Protein AF-0000000067800414 (afdb_homodimer)

Nearest PDB structures (foldseek):
  7k2t-assembly1_B  TM=6.808E-01  e=4.319E-04  Aquifex aeolicus VF5
  8dku-assembly1_B  TM=6.042E-01  e=1.705E-04  Aquifex aeolicus VF5
  6oih-assembly2_C  TM=6.343E-01  e=8.386E-04  Aquifex aeolicus VF5
  6oih-assembly1_D  TM=6.391E-01  e=1.491E-03  Aquifex aeolicus VF5
  7e7o-assembly1_A  TM=6.390E-01  e=1.136E+00  Homo sapiens

Radius of gyration: 22.25 Å; Cα contacts (8 Å, |Δi|>4): 652; chains: 2; bounding box: 60×53×45 Å

InterPro domains:
  IPR013525 ABC-2 type transporter, transmembrane domain [PF01061] (2-208)
  IPR051784 Nodulation factor ABC transporter [PTHR43229] (18-228)

Structure (mmCIF, N/CA/C/O backbone):
data_AF-0000000067800414-model_v1
#
loop_
_entity.id
_entity.type
_entity.pdbx_description
1 polymer 'ABC transporter membrane-spanning protein'
#
loop_
_atom_site.group_PDB
_atom_site.id
_atom_site.type_symbol
_atom_site.label_atom_id
_atom_site.label_alt_id
_atom_site.label_comp_id
_atom_site.label_asym_id
_atom_site.label_entity_id
_atom_site.label_seq_id
_atom_site.pdbx_PDB_ins_code
_atom_site.Cartn_x
_atom_site.Cartn_y
_atom_site.Cartn_z
_atom_site.occupancy
_atom_site.B_iso_or_equiv
_atom_site.auth_seq_id
_atom_site.auth_comp_id
_atom_site.auth_asym_id
_atom_site.auth_atom_id
_atom_site.pdbx_PDB_model_num
ATOM 1 N N . MET A 1 1 ? 29.656 -15.578 -16.062 1 51.66 1 MET A N 1
ATOM 2 C CA . MET A 1 1 ? 29.266 -14.203 -16.375 1 51.66 1 MET A CA 1
ATOM 3 C C . MET A 1 1 ? 28.125 -14.164 -17.375 1 51.66 1 MET A C 1
ATOM 5 O O . MET A 1 1 ? 27.172 -13.406 -17.219 1 51.66 1 MET A O 1
ATOM 9 N N . THR A 1 2 ? 28.188 -15.055 -18.25 1 55.75 2 THR A N 1
ATOM 10 C CA . THR A 1 2 ? 27.219 -15.078 -19.344 1 55.75 2 THR A CA 1
ATOM 11 C C . THR A 1 2 ? 25.828 -15.469 -18.844 1 55.75 2 THR A C 1
ATOM 13 O O . THR A 1 2 ? 24.812 -14.922 -19.281 1 55.75 2 THR A O 1
ATOM 16 N N . GLN A 1 3 ? 25.891 -16.312 -17.953 1 60.62 3 GLN A N 1
ATOM 17 C CA . GLN A 1 3 ? 24.625 -16.812 -17.438 1 60.62 3 GLN A CA 1
ATOM 18 C C . GLN A 1 3 ? 23.875 -15.742 -16.641 1 60.62 3 GLN A C 1
ATOM 20 O O . GLN A 1 3 ? 22.656 -15.633 -16.719 1 60.62 3 GLN A O 1
ATOM 25 N N . PHE A 1 4 ? 24.766 -14.992 -16 1 60.72 4 PHE A N 1
ATOM 26 C CA . PHE A 1 4 ? 24.203 -13.898 -15.211 1 60.72 4 PHE A CA 1
ATOM 27 C C . PHE A 1 4 ? 23.5 -12.891 -16.109 1 60.72 4 PHE A C 1
ATOM 29 O O . PHE A 1 4 ? 22.375 -12.469 -15.812 1 60.72 4 PHE A O 1
ATOM 36 N N . PHE A 1 5 ? 24.156 -12.594 -17.125 1 60.56 5 PHE A N 1
ATOM 37 C CA . PHE A 1 5 ? 23.609 -11.586 -18.031 1 60.56 5 PHE A CA 1
ATOM 38 C C . PHE A 1 5 ? 22.375 -12.125 -18.75 1 60.56 5 PHE A C 1
ATOM 40 O O . PHE A 1 5 ? 21.453 -11.367 -19.062 1 60.56 5 PHE A O 1
ATOM 47 N N . TYR A 1 6 ? 22.344 -13.375 -18.922 1 59.28 6 TYR A N 1
ATOM 48 C CA . TYR A 1 6 ? 21.172 -13.977 -19.531 1 59.28 6 TYR A CA 1
ATOM 49 C C . TYR A 1 6 ? 19.984 -13.938 -18.594 1 59.28 6 TYR A C 1
ATOM 51 O O . TYR A 1 6 ? 18.859 -13.664 -19.016 1 59.28 6 TYR A O 1
ATOM 59 N N . LEU A 1 7 ? 20.312 -14.156 -17.453 1 62.66 7 LEU A N 1
ATOM 60 C CA . LEU A 1 7 ? 19.234 -14.117 -16.453 1 62.66 7 LEU A CA 1
ATOM 61 C C . LEU A 1 7 ? 18.703 -12.703 -16.281 1 62.66 7 LEU A C 1
ATOM 63 O O . LEU A 1 7 ? 17.5 -12.492 -16.156 1 62.66 7 LEU A O 1
ATOM 67 N N . LEU A 1 8 ? 19.656 -11.852 -16.359 1 61.28 8 LEU A N 1
ATOM 68 C CA . LEU A 1 8 ? 19.281 -10.445 -16.25 1 61.28 8 LEU A CA 1
ATOM 69 C C . LEU A 1 8 ? 18.406 -10.016 -17.422 1 61.28 8 LEU A C 1
ATOM 71 O O . LEU A 1 8 ? 17.422 -9.305 -17.234 1 61.28 8 LEU A O 1
ATOM 75 N N . ARG A 1 9 ? 18.859 -10.414 -18.438 1 58.84 9 ARG A N 1
ATOM 76 C CA . ARG A 1 9 ? 18.141 -10.062 -19.656 1 58.84 9 ARG A CA 1
ATOM 77 C C . ARG A 1 9 ? 16.75 -10.695 -19.688 1 58.84 9 ARG A C 1
ATOM 79 O O . ARG A 1 9 ? 15.773 -10.062 -20.094 1 58.84 9 ARG A O 1
ATOM 86 N N . TRP A 1 10 ? 16.688 -11.812 -19.25 1 60.56 10 TRP A N 1
ATOM 87 C CA . TRP A 1 10 ? 15.422 -12.531 -19.234 1 60.56 10 TRP A CA 1
ATOM 88 C C . TRP A 1 10 ? 14.445 -11.883 -18.25 1 60.56 10 TRP A C 1
ATOM 90 O O . TRP A 1 10 ? 13.281 -11.641 -18.594 1 60.56 10 TRP A O 1
ATOM 100 N N . ASN A 1 11 ? 15.016 -11.594 -17.156 1 62.25 11 ASN A N 1
ATOM 101 C CA . ASN A 1 11 ? 14.172 -10.969 -16.141 1 62.25 11 ASN A CA 1
ATOM 102 C C . ASN A 1 11 ? 13.727 -9.57 -16.562 1 62.25 11 ASN A C 1
ATOM 104 O O . ASN A 1 11 ? 12.594 -9.172 -16.297 1 62.25 11 ASN A O 1
ATOM 108 N N . TYR A 1 12 ? 14.641 -9.008 -17.281 1 60.28 12 TYR A N 1
ATOM 109 C CA . TYR A 1 12 ? 14.336 -7.66 -17.75 1 60.28 12 TYR A CA 1
ATOM 110 C C . TYR A 1 12 ? 13.258 -7.688 -18.828 1 60.28 12 TYR A C 1
ATOM 112 O O . TYR A 1 12 ? 12.32 -6.891 -18.797 1 60.28 12 TYR A O 1
ATOM 120 N N . LEU A 1 13 ? 13.383 -8.578 -19.672 1 60.53 13 LEU A N 1
ATOM 121 C CA . LEU A 1 13 ? 12.445 -8.641 -20.781 1 60.53 13 LEU A CA 1
ATOM 122 C C . LEU A 1 13 ? 11.062 -9.055 -20.312 1 60.53 13 LEU A C 1
ATOM 124 O O . LEU A 1 13 ? 10.047 -8.617 -20.875 1 60.53 13 LEU A O 1
ATOM 128 N N . ARG A 1 14 ? 11.078 -9.688 -19.344 1 61.75 14 ARG A N 1
ATOM 129 C CA . ARG A 1 14 ? 9.805 -10.148 -18.797 1 61.75 14 ARG A CA 1
ATOM 130 C C . ARG A 1 14 ? 9.094 -9.023 -18.047 1 61.75 14 ARG A C 1
ATOM 132 O O . ARG A 1 14 ? 7.863 -8.961 -18.047 1 61.75 14 ARG A O 1
ATOM 139 N N . GLN A 1 15 ? 9.945 -8.117 -17.625 1 66.12 15 GLN A N 1
ATOM 140 C CA . GLN A 1 15 ? 9.344 -7.141 -16.719 1 66.12 15 GLN A CA 1
ATOM 141 C C . GLN A 1 15 ? 9.438 -5.734 -17.297 1 66.12 15 GLN A C 1
ATOM 143 O O . GLN A 1 15 ? 9.148 -4.754 -16.609 1 66.12 15 GLN A O 1
ATOM 148 N N . LYS A 1 16 ? 9.805 -5.703 -18.562 1 68.06 16 LYS A N 1
ATOM 149 C CA . LYS A 1 16 ? 10.062 -4.383 -19.125 1 68.06 16 LYS A CA 1
ATOM 150 C C . LYS A 1 16 ? 8.836 -3.484 -19.016 1 68.06 16 LYS A C 1
ATOM 152 O O . LYS A 1 16 ? 8.945 -2.322 -18.609 1 68.06 16 LYS A O 1
ATOM 157 N N . ASN A 1 17 ? 7.758 -4.039 -19.375 1 71.25 17 ASN A N 1
ATOM 158 C CA . ASN A 1 17 ? 6.539 -3.244 -19.281 1 71.25 17 ASN A CA 1
ATOM 159 C C . ASN A 1 17 ? 6.172 -2.932 -17.828 1 71.25 17 ASN A C 1
ATOM 161 O O . ASN A 1 17 ? 5.664 -1.85 -17.531 1 71.25 17 ASN A O 1
ATOM 165 N N . LEU A 1 18 ? 6.629 -3.754 -17.016 1 75.06 18 LEU A N 1
ATOM 166 C CA . LEU A 1 18 ? 6.312 -3.576 -15.602 1 75.06 18 LEU A CA 1
ATOM 167 C C . LEU A 1 18 ? 7.199 -2.506 -14.977 1 75.06 18 LEU A C 1
ATOM 169 O O . LEU A 1 18 ? 6.754 -1.747 -14.117 1 75.06 18 LEU A O 1
ATOM 173 N N . PHE A 1 19 ? 8.328 -2.318 -15.711 1 76.19 19 PHE A N 1
ATOM 174 C CA . PHE A 1 19 ? 9.266 -1.35 -15.164 1 76.19 19 PHE A CA 1
ATOM 175 C C . PHE A 1 19 ? 8.797 0.075 -15.43 1 76.19 19 PHE A C 1
ATOM 177 O O . PHE A 1 19 ? 8.898 0.942 -14.562 1 76.19 19 PHE A O 1
ATOM 184 N N . ILE A 1 20 ? 8.273 0.17 -16.562 1 77.38 20 ILE A N 1
ATOM 185 C CA . ILE A 1 20 ? 7.766 1.493 -16.906 1 77.38 20 ILE A CA 1
ATOM 186 C C . ILE A 1 20 ? 6.59 1.847 -15.992 1 77.38 20 ILE A C 1
ATOM 188 O O . ILE A 1 20 ? 6.484 2.98 -15.523 1 77.38 20 ILE A O 1
ATOM 192 N N . LEU A 1 21 ? 5.879 0.843 -15.719 1 78.88 21 LEU A N 1
ATOM 193 C CA . LEU A 1 21 ? 4.695 1.055 -14.898 1 78.88 21 LEU A CA 1
ATOM 194 C C . LEU A 1 21 ? 5.082 1.337 -13.445 1 78.88 21 LEU A C 1
ATOM 196 O O . LEU A 1 21 ? 4.445 2.152 -12.781 1 78.88 21 LEU A O 1
ATOM 200 N N . PHE A 1 22 ? 6.152 0.781 -13.086 1 79.94 22 PHE A N 1
ATOM 201 C CA . PHE A 1 22 ? 6.613 0.966 -11.711 1 79.94 22 PHE A CA 1
ATOM 202 C C . PHE A 1 22 ? 7.188 2.365 -11.516 1 79.94 22 PHE A C 1
ATOM 204 O O . PHE A 1 22 ? 6.949 2.998 -10.484 1 79.94 22 PHE A O 1
ATOM 211 N N . THR A 1 23 ? 7.855 2.77 -12.578 1 80.5 23 THR A N 1
ATOM 212 C CA . THR A 1 23 ? 8.414 4.117 -12.523 1 80.5 23 THR A CA 1
ATOM 213 C C . THR A 1 23 ? 7.297 5.16 -12.484 1 80.5 23 THR A C 1
ATOM 215 O O . THR A 1 23 ? 7.363 6.113 -11.703 1 80.5 23 THR A O 1
ATOM 218 N N . LEU A 1 24 ? 6.379 4.902 -13.211 1 81.5 24 LEU A N 1
ATOM 219 C CA . LEU A 1 24 ? 5.25 5.828 -13.25 1 81.5 24 LEU A CA 1
ATOM 220 C C . LEU A 1 24 ? 4.523 5.859 -11.914 1 81.5 24 LEU A C 1
ATOM 222 O O . LEU A 1 24 ? 4.121 6.926 -11.445 1 81.5 24 LEU A O 1
ATOM 226 N N . ALA A 1 25 ? 4.426 4.707 -11.344 1 81.44 25 ALA A N 1
ATOM 227 C CA . ALA A 1 25 ? 3.775 4.621 -10.039 1 81.44 25 ALA A CA 1
ATOM 228 C C . ALA A 1 25 ? 4.57 5.375 -8.977 1 81.44 25 ALA A C 1
ATOM 230 O O . ALA A 1 25 ? 3.99 6.047 -8.125 1 81.44 25 ALA A O 1
ATOM 231 N N . GLN A 1 26 ? 5.805 5.277 -9.125 1 82 26 GLN A N 1
ATOM 232 C CA . GLN A 1 26 ? 6.668 5.957 -8.156 1 82 26 GLN A CA 1
ATOM 233 C C . GLN A 1 26 ? 6.559 7.473 -8.297 1 82 26 GLN A C 1
ATOM 235 O O . GLN A 1 26 ? 6.504 8.195 -7.301 1 82 26 GLN A O 1
ATOM 240 N N . VAL A 1 27 ? 6.523 7.902 -9.484 1 82.31 27 VAL A N 1
ATOM 241 C CA . VAL A 1 27 ? 6.41 9.336 -9.742 1 82.31 27 VAL A CA 1
ATOM 242 C C . VAL A 1 27 ? 5.062 9.844 -9.242 1 82.31 27 VAL A C 1
ATOM 244 O O . VAL A 1 27 ? 4.988 10.914 -8.641 1 82.31 27 VAL A O 1
ATOM 247 N N . LEU A 1 28 ? 4.133 9.047 -9.469 1 81.56 28 LEU A N 1
ATOM 248 C CA . LEU A 1 28 ? 2.805 9.438 -9.016 1 81.56 28 LEU A CA 1
ATOM 249 C C . LEU A 1 28 ? 2.756 9.516 -7.492 1 81.56 28 LEU A C 1
ATOM 251 O O . LEU A 1 28 ? 2.115 10.414 -6.934 1 81.56 28 LEU A O 1
ATOM 255 N N . LEU A 1 29 ? 3.436 8.625 -6.891 1 79.69 29 LEU A N 1
ATOM 256 C CA . LEU A 1 29 ? 3.504 8.641 -5.434 1 79.69 29 LEU A CA 1
ATOM 257 C C . LEU A 1 29 ? 4.215 9.898 -4.938 1 79.69 29 LEU A C 1
ATOM 259 O O . LEU A 1 29 ? 3.752 10.547 -3.998 1 79.69 29 LEU A O 1
ATOM 263 N N . SER A 1 30 ? 5.238 10.211 -5.637 1 80.56 30 SER A N 1
ATOM 264 C CA . SER A 1 30 ? 6.02 11.383 -5.25 1 80.56 30 SER A CA 1
ATOM 265 C C . SER A 1 30 ? 5.211 12.664 -5.422 1 80.56 30 SER A C 1
ATOM 267 O O . SER A 1 30 ? 5.23 13.539 -4.551 1 80.56 30 SER A O 1
ATOM 269 N N . VAL A 1 31 ? 4.559 12.711 -6.477 1 79.56 31 VAL A N 1
ATOM 270 C CA . VAL A 1 31 ? 3.723 13.875 -6.738 1 79.56 31 VAL A CA 1
ATOM 271 C C . VAL A 1 31 ? 2.631 13.977 -5.676 1 79.56 31 VAL A C 1
ATOM 273 O O . VAL A 1 31 ? 2.338 15.07 -5.18 1 79.56 31 VAL A O 1
ATOM 276 N N . SER A 1 32 ? 2.113 12.844 -5.375 1 76.12 32 SER A N 1
ATOM 277 C CA . SER A 1 32 ? 1.058 12.812 -4.367 1 76.12 32 SER A CA 1
ATOM 278 C C . SER A 1 32 ? 1.568 13.297 -3.018 1 76.12 32 SER A C 1
ATOM 280 O O . SER A 1 32 ? 0.878 14.047 -2.32 1 76.12 32 SER A O 1
ATOM 282 N N . LEU A 1 33 ? 2.703 12.969 -2.67 1 77.25 33 LEU A N 1
ATOM 283 C CA . LEU A 1 33 ? 3.246 13.344 -1.368 1 77.25 33 LEU A CA 1
ATOM 284 C C . LEU A 1 33 ? 3.684 14.805 -1.356 1 77.25 33 LEU A C 1
ATOM 286 O O . LEU A 1 33 ? 3.445 15.516 -0.381 1 77.25 33 LEU A O 1
ATOM 290 N N . LEU A 1 34 ? 4.289 15.203 -2.422 1 78.69 34 LEU A N 1
ATOM 291 C CA . LEU A 1 34 ? 4.828 16.562 -2.492 1 78.69 34 LEU A CA 1
ATOM 292 C C . LEU A 1 34 ? 3.709 17.594 -2.586 1 78.69 34 LEU A C 1
ATOM 294 O O . LEU A 1 34 ? 3.855 18.719 -2.109 1 78.69 34 LEU A O 1
ATOM 298 N N . PHE A 1 35 ? 2.652 17.156 -3.129 1 74.62 35 PHE A N 1
ATOM 299 C CA . PHE A 1 35 ? 1.545 18.078 -3.293 1 74.62 35 PHE A CA 1
ATOM 300 C C . PHE A 1 35 ? 0.47 17.844 -2.24 1 74.62 35 PHE A C 1
ATOM 302 O O . PHE A 1 35 ? -0.25 18.766 -1.854 1 74.62 35 PHE A O 1
ATOM 309 N N . GLY A 1 36 ? 0.373 16.672 -1.831 1 69.62 36 GLY A N 1
ATOM 310 C CA . GLY A 1 36 ? -0.67 16.312 -0.884 1 69.62 36 GLY A CA 1
ATOM 311 C C . GLY A 1 36 ? -0.345 16.703 0.543 1 69.62 36 GLY A C 1
ATOM 312 O O . GLY A 1 36 ? -1.211 17.203 1.266 1 69.62 36 GLY A O 1
ATOM 313 N N . TYR A 1 37 ? 0.813 16.469 0.936 1 68.62 37 TYR A N 1
ATOM 314 C CA . TYR A 1 37 ? 1.197 16.672 2.328 1 68.62 37 TYR A CA 1
ATOM 315 C C . TYR A 1 37 ? 1.085 18.141 2.719 1 68.62 37 TYR A C 1
ATOM 317 O O . TYR A 1 37 ? 0.577 18.469 3.793 1 68.62 37 TYR A O 1
ATOM 325 N N . PRO A 1 38 ? 1.548 19.047 1.861 1 69.06 38 PRO A N 1
ATOM 326 C CA . PRO A 1 38 ? 1.396 20.453 2.236 1 69.06 38 PRO A CA 1
ATOM 327 C C . PRO A 1 38 ? -0.064 20.859 2.42 1 69.06 38 PRO A C 1
ATOM 329 O O . PRO A 1 38 ? -0.359 21.781 3.188 1 69.06 38 PRO A O 1
ATOM 332 N N . LEU A 1 39 ? -0.873 20.156 1.77 1 66.75 39 LEU A N 1
ATOM 333 C CA . LEU A 1 39 ? -2.297 20.438 1.919 1 66.75 39 LEU A CA 1
ATOM 334 C C . LEU A 1 39 ? -2.797 19.984 3.289 1 66.75 39 LEU A C 1
ATOM 336 O O . LEU A 1 39 ? -3.762 20.547 3.814 1 66.75 39 LEU A O 1
ATOM 340 N N . VAL A 1 40 ? -2.059 19.078 3.857 1 62.84 40 VAL A N 1
ATOM 341 C CA . VAL A 1 40 ? -2.436 18.531 5.156 1 62.84 40 VAL A CA 1
ATOM 342 C C . VAL A 1 40 ? -1.861 19.406 6.27 1 62.84 40 VAL A C 1
ATOM 344 O O . VAL A 1 40 ? -2.543 19.688 7.258 1 62.84 40 VAL A O 1
ATOM 347 N N . ILE A 1 41 ? -0.627 19.797 6.164 1 64.62 41 ILE A N 1
ATOM 348 C CA . ILE A 1 41 ? 0.054 20.531 7.223 1 64.62 41 ILE A CA 1
ATOM 349 C C . ILE A 1 41 ? -0.338 22.016 7.164 1 64.62 41 ILE A C 1
ATOM 351 O O . ILE A 1 41 ? -0.404 22.688 8.195 1 64.62 41 ILE A O 1
ATOM 355 N N . GLY A 1 42 ? -0.854 22.438 6.078 1 60.19 42 GLY A N 1
ATOM 356 C CA . GLY A 1 42 ? -1.236 23.828 5.926 1 60.19 42 GLY A CA 1
ATOM 357 C C . GLY A 1 42 ? -0.051 24.781 5.938 1 60.19 42 GLY A C 1
ATOM 358 O O . GLY A 1 42 ? -0.014 25.734 5.168 1 60.19 42 GLY A O 1
ATOM 359 N N . LYS A 1 43 ? 0.938 24.656 7.082 1 63.53 43 LYS A N 1
ATOM 360 C CA . LYS A 1 43 ? 2.041 25.609 7.164 1 63.53 43 LYS A CA 1
ATOM 361 C C . LYS A 1 43 ? 3.309 25.047 6.535 1 63.53 43 LYS A C 1
ATOM 363 O O . LYS A 1 43 ? 3.684 23.906 6.809 1 63.53 43 LYS A O 1
ATOM 368 N N . MET A 1 44 ? 3.795 25.672 5.508 1 67.12 44 MET A N 1
ATOM 369 C CA . MET A 1 44 ? 5.023 25.25 4.836 1 67.12 44 MET A CA 1
ATOM 370 C C . MET A 1 44 ? 6.23 26 5.41 1 67.12 44 MET A C 1
ATOM 372 O O . MET A 1 44 ? 6.363 27.203 5.23 1 67.12 44 MET A O 1
ATOM 376 N N . ASP A 1 45 ? 6.902 25.344 6.395 1 73.81 45 ASP A N 1
ATOM 377 C CA . ASP A 1 45 ? 8.188 25.875 6.836 1 73.81 45 ASP A CA 1
ATOM 378 C C . ASP A 1 45 ? 9.344 25.234 6.07 1 73.81 45 ASP A C 1
ATOM 380 O O . ASP A 1 45 ? 9.156 24.219 5.395 1 73.81 45 ASP A O 1
ATOM 384 N N . THR A 1 46 ? 10.453 26 5.957 1 75.88 46 THR A N 1
ATOM 385 C CA . THR A 1 46 ? 11.633 25.516 5.246 1 75.88 46 THR A CA 1
ATOM 386 C C . THR A 1 46 ? 12.031 24.125 5.723 1 75.88 46 THR A C 1
ATOM 388 O O . THR A 1 46 ? 12.43 23.281 4.922 1 75.88 46 THR A O 1
ATOM 391 N N . THR A 1 47 ? 11.922 23.922 7.035 1 76.56 47 THR A N 1
ATOM 392 C CA . THR A 1 47 ? 12.258 22.609 7.59 1 76.56 47 THR A CA 1
ATOM 393 C C . THR A 1 47 ? 11.305 21.531 7.074 1 76.56 47 THR A C 1
ATOM 395 O O . THR A 1 47 ? 11.727 20.422 6.742 1 76.56 47 THR A O 1
ATOM 398 N N . THR A 1 48 ? 10.094 21.891 6.957 1 76.94 48 THR A N 1
ATOM 399 C CA . THR A 1 48 ? 9.078 20.953 6.465 1 76.94 48 THR A CA 1
ATOM 400 C C . THR A 1 48 ? 9.328 20.609 5 1 76.94 48 THR A C 1
ATOM 402 O O . THR A 1 48 ? 9.086 19.484 4.574 1 76.94 48 THR A O 1
ATOM 405 N N . ALA A 1 49 ? 9.922 21.578 4.363 1 80.56 49 ALA A N 1
ATOM 406 C CA . ALA A 1 49 ? 10.211 21.344 2.951 1 80.56 49 ALA A CA 1
ATOM 407 C C . ALA A 1 49 ? 11.297 20.281 2.775 1 80.56 49 ALA A C 1
ATOM 409 O O . ALA A 1 49 ? 11.211 19.438 1.884 1 80.56 49 ALA A O 1
ATOM 410 N N . TYR A 1 50 ? 12.258 20.344 3.66 1 82.12 50 TYR A N 1
ATOM 411 C CA . TYR A 1 50 ? 13.336 19.359 3.59 1 82.12 50 TYR A CA 1
ATOM 412 C C . TYR A 1 50 ? 12.836 17.969 3.959 1 82.12 50 TYR A C 1
ATOM 414 O O . TYR A 1 50 ? 13.258 16.969 3.359 1 82.12 50 TYR A O 1
ATOM 422 N N . TYR A 1 51 ? 11.938 17.938 4.848 1 81.5 51 TYR A N 1
ATOM 423 C CA . TYR A 1 51 ? 11.383 16.656 5.273 1 81.5 51 TYR A CA 1
ATOM 424 C C . TYR A 1 51 ? 10.469 16.078 4.199 1 81.5 51 TYR A C 1
ATOM 426 O O . TYR A 1 51 ? 10.477 14.867 3.959 1 81.5 51 TYR A O 1
ATOM 434 N N . LEU A 1 52 ? 9.844 16.969 3.58 1 80.56 52 LEU A N 1
ATOM 435 C CA . LEU A 1 52 ? 8.938 16.5 2.541 1 80.56 52 LEU A CA 1
ATOM 436 C C . LEU A 1 52 ? 9.711 16.047 1.304 1 80.56 52 LEU A C 1
ATOM 438 O O . LEU A 1 52 ? 9.367 15.047 0.677 1 80.56 52 LEU A O 1
ATOM 442 N N . ALA A 1 53 ? 10.711 16.781 1.012 1 85.06 53 ALA A N 1
ATOM 443 C CA . ALA A 1 53 ? 11.508 16.438 -0.164 1 85.06 53 ALA A CA 1
ATOM 444 C C . ALA A 1 53 ? 12.258 15.133 0.037 1 85.06 53 ALA A C 1
ATOM 446 O O . ALA A 1 53 ? 12.219 14.242 -0.82 1 85.06 53 ALA A O 1
ATOM 447 N N . SER A 1 54 ? 12.875 15.008 1.133 1 87.06 54 SER A N 1
ATOM 448 C CA . SER A 1 54 ? 13.625 13.789 1.413 1 87.06 54 SER A CA 1
ATOM 449 C C . SER A 1 54 ? 12.695 12.609 1.662 1 87.06 54 SER A C 1
ATOM 451 O O . SER A 1 54 ? 12.969 11.492 1.215 1 87.06 54 SER A O 1
ATOM 453 N N . GLY A 1 55 ? 11.625 12.938 2.34 1 85.69 55 GLY A N 1
ATOM 454 C CA . GLY A 1 55 ? 10.664 11.883 2.629 1 85.69 55 GLY A CA 1
ATOM 455 C C . GLY A 1 55 ? 10 11.32 1.384 1 85.69 55 GLY A C 1
ATOM 456 O O . GLY A 1 55 ? 9.75 10.117 1.3 1 85.69 55 GLY A O 1
ATOM 457 N N . SER A 1 56 ? 9.711 12.18 0.493 1 85.19 56 SER A N 1
ATOM 458 C CA . SER A 1 56 ? 9.086 11.727 -0.747 1 85.19 56 SER A CA 1
ATOM 459 C C . SER A 1 56 ? 10.008 10.789 -1.52 1 85.19 56 SER A C 1
ATOM 461 O O . SER A 1 56 ? 9.555 9.789 -2.08 1 85.19 56 SER A O 1
ATOM 463 N N . VAL A 1 57 ? 11.25 11.086 -1.498 1 89.38 57 VAL A N 1
ATOM 464 C CA . VAL A 1 57 ? 12.227 10.25 -2.191 1 89.38 57 VAL A CA 1
ATOM 465 C C . VAL A 1 57 ? 12.32 8.891 -1.503 1 89.38 57 VAL A C 1
ATOM 467 O O . VAL A 1 57 ? 12.258 7.852 -2.16 1 89.38 57 VAL A O 1
ATOM 470 N N . LEU A 1 58 ? 12.422 8.969 -0.267 1 90.88 58 LEU A N 1
ATOM 471 C CA . LEU A 1 58 ? 12.562 7.723 0.485 1 90.88 58 LEU A CA 1
ATOM 472 C C . LEU A 1 58 ? 11.312 6.859 0.351 1 90.88 58 LEU A C 1
ATOM 474 O O . LEU A 1 58 ? 11.414 5.641 0.195 1 90.88 58 LEU A O 1
ATOM 478 N N . MET A 1 59 ? 10.203 7.445 0.418 1 87 59 MET A N 1
ATOM 479 C CA . MET A 1 59 ? 8.953 6.695 0.283 1 87 59 MET A CA 1
ATOM 480 C C . MET A 1 59 ? 8.867 6.039 -1.091 1 87 59 MET A C 1
ATOM 482 O O . MET A 1 59 ? 8.305 4.949 -1.226 1 87 59 MET A O 1
ATOM 486 N N . GLY A 1 60 ? 9.344 6.781 -2.051 1 87.56 60 GLY A N 1
ATOM 487 C CA . GLY A 1 60 ? 9.422 6.168 -3.367 1 87.56 60 GLY A CA 1
ATOM 488 C C . GLY A 1 60 ? 10.297 4.926 -3.398 1 87.56 60 GLY A C 1
ATOM 489 O O . GLY A 1 60 ? 9.922 3.916 -3.994 1 87.56 60 GLY A O 1
ATOM 490 N N . VAL A 1 61 ? 11.398 5.047 -2.746 1 90.94 61 VAL A N 1
ATOM 491 C CA . VAL A 1 61 ? 12.336 3.928 -2.693 1 90.94 61 VAL A CA 1
ATOM 492 C C . VAL A 1 61 ? 11.711 2.773 -1.909 1 90.94 61 VAL A C 1
ATOM 494 O O . VAL A 1 61 ? 11.828 1.612 -2.311 1 90.94 61 VAL A O 1
ATOM 497 N N . ILE A 1 62 ? 11.094 3.09 -0.864 1 89.56 62 ILE A N 1
ATOM 498 C CA . ILE A 1 62 ? 10.43 2.07 -0.057 1 89.56 62 ILE A CA 1
ATOM 499 C C . ILE A 1 62 ? 9.305 1.423 -0.862 1 89.56 62 ILE A C 1
ATOM 501 O O . ILE A 1 62 ? 9.164 0.198 -0.864 1 89.56 62 ILE A O 1
ATOM 505 N N . SER A 1 63 ? 8.594 2.189 -1.492 1 87.12 63 SER A N 1
ATOM 506 C CA . SER A 1 63 ? 7.445 1.71 -2.254 1 87.12 63 SER A CA 1
ATOM 507 C C . SER A 1 63 ? 7.867 0.708 -3.32 1 87.12 63 SER A C 1
ATOM 509 O O . SER A 1 63 ? 7.328 -0.399 -3.391 1 87.12 63 SER A O 1
ATOM 511 N N . ILE A 1 64 ? 8.82 1.032 -4.051 1 86.88 64 ILE A N 1
ATOM 512 C CA . ILE A 1 64 ? 9.25 0.153 -5.133 1 86.88 64 ILE A CA 1
ATOM 513 C C . ILE A 1 64 ? 10.109 -0.977 -4.57 1 86.88 64 ILE A C 1
ATOM 515 O O . ILE A 1 64 ? 9.906 -2.145 -4.914 1 86.88 64 ILE A O 1
ATOM 519 N N . GLY A 1 65 ? 11.023 -0.637 -3.75 1 87.88 65 GLY A N 1
ATOM 520 C CA . GLY A 1 65 ? 12.008 -1.598 -3.279 1 87.88 65 GLY A CA 1
ATOM 521 C C . GLY A 1 65 ? 11.453 -2.576 -2.266 1 87.88 65 GLY A C 1
ATOM 522 O O . GLY A 1 65 ? 11.859 -3.74 -2.229 1 87.88 65 GLY A O 1
ATOM 523 N N . CYS A 1 66 ? 10.562 -2.105 -1.547 1 87.75 66 CYS A N 1
ATOM 524 C CA . CYS A 1 66 ? 10.109 -2.943 -0.442 1 87.75 66 CYS A CA 1
ATOM 525 C C . CYS A 1 66 ? 8.68 -3.42 -0.667 1 87.75 66 CYS A C 1
ATOM 527 O O . CYS A 1 66 ? 8.359 -4.578 -0.394 1 87.75 66 CYS A O 1
ATOM 529 N N . THR A 1 67 ? 7.926 -2.6 -1.21 1 86.75 67 THR A N 1
ATOM 530 C CA . THR A 1 67 ? 6.508 -2.93 -1.159 1 86.75 67 THR A CA 1
ATOM 531 C C . THR A 1 67 ? 6.023 -3.449 -2.512 1 86.75 67 THR A C 1
ATOM 533 O O . THR A 1 67 ? 5.09 -4.25 -2.576 1 86.75 67 THR A O 1
ATOM 536 N N . ILE A 1 68 ? 6.535 -3.031 -3.535 1 86.12 68 ILE A N 1
ATOM 537 C CA . ILE A 1 68 ? 6.09 -3.49 -4.848 1 86.12 68 ILE A CA 1
ATOM 538 C C . ILE A 1 68 ? 6.945 -4.676 -5.297 1 86.12 68 ILE A C 1
ATOM 540 O O . ILE A 1 68 ? 6.422 -5.672 -5.793 1 86.12 68 ILE A O 1
ATOM 544 N N . SER A 1 69 ? 8.172 -4.586 -5.117 1 86.5 69 SER A N 1
ATOM 545 C CA . SER A 1 69 ? 9.078 -5.641 -5.562 1 86.5 69 SER A CA 1
ATOM 546 C C . SER A 1 69 ? 8.828 -6.941 -4.812 1 86.5 69 SER A C 1
ATOM 548 O O . SER A 1 69 ? 8.93 -8.031 -5.387 1 86.5 69 SER A O 1
ATOM 550 N N . SER A 1 70 ? 8.477 -6.828 -3.578 1 89.56 70 SER A N 1
ATOM 551 C CA . SER A 1 70 ? 8.352 -8.016 -2.738 1 89.56 70 SER A CA 1
ATOM 552 C C . SER A 1 70 ? 7.207 -8.906 -3.209 1 89.56 70 SER A C 1
ATOM 554 O O . SER A 1 70 ? 7.395 -10.109 -3.416 1 89.56 70 SER A O 1
ATOM 556 N N . PRO A 1 71 ? 6.039 -8.305 -3.389 1 86.75 71 PRO A N 1
ATOM 557 C CA . PRO A 1 71 ? 4.973 -9.18 -3.881 1 86.75 71 PRO A CA 1
ATOM 558 C C . PRO A 1 71 ? 5.246 -9.719 -5.281 1 86.75 71 PRO A C 1
ATOM 560 O O . PRO A 1 71 ? 4.82 -10.828 -5.613 1 86.75 71 PRO A O 1
ATOM 563 N N . VAL A 1 72 ? 5.934 -8.992 -6.082 1 83.94 72 VAL A N 1
ATOM 564 C CA . VAL A 1 72 ? 6.27 -9.445 -7.43 1 83.94 72 VAL A CA 1
ATOM 565 C C . VAL A 1 72 ? 7.176 -10.68 -7.348 1 83.94 72 VAL A C 1
ATOM 567 O O . VAL A 1 72 ? 6.961 -11.656 -8.062 1 83.94 72 VAL A O 1
ATOM 570 N N . ILE A 1 73 ? 8.094 -10.57 -6.484 1 85.19 73 ILE A N 1
ATOM 571 C CA . ILE A 1 73 ? 9.008 -11.688 -6.305 1 85.19 73 ILE A CA 1
ATOM 572 C C . ILE A 1 73 ? 8.273 -12.859 -5.664 1 85.19 73 ILE A C 1
ATOM 574 O O . ILE A 1 73 ? 8.477 -14.016 -6.051 1 85.19 73 ILE A O 1
ATOM 578 N N . ALA A 1 74 ? 7.48 -12.555 -4.742 1 86.75 74 ALA A N 1
ATOM 579 C CA . ALA A 1 74 ? 6.699 -13.602 -4.09 1 86.75 74 ALA A CA 1
ATOM 580 C C . ALA A 1 74 ? 5.777 -14.297 -5.086 1 86.75 74 ALA A C 1
ATOM 582 O O . ALA A 1 74 ? 5.559 -15.508 -4.996 1 86.75 74 ALA A O 1
ATOM 583 N N . ASN A 1 75 ? 5.281 -13.484 -5.965 1 83.94 75 ASN A N 1
ATOM 584 C CA . ASN A 1 75 ? 4.438 -14.055 -7.012 1 83.94 75 ASN A CA 1
ATOM 585 C C . ASN A 1 75 ? 5.234 -14.969 -7.938 1 83.94 75 ASN A C 1
ATOM 587 O O . ASN A 1 75 ? 4.758 -16.047 -8.32 1 83.94 75 ASN A O 1
ATOM 591 N N . ALA A 1 76 ? 6.32 -14.539 -8.352 1 80.75 76 ALA A N 1
ATOM 592 C CA . ALA A 1 76 ? 7.188 -15.367 -9.188 1 80.75 76 ALA A CA 1
ATOM 593 C C . ALA A 1 76 ? 7.531 -16.672 -8.484 1 80.75 76 ALA A C 1
ATOM 595 O O . ALA A 1 76 ? 7.574 -17.734 -9.117 1 80.75 76 ALA A O 1
ATOM 596 N N . LYS A 1 77 ? 7.715 -16.547 -7.242 1 82.31 77 LYS A N 1
ATOM 597 C CA . LYS A 1 77 ? 8 -17.734 -6.438 1 82.31 77 LYS A CA 1
ATOM 598 C C . LYS A 1 77 ? 6.805 -18.688 -6.414 1 82.31 77 LYS A C 1
ATOM 600 O O . LYS A 1 77 ? 6.969 -19.891 -6.543 1 82.31 77 LYS A O 1
ATOM 605 N N . SER A 1 78 ? 5.707 -18.125 -6.289 1 79.94 78 SER A N 1
ATOM 606 C CA . SER A 1 78 ? 4.492 -18.922 -6.215 1 79.94 78 SER A CA 1
ATOM 607 C C . SER A 1 78 ? 4.188 -19.594 -7.547 1 79.94 78 SER A C 1
ATOM 609 O O . SER A 1 78 ? 3.57 -20.672 -7.586 1 79.94 78 SER A O 1
ATOM 611 N N . GLU A 1 79 ? 4.562 -18.984 -8.625 1 79.06 79 GLU A N 1
ATOM 612 C CA . GLU A 1 79 ? 4.348 -19.531 -9.961 1 79.06 79 GLU A CA 1
ATOM 613 C C . GLU A 1 79 ? 5.395 -20.594 -10.297 1 79.06 79 GLU A C 1
ATOM 615 O O . GLU A 1 79 ? 5.32 -21.234 -11.352 1 79.06 79 GLU A O 1
ATOM 620 N N . GLY A 1 80 ? 6.344 -20.781 -9.43 1 75.56 80 GLY A N 1
ATOM 621 C CA . GLY A 1 80 ? 7.332 -21.828 -9.617 1 75.56 80 GLY A CA 1
ATOM 622 C C . GLY A 1 80 ? 8.625 -21.328 -10.242 1 75.56 80 GLY A C 1
ATOM 623 O O . GLY A 1 80 ? 9.445 -22.125 -10.695 1 75.56 80 GLY A O 1
ATOM 624 N N . HIS A 1 81 ? 8.641 -20.062 -10.406 1 71 81 HIS A N 1
ATOM 625 C CA . HIS A 1 81 ? 9.852 -19.5 -11 1 71 81 HIS A CA 1
ATOM 626 C C . HIS A 1 81 ? 11.086 -19.859 -10.172 1 71 81 HIS A C 1
ATOM 628 O O . HIS A 1 81 ? 12.133 -20.203 -10.734 1 71 81 HIS A O 1
ATOM 634 N N . VAL A 1 82 ? 10.898 -19.844 -8.922 1 67.56 82 VAL A N 1
ATOM 635 C CA . VAL A 1 82 ? 12.023 -20.141 -8.039 1 67.56 82 VAL A CA 1
ATOM 636 C C . VAL A 1 82 ? 12.422 -21.609 -8.18 1 67.56 82 VAL A C 1
ATOM 638 O O . VAL A 1 82 ? 13.609 -21.938 -8.156 1 67.56 82 VAL A O 1
ATOM 641 N N . ASP A 1 83 ? 11.469 -22.344 -8.375 1 70.69 83 ASP A N 1
ATOM 642 C CA . ASP A 1 83 ? 11.758 -23.766 -8.578 1 70.69 83 ASP A CA 1
ATOM 643 C C . ASP A 1 83 ? 12.5 -23.984 -9.891 1 70.69 83 ASP A C 1
ATOM 645 O O . ASP A 1 83 ? 13.383 -24.844 -9.969 1 70.69 83 ASP A O 1
ATOM 649 N N . TYR A 1 84 ? 12.109 -23.203 -10.805 1 69 84 TYR A N 1
ATOM 650 C CA . TYR A 1 84 ? 12.766 -23.297 -12.109 1 69 84 TYR A CA 1
ATOM 651 C C . TYR A 1 84 ? 14.227 -22.859 -12.016 1 69 84 TYR A C 1
ATOM 653 O O . TYR A 1 84 ? 15.109 -23.516 -12.57 1 69 84 TYR A O 1
ATOM 661 N N . ILE A 1 85 ? 14.391 -21.875 -11.312 1 66.5 85 ILE A N 1
ATOM 662 C CA . ILE A 1 85 ? 15.727 -21.312 -11.195 1 66.5 85 ILE A CA 1
ATOM 663 C C . ILE A 1 85 ? 16.625 -22.25 -10.391 1 66.5 85 ILE A C 1
ATOM 665 O O . ILE A 1 85 ? 17.812 -22.391 -10.688 1 66.5 85 ILE A O 1
ATOM 669 N N . ARG A 1 86 ? 15.992 -22.875 -9.484 1 67.19 86 ARG A N 1
ATOM 670 C CA . ARG A 1 86 ? 16.719 -23.828 -8.648 1 67.19 86 ARG A CA 1
ATOM 671 C C . ARG A 1 86 ? 17.203 -25.016 -9.469 1 67.19 86 ARG A C 1
ATOM 673 O O . ARG A 1 86 ? 18.172 -25.672 -9.109 1 67.19 86 ARG A O 1
ATOM 680 N N . ALA A 1 87 ? 16.5 -25.203 -10.492 1 65.62 87 ALA A N 1
ATOM 681 C CA . ALA A 1 87 ? 16.875 -26.328 -11.336 1 65.62 87 ALA A CA 1
ATOM 682 C C . ALA A 1 87 ? 18.047 -25.984 -12.242 1 65.62 87 ALA A C 1
ATOM 684 O O . ALA A 1 87 ? 18.688 -26.859 -12.812 1 65.62 87 ALA A O 1
ATOM 685 N N . LEU A 1 88 ? 18.312 -24.734 -12.281 1 65.19 88 LEU A N 1
ATOM 686 C CA . LEU A 1 88 ? 19.422 -24.297 -13.133 1 65.19 88 LEU A CA 1
ATOM 687 C C . LEU A 1 88 ? 20.734 -24.344 -12.375 1 65.19 88 LEU A C 1
ATOM 689 O O . LEU A 1 88 ? 20.766 -24.125 -11.156 1 65.19 88 LEU A O 1
ATOM 693 N N . PRO A 1 89 ? 21.75 -24.781 -13.039 1 69 89 PRO A N 1
ATOM 694 C CA . PRO A 1 89 ? 23.062 -24.828 -12.383 1 69 89 PRO A CA 1
ATOM 695 C C . PRO A 1 89 ? 23.656 -23.453 -12.133 1 69 89 PRO A C 1
ATOM 697 O O . PRO A 1 89 ? 24.75 -23.141 -12.609 1 69 89 PRO A O 1
ATOM 700 N N . ILE A 1 90 ? 22.906 -22.594 -11.766 1 69.56 90 ILE A N 1
ATOM 701 C CA . ILE A 1 90 ? 23.344 -21.234 -11.469 1 69.56 90 ILE A CA 1
ATOM 702 C C . ILE A 1 90 ? 23.312 -21 -9.961 1 69.56 90 ILE A C 1
ATOM 704 O O . ILE A 1 90 ? 22.344 -21.375 -9.297 1 69.56 90 ILE A O 1
ATOM 708 N N . PRO A 1 91 ? 24.5 -20.547 -9.5 1 72.5 91 PRO A N 1
ATOM 709 C CA . PRO A 1 91 ? 24.5 -20.25 -8.062 1 72.5 91 PRO A CA 1
ATOM 710 C C . PRO A 1 91 ? 23.359 -19.312 -7.652 1 72.5 91 PRO A C 1
ATOM 712 O O . PRO A 1 91 ? 23.078 -18.344 -8.352 1 72.5 91 PRO A O 1
ATOM 715 N N . ARG A 1 92 ? 22.703 -19.703 -6.688 1 69.12 92 ARG A N 1
ATOM 716 C CA . ARG A 1 92 ? 21.516 -19.016 -6.188 1 69.12 92 ARG A CA 1
ATOM 717 C C . ARG A 1 92 ? 21.828 -17.562 -5.855 1 69.12 92 ARG A C 1
ATOM 719 O O . ARG A 1 92 ? 21 -16.672 -6.07 1 69.12 92 ARG A O 1
ATOM 726 N N . ILE A 1 93 ? 23 -17.359 -5.426 1 72.38 93 ILE A N 1
ATOM 727 C CA . ILE A 1 93 ? 23.406 -16.016 -5.035 1 72.38 93 ILE A CA 1
ATOM 728 C C . ILE A 1 93 ? 23.406 -15.094 -6.258 1 72.38 93 ILE A C 1
ATOM 730 O O . ILE A 1 93 ? 23.109 -13.906 -6.145 1 72.38 93 ILE A O 1
ATOM 734 N N . LEU A 1 94 ? 23.578 -15.68 -7.379 1 73.62 94 LEU A N 1
ATOM 735 C CA . LEU A 1 94 ? 23.641 -14.883 -8.602 1 73.62 94 LEU A CA 1
ATOM 736 C C . LEU A 1 94 ? 22.234 -14.461 -9.039 1 73.62 94 LEU A C 1
ATOM 738 O O . LEU A 1 94 ? 22.062 -13.398 -9.633 1 73.62 94 LEU A O 1
ATOM 742 N N . ILE A 1 95 ? 21.406 -15.297 -8.664 1 70.88 95 ILE A N 1
ATOM 743 C CA . ILE A 1 95 ? 20.031 -14.977 -9.023 1 70.88 95 ILE A CA 1
ATOM 744 C C . ILE A 1 95 ? 19.531 -13.812 -8.172 1 70.88 95 ILE A C 1
ATOM 746 O O . ILE A 1 95 ? 18.953 -12.867 -8.695 1 70.88 95 ILE A O 1
ATOM 750 N N . SER A 1 96 ? 19.828 -13.992 -6.895 1 74.25 96 SER A N 1
ATOM 751 C CA . SER A 1 96 ? 19.422 -12.922 -5.988 1 74.25 96 SER A CA 1
ATOM 752 C C . SER A 1 96 ? 20.109 -11.602 -6.344 1 74.25 96 SER A C 1
ATOM 754 O O . SER A 1 96 ? 19.5 -10.539 -6.289 1 74.25 96 SER A O 1
ATOM 756 N N . LEU A 1 97 ? 21.312 -11.727 -6.777 1 79 97 LEU A N 1
ATOM 757 C CA . LEU A 1 97 ? 22.078 -10.531 -7.129 1 79 97 LEU A CA 1
ATOM 758 C C . LEU A 1 97 ? 21.562 -9.922 -8.43 1 79 97 LEU A C 1
ATOM 760 O O . LEU A 1 97 ? 21.547 -8.703 -8.586 1 79 97 LEU A O 1
ATOM 764 N N . ALA A 1 98 ? 21.219 -10.805 -9.297 1 76.06 98 ALA A N 1
ATOM 765 C CA . ALA A 1 98 ? 20.656 -10.328 -10.562 1 76.06 98 ALA A CA 1
ATOM 766 C C . ALA A 1 98 ? 19.344 -9.578 -10.344 1 76.06 98 ALA A C 1
ATOM 768 O O . ALA A 1 98 ? 19.125 -8.516 -10.93 1 76.06 98 ALA A O 1
ATOM 769 N N . ASP A 1 99 ? 18.594 -10.133 -9.453 1 77.88 99 ASP A N 1
ATOM 770 C CA . ASP A 1 99 ? 17.312 -9.484 -9.141 1 77.88 99 ASP A CA 1
ATOM 771 C C . ASP A 1 99 ? 17.547 -8.141 -8.453 1 77.88 99 ASP A C 1
ATOM 773 O O . ASP A 1 99 ? 16.844 -7.168 -8.727 1 77.88 99 ASP A O 1
ATOM 777 N N . LEU A 1 100 ? 18.484 -8.141 -7.629 1 83.62 100 LEU A N 1
ATOM 778 C CA . LEU A 1 100 ? 18.812 -6.918 -6.906 1 83.62 100 LEU A CA 1
ATOM 779 C C . LEU A 1 100 ? 19.25 -5.816 -7.871 1 83.62 100 LEU A C 1
ATOM 781 O O . LEU A 1 100 ? 18.828 -4.664 -7.734 1 83.62 100 LEU A O 1
ATOM 785 N N . CYS A 1 101 ? 19.969 -6.188 -8.805 1 84.75 101 CYS A N 1
ATOM 786 C CA . CYS A 1 101 ? 20.484 -5.223 -9.773 1 84.75 101 CYS A CA 1
ATOM 787 C C . CYS A 1 101 ? 19.359 -4.672 -10.641 1 84.75 101 CYS A C 1
ATOM 789 O O . CYS A 1 101 ? 19.297 -3.471 -10.906 1 84.75 101 CYS A O 1
ATOM 791 N N . ILE A 1 102 ? 18.562 -5.523 -10.984 1 81.88 102 ILE A N 1
ATOM 792 C CA . ILE A 1 102 ? 17.469 -5.121 -11.867 1 81.88 102 ILE A CA 1
ATOM 793 C C . ILE A 1 102 ? 16.547 -4.148 -11.141 1 81.88 102 ILE A C 1
ATOM 795 O O . ILE A 1 102 ? 16.141 -3.125 -11.703 1 81.88 102 ILE A O 1
ATOM 799 N N . TRP A 1 103 ? 16.281 -4.449 -9.898 1 86.44 103 TRP A N 1
ATOM 800 C CA . TRP A 1 103 ? 15.367 -3.59 -9.148 1 86.44 103 TRP A CA 1
ATOM 801 C C . TRP A 1 103 ? 16.047 -2.285 -8.758 1 86.44 103 TRP A C 1
ATOM 803 O O . TRP A 1 103 ? 15.391 -1.254 -8.602 1 86.44 103 TRP A O 1
ATOM 813 N N . LEU A 1 104 ? 17.359 -2.361 -8.641 1 89.19 104 LEU A N 1
ATOM 814 C CA . LEU A 1 104 ? 18.109 -1.137 -8.383 1 89.19 104 LEU A CA 1
ATOM 815 C C . LEU A 1 104 ? 18.016 -0.186 -9.578 1 89.19 104 LEU A C 1
ATOM 817 O O . LEU A 1 104 ? 17.828 1.02 -9.398 1 89.19 104 LEU A O 1
ATOM 821 N N . ILE A 1 105 ? 18.062 -0.777 -10.695 1 87.19 105 ILE A N 1
ATOM 822 C CA . ILE A 1 105 ? 17.969 0.018 -11.914 1 87.19 105 ILE A CA 1
ATOM 823 C C . ILE A 1 105 ? 16.547 0.544 -12.086 1 87.19 105 ILE A C 1
ATOM 825 O O . ILE A 1 105 ? 16.344 1.671 -12.547 1 87.19 105 ILE A O 1
ATOM 829 N N . ALA A 1 106 ? 15.664 -0.215 -11.695 1 83.44 106 ALA A N 1
ATOM 830 C CA . ALA A 1 106 ? 14.258 0.146 -11.867 1 83.44 106 ALA A CA 1
ATOM 831 C C . ALA A 1 106 ? 13.875 1.305 -10.945 1 83.44 106 ALA A C 1
ATOM 833 O O . ALA A 1 106 ? 12.984 2.094 -11.273 1 83.44 106 ALA A O 1
ATOM 834 N N . ILE A 1 107 ? 14.508 1.452 -9.828 1 89.19 107 ILE A N 1
ATOM 835 C CA . ILE A 1 107 ? 14.148 2.447 -8.82 1 89.19 107 ILE A CA 1
ATOM 836 C C . ILE A 1 107 ? 14.781 3.791 -9.18 1 89.19 107 ILE A C 1
ATOM 838 O O . ILE A 1 107 ? 14.25 4.848 -8.828 1 89.19 107 ILE A O 1
ATOM 842 N N . LEU A 1 108 ? 15.844 3.82 -9.938 1 90.19 108 LEU A N 1
ATOM 843 C CA . LEU A 1 108 ? 16.672 4.996 -10.148 1 90.19 108 LEU A CA 1
ATOM 844 C C . LEU A 1 108 ? 15.914 6.07 -10.914 1 90.19 108 LEU A C 1
ATOM 846 O O . LEU A 1 108 ? 15.938 7.246 -10.539 1 90.19 108 LEU A O 1
ATOM 850 N N . PRO A 1 109 ? 15.195 5.66 -11.906 1 88.38 109 PRO A N 1
ATOM 851 C CA . PRO A 1 109 ? 14.445 6.703 -12.609 1 88.38 109 PRO A CA 1
ATOM 852 C C . PRO A 1 109 ? 13.398 7.383 -11.727 1 88.38 109 PRO A C 1
ATOM 854 O O . PRO A 1 109 ? 13.203 8.602 -11.82 1 88.38 109 PRO A O 1
ATOM 857 N N . GLY A 1 110 ? 12.797 6.613 -10.93 1 87.44 110 GLY A N 1
ATOM 858 C CA . GLY A 1 110 ? 11.82 7.195 -10.031 1 87.44 110 GLY A CA 1
ATOM 859 C C . GLY A 1 110 ? 12.43 8.156 -9.031 1 87.44 110 GLY A C 1
ATOM 860 O O . GLY A 1 110 ? 11.859 9.211 -8.742 1 87.44 110 GLY A O 1
ATOM 861 N N . VAL A 1 111 ? 13.555 7.758 -8.578 1 90.06 111 VAL A N 1
ATOM 862 C CA . VAL A 1 111 ? 14.273 8.594 -7.617 1 90.06 111 VAL A CA 1
ATOM 863 C C . VAL A 1 111 ? 14.68 9.906 -8.281 1 90.06 111 VAL A C 1
ATOM 865 O O . VAL A 1 111 ? 14.516 10.977 -7.699 1 90.06 111 VAL A O 1
ATOM 868 N N . PHE A 1 112 ? 15.102 9.789 -9.469 1 91.25 112 PHE A N 1
ATOM 869 C CA . PHE A 1 112 ? 15.531 10.969 -10.219 1 91.25 112 PHE A CA 1
ATOM 870 C C . PHE A 1 112 ? 14.375 11.938 -10.414 1 91.25 112 PHE A C 1
ATOM 872 O O . PHE A 1 112 ? 14.508 13.141 -10.156 1 91.25 112 PHE A O 1
ATOM 879 N N . PHE A 1 113 ? 13.281 11.422 -10.773 1 89.56 113 PHE A N 1
ATOM 880 C CA . PHE A 1 113 ? 12.125 12.273 -11.031 1 89.56 113 PHE A CA 1
ATOM 881 C C . PHE A 1 113 ? 11.609 12.883 -9.734 1 89.56 113 PHE A C 1
ATOM 883 O O . PHE A 1 113 ? 11.148 14.023 -9.719 1 89.56 113 PHE A O 1
ATOM 890 N N . THR A 1 114 ? 11.711 12.141 -8.703 1 88 114 THR A N 1
ATOM 891 C CA . THR A 1 114 ? 11.242 12.664 -7.43 1 88 114 THR A CA 1
ATOM 892 C C . THR A 1 114 ? 12.133 13.805 -6.945 1 88 114 THR A C 1
ATOM 894 O O . THR A 1 114 ? 11.641 14.797 -6.41 1 88 114 THR A O 1
ATOM 897 N N . PHE A 1 115 ? 13.391 13.641 -7.199 1 90.44 115 PHE A N 1
ATOM 898 C CA . PHE A 1 115 ? 14.312 14.719 -6.84 1 90.44 115 PHE A CA 1
ATOM 899 C C . PHE A 1 115 ? 14.023 15.969 -7.656 1 90.44 115 PHE A C 1
ATOM 901 O O . PHE A 1 115 ? 14.023 17.078 -7.121 1 90.44 115 PHE A O 1
ATOM 908 N N . LEU A 1 116 ? 13.82 15.727 -8.836 1 89.31 116 LEU A N 1
ATOM 909 C CA . LEU A 1 116 ? 13.539 16.844 -9.734 1 89.31 116 LEU A CA 1
ATOM 910 C C . LEU A 1 116 ? 12.266 17.562 -9.32 1 89.31 116 LEU A C 1
ATOM 912 O O . LEU A 1 116 ? 12.234 18.797 -9.266 1 89.31 116 LEU A O 1
ATOM 916 N N . LEU A 1 117 ? 11.312 16.828 -8.969 1 86.94 117 LEU A N 1
ATOM 917 C CA . LEU A 1 117 ? 10.039 17.422 -8.562 1 86.94 117 LEU A CA 1
ATOM 918 C C . LEU A 1 117 ? 10.18 18.156 -7.238 1 86.94 117 LEU A C 1
ATOM 920 O O . LEU A 1 117 ? 9.578 19.219 -7.047 1 86.94 117 LEU A O 1
ATOM 924 N N . GLY A 1 118 ? 10.922 17.547 -6.371 1 84.06 118 GLY A N 1
ATOM 925 C CA . GLY A 1 118 ? 11.156 18.203 -5.098 1 84.06 118 GLY A CA 1
ATOM 926 C C . GLY A 1 118 ? 11.898 19.531 -5.238 1 84.06 118 GLY A C 1
ATOM 927 O O . GLY A 1 118 ? 11.57 20.5 -4.559 1 84.06 118 GLY A O 1
ATOM 928 N N . CYS A 1 119 ? 12.82 19.594 -6.137 1 85.56 119 CYS A N 1
ATOM 929 C CA . CYS A 1 119 ? 13.578 20.812 -6.375 1 85.56 119 CYS A CA 1
ATOM 930 C C . CYS A 1 119 ? 12.703 21.891 -7.012 1 85.56 119 CYS A C 1
ATOM 932 O O . CYS A 1 119 ? 12.828 23.078 -6.688 1 85.56 119 CYS A O 1
ATOM 934 N N . LEU A 1 120 ? 11.898 21.469 -7.855 1 84.06 120 LEU A N 1
ATOM 935 C CA . LEU A 1 120 ? 11.047 22.422 -8.562 1 84.06 120 LEU A CA 1
ATOM 936 C C . LEU A 1 120 ? 9.953 22.953 -7.648 1 84.06 120 LEU A C 1
ATOM 938 O O . LEU A 1 120 ? 9.594 24.141 -7.723 1 84.06 120 LEU A O 1
ATOM 942 N N . ARG A 1 121 ? 9.547 22.156 -6.801 1 81.31 121 ARG A N 1
ATOM 943 C CA . ARG A 1 121 ? 8.414 22.547 -5.965 1 81.31 121 ARG A CA 1
ATOM 944 C C . ARG A 1 121 ? 8.867 23.375 -4.766 1 81.31 121 ARG A C 1
ATOM 946 O O . ARG A 1 121 ? 8.227 24.359 -4.398 1 81.31 121 ARG A O 1
ATOM 953 N N . PHE A 1 122 ? 9.867 22.969 -4.094 1 81.62 122 PHE A N 1
ATOM 954 C CA . PHE A 1 122 ? 10.242 23.594 -2.832 1 81.62 122 PHE A CA 1
ATOM 955 C C . PHE A 1 122 ? 11.516 24.422 -2.996 1 81.62 122 PHE A C 1
ATOM 957 O O . PHE A 1 122 ? 11.969 25.062 -2.051 1 81.62 122 PHE A O 1
ATOM 964 N N . SER A 1 123 ? 12.016 24.531 -4.145 1 79 123 SER A N 1
ATOM 965 C CA . SER A 1 123 ? 13.242 25.281 -4.406 1 79 123 SER A CA 1
ATOM 966 C C . SER A 1 123 ? 14.359 24.859 -3.463 1 79 123 SER A C 1
ATOM 968 O O . SER A 1 123 ? 15.062 25.719 -2.902 1 79 123 SER A O 1
ATOM 970 N N . VAL A 1 124 ? 14.297 23.641 -3.184 1 77.75 124 VAL A N 1
ATOM 971 C CA . VAL A 1 124 ? 15.344 23.125 -2.312 1 77.75 124 VAL A CA 1
ATOM 972 C C . VAL A 1 124 ? 16.625 22.891 -3.119 1 77.75 124 VAL A C 1
ATOM 974 O O . VAL A 1 124 ? 16.562 22.547 -4.301 1 77.75 124 VAL A O 1
ATOM 977 N N . GLN A 1 125 ? 17.719 23.172 -2.523 1 82.19 125 GLN A N 1
ATOM 978 C CA . GLN A 1 125 ? 19 23 -3.189 1 82.19 125 GLN A CA 1
ATOM 979 C C . GLN A 1 125 ? 19.531 21.578 -2.99 1 82.19 125 GLN A C 1
ATOM 981 O O . GLN A 1 125 ? 19.625 21.094 -1.857 1 82.19 125 GLN A O 1
ATOM 986 N N . LEU A 1 126 ? 19.656 20.906 -4.102 1 85.62 126 LEU A N 1
ATOM 987 C CA . LEU A 1 126 ? 20.188 19.547 -4.074 1 85.62 126 LEU A CA 1
ATOM 988 C C . LEU A 1 126 ? 21.719 19.578 -4.109 1 85.62 126 LEU A C 1
ATOM 990 O O . LEU A 1 126 ? 22.312 20.297 -4.906 1 85.62 126 LEU A O 1
ATOM 994 N N . ASN A 1 127 ? 22.375 19 -3.121 1 84.62 127 ASN A N 1
ATOM 995 C CA . ASN A 1 127 ? 23.812 18.844 -3.1 1 84.62 127 ASN A CA 1
ATOM 996 C C . ASN A 1 127 ? 24.234 17.438 -3.52 1 84.62 127 ASN A C 1
ATOM 998 O O . ASN A 1 127 ? 24.078 16.484 -2.752 1 84.62 127 ASN A O 1
ATOM 1002 N N . LEU A 1 128 ? 24.594 17.344 -4.734 1 86.56 128 LEU A N 1
ATOM 1003 C CA . LEU A 1 128 ? 25.031 16.047 -5.246 1 86.56 128 LEU A CA 1
ATOM 1004 C C . LEU A 1 128 ? 26.516 15.828 -4.973 1 86.56 128 LEU A C 1
ATOM 1006 O O . LEU A 1 128 ? 27.359 16.609 -5.422 1 86.56 128 LEU A O 1
ATOM 1010 N N . SER A 1 129 ? 26.859 14.992 -4.059 1 89.81 129 SER A N 1
ATOM 1011 C CA . SER A 1 129 ? 28.234 14.586 -3.75 1 89.81 129 SER A CA 1
ATOM 1012 C C . SER A 1 129 ? 28.406 13.078 -3.908 1 89.81 129 SER A C 1
ATOM 1014 O O . SER A 1 129 ? 27.422 12.359 -4.133 1 89.81 129 SER A O 1
ATOM 1016 N N . ILE A 1 130 ? 29.562 12.656 -3.938 1 91.25 130 ILE A N 1
ATOM 1017 C CA . ILE A 1 130 ? 29.875 11.234 -4.02 1 91.25 130 ILE A CA 1
ATOM 1018 C C . ILE A 1 130 ? 29.25 10.5 -2.834 1 91.25 130 ILE A C 1
ATOM 1020 O O . ILE A 1 130 ? 28.75 9.375 -2.979 1 91.25 130 ILE A O 1
ATOM 1024 N N . LEU A 1 131 ? 29.219 11.18 -1.778 1 89.94 131 LEU A N 1
ATOM 1025 C CA . LEU A 1 131 ? 28.641 10.609 -0.57 1 89.94 131 LEU A CA 1
ATOM 1026 C C . LEU A 1 131 ? 27.141 10.422 -0.729 1 89.94 131 LEU A C 1
ATOM 1028 O O . LEU A 1 131 ? 26.578 9.422 -0.273 1 89.94 131 LEU A O 1
ATOM 1032 N N . SER A 1 132 ? 26.562 11.383 -1.41 1 92.06 132 SER A N 1
ATOM 1033 C CA . SER A 1 132 ? 25.125 11.305 -1.61 1 92.06 132 SER A CA 1
ATOM 1034 C C . SER A 1 132 ? 24.75 10.133 -2.504 1 92.06 132 SER A C 1
ATOM 1036 O O . SER A 1 132 ? 23.75 9.453 -2.26 1 92.06 132 SER A O 1
ATOM 1038 N N . VAL A 1 133 ? 25.547 9.922 -3.43 1 91.81 133 VAL A N 1
ATOM 1039 C CA . VAL A 1 133 ? 25.297 8.82 -4.344 1 91.81 133 VAL A CA 1
ATOM 1040 C C . VAL A 1 133 ? 25.469 7.488 -3.611 1 91.81 133 VAL A C 1
ATOM 1042 O O . VAL A 1 133 ? 24.672 6.566 -3.783 1 91.81 133 VAL A O 1
ATOM 1045 N N . PHE A 1 134 ? 26.5 7.441 -2.881 1 93.75 134 PHE A N 1
ATOM 1046 C CA . PHE A 1 134 ? 26.766 6.238 -2.098 1 93.75 134 PHE A CA 1
ATOM 1047 C C . PHE A 1 134 ? 25.609 5.965 -1.129 1 93.75 134 PHE A C 1
ATOM 1049 O O . PHE A 1 134 ? 25.172 4.824 -0.994 1 93.75 134 PHE A O 1
ATOM 1056 N N . VAL A 1 135 ? 25.156 6.965 -0.519 1 93.25 135 VAL A N 1
ATOM 1057 C CA . VAL A 1 135 ? 24.062 6.84 0.453 1 93.25 135 VAL A CA 1
ATOM 1058 C C . VAL A 1 135 ? 22.797 6.391 -0.25 1 93.25 135 VAL A C 1
ATOM 1060 O O . VAL A 1 135 ? 22.062 5.535 0.26 1 93.25 135 VAL A O 1
ATOM 1063 N N . MET A 1 136 ? 22.578 6.926 -1.386 1 94.25 136 MET A N 1
ATOM 1064 C CA . MET A 1 136 ? 21.391 6.559 -2.156 1 94.25 136 MET A CA 1
ATOM 1065 C C . MET A 1 136 ? 21.422 5.078 -2.533 1 94.25 136 MET A C 1
ATOM 1067 O O . MET A 1 136 ? 20.422 4.383 -2.41 1 94.25 136 MET A O 1
ATOM 1071 N N . LEU A 1 137 ? 22.562 4.672 -2.941 1 94.25 137 LEU A N 1
ATOM 1072 C CA . LEU A 1 137 ? 22.719 3.268 -3.305 1 94.25 137 LEU A CA 1
ATOM 1073 C C . LEU A 1 137 ? 22.531 2.365 -2.09 1 94.25 137 LEU A C 1
ATOM 1075 O O . LEU A 1 137 ? 21.891 1.314 -2.189 1 94.25 137 LEU A O 1
ATOM 1079 N N . LEU A 1 138 ? 23.094 2.824 -1.067 1 94.69 138 LEU A N 1
ATOM 1080 C CA . LEU A 1 138 ? 22.969 2.062 0.172 1 94.69 138 LEU A CA 1
ATOM 1081 C C . LEU A 1 138 ? 21.516 1.953 0.603 1 94.69 138 LEU A C 1
ATOM 1083 O O . LEU A 1 138 ? 21.047 0.877 0.996 1 94.69 138 LEU A O 1
ATOM 1087 N N . ILE A 1 139 ? 20.812 3.008 0.5 1 95.38 139 ILE A N 1
ATOM 1088 C CA . ILE A 1 139 ? 19.406 3.051 0.884 1 95.38 139 ILE A CA 1
ATOM 1089 C C . ILE A 1 139 ? 18.594 2.145 -0.036 1 95.38 139 ILE A C 1
ATOM 1091 O O . ILE A 1 139 ? 17.766 1.346 0.432 1 95.38 139 ILE A O 1
ATOM 1095 N N . CYS A 1 140 ? 18.828 2.213 -1.274 1 95 140 CYS A N 1
ATOM 1096 C CA . CYS A 1 140 ? 18.109 1.384 -2.244 1 95 140 CYS A CA 1
ATOM 1097 C C . CYS A 1 140 ? 18.359 -0.096 -1.983 1 95 140 CYS A C 1
ATOM 1099 O O . CYS A 1 140 ? 17.422 -0.896 -1.963 1 95 140 CYS A O 1
ATOM 1101 N N . LEU A 1 141 ? 19.594 -0.364 -1.764 1 94.06 141 LEU A N 1
ATOM 1102 C CA . LEU A 1 141 ? 19.969 -1.755 -1.528 1 94.06 141 LEU A CA 1
ATOM 1103 C C . LEU A 1 141 ? 19.312 -2.281 -0.253 1 94.06 141 LEU A C 1
ATOM 1105 O O . LEU A 1 141 ? 18.875 -3.432 -0.207 1 94.06 141 LEU A O 1
ATOM 1109 N N . THR A 1 142 ? 19.281 -1.502 0.726 1 94.5 142 THR A N 1
ATOM 1110 C CA . THR A 1 142 ? 18.703 -1.908 1.998 1 94.5 142 THR A CA 1
ATOM 1111 C C . THR A 1 142 ? 17.203 -2.188 1.841 1 94.5 142 THR A C 1
ATOM 1113 O O . THR A 1 142 ? 16.719 -3.223 2.293 1 94.5 142 THR A O 1
ATOM 1116 N N . MET A 1 143 ? 16.547 -1.33 1.159 1 93.5 143 MET A N 1
ATOM 1117 C CA . MET A 1 143 ? 15.102 -1.464 1.005 1 93.5 143 MET A CA 1
ATOM 1118 C C . MET A 1 143 ? 14.758 -2.656 0.119 1 93.5 143 MET A C 1
ATOM 1120 O O . MET A 1 143 ? 13.828 -3.41 0.417 1 93.5 143 MET A O 1
ATOM 1124 N N . ILE A 1 144 ? 15.492 -2.797 -0.893 1 93 144 ILE A N 1
ATOM 1125 C CA . ILE A 1 144 ? 15.258 -3.914 -1.802 1 93 144 ILE A CA 1
ATOM 1126 C C . ILE A 1 144 ? 15.531 -5.23 -1.081 1 93 144 ILE A C 1
ATOM 1128 O O . ILE A 1 144 ? 14.75 -6.18 -1.184 1 93 144 ILE A O 1
ATOM 1132 N N . SER A 1 145 ? 16.656 -5.246 -0.395 1 92.69 145 SER A N 1
ATOM 1133 C CA . SER A 1 145 ? 17.016 -6.457 0.334 1 92.69 145 SER A CA 1
ATOM 1134 C C . SER A 1 145 ? 15.961 -6.805 1.386 1 92.69 145 SER A C 1
ATOM 1136 O O . SER A 1 145 ? 15.664 -7.98 1.609 1 92.69 145 SER A O 1
ATOM 1138 N N . LEU A 1 146 ? 15.477 -5.809 1.985 1 92.75 146 LEU A N 1
ATOM 1139 C CA . LEU A 1 146 ? 14.43 -6.023 2.977 1 92.75 146 LEU A CA 1
ATOM 1140 C C . LEU A 1 146 ? 13.18 -6.605 2.328 1 92.75 146 LEU A C 1
ATOM 1142 O O . LEU A 1 146 ? 12.617 -7.586 2.824 1 92.75 146 LEU A O 1
ATOM 1146 N N . GLY A 1 147 ? 12.766 -6.039 1.281 1 92 147 GLY A N 1
ATOM 1147 C CA . GLY A 1 147 ? 11.617 -6.555 0.549 1 92 147 GLY A CA 1
ATOM 1148 C C . GLY A 1 147 ? 11.805 -7.98 0.074 1 92 147 GLY A C 1
ATOM 1149 O O . GLY A 1 147 ? 10.906 -8.812 0.217 1 92 147 GLY A O 1
ATOM 1150 N N . PHE A 1 148 ? 12.93 -8.258 -0.435 1 90 148 PHE A N 1
ATOM 1151 C CA . PHE A 1 148 ? 13.219 -9.594 -0.954 1 90 148 PHE A CA 1
ATOM 1152 C C . PHE A 1 148 ? 13.227 -10.625 0.171 1 90 148 PHE A C 1
ATOM 1154 O O . PHE A 1 148 ? 12.789 -11.758 -0.018 1 90 148 PHE A O 1
ATOM 1161 N N . SER A 1 149 ? 13.797 -10.242 1.228 1 91.5 149 SER A N 1
ATOM 1162 C CA . SER A 1 149 ? 13.805 -11.164 2.359 1 91.5 149 SER A CA 1
ATOM 1163 C C . SER A 1 149 ? 12.383 -11.555 2.76 1 91.5 149 SER A C 1
ATOM 1165 O O . SER A 1 149 ? 12.109 -12.734 3.008 1 91.5 149 SER A O 1
ATOM 1167 N N . ILE A 1 150 ? 11.508 -10.641 2.74 1 92.12 150 ILE A N 1
ATOM 1168 C CA . ILE A 1 150 ? 10.109 -10.898 3.068 1 92.12 150 ILE A CA 1
ATOM 1169 C C . ILE A 1 150 ? 9.484 -11.789 2 1 92.12 150 ILE A C 1
ATOM 1171 O O . ILE A 1 150 ? 8.766 -12.742 2.32 1 92.12 150 ILE A O 1
ATOM 1175 N N . ALA A 1 151 ? 9.812 -11.492 0.839 1 90 151 ALA A N 1
ATOM 1176 C CA . ALA A 1 151 ? 9.258 -12.234 -0.293 1 90 151 ALA A CA 1
ATOM 1177 C C . ALA A 1 151 ? 9.68 -13.703 -0.249 1 90 151 ALA A C 1
ATOM 1179 O O . ALA A 1 151 ? 8.883 -14.586 -0.566 1 90 151 ALA A O 1
ATOM 1180 N N . TYR A 1 152 ? 10.914 -13.953 0.15 1 86.75 152 TYR A N 1
ATOM 1181 C CA . TYR A 1 152 ? 11.438 -15.32 0.105 1 86.75 152 TYR A CA 1
ATOM 1182 C C . TYR A 1 152 ? 11 -16.109 1.332 1 86.75 152 TYR A C 1
ATOM 1184 O O . TYR A 1 152 ? 10.82 -17.328 1.261 1 86.75 152 TYR A O 1
ATOM 1192 N N . ILE A 1 153 ? 10.734 -15.438 2.391 1 88.75 153 ILE A N 1
ATOM 1193 C CA . ILE A 1 153 ? 10.453 -16.125 3.648 1 88.75 153 ILE A CA 1
ATOM 1194 C C . ILE A 1 153 ? 8.969 -16.438 3.74 1 88.75 153 ILE A C 1
ATOM 1196 O O . ILE A 1 153 ? 8.586 -17.5 4.23 1 88.75 153 ILE A O 1
ATOM 1200 N N . PHE A 1 154 ? 8.117 -15.602 3.25 1 89.19 154 PHE A N 1
ATOM 1201 C CA . PHE A 1 154 ? 6.691 -15.742 3.5 1 89.19 154 PHE A CA 1
ATOM 1202 C C . PHE A 1 154 ? 5.945 -16.078 2.213 1 89.19 154 PHE A C 1
ATOM 1204 O O . PHE A 1 154 ? 6.52 -16.016 1.125 1 89.19 154 PHE A O 1
ATOM 1211 N N . SER A 1 155 ? 4.68 -16.453 2.461 1 86.88 155 SER A N 1
ATOM 1212 C CA . SER A 1 155 ? 3.814 -16.734 1.321 1 86.88 155 SER A CA 1
ATOM 1213 C C . SER A 1 155 ? 3.35 -15.445 0.65 1 86.88 155 SER A C 1
ATOM 1215 O O . SER A 1 155 ? 3.453 -14.359 1.232 1 86.88 155 SER A O 1
ATOM 1217 N N . GLN A 1 156 ? 2.939 -15.508 -0.522 1 85.06 156 GLN A N 1
ATOM 1218 C CA . GLN A 1 156 ? 2.549 -14.352 -1.324 1 85.06 156 GLN A CA 1
ATOM 1219 C C . GLN A 1 156 ? 1.518 -13.5 -0.593 1 85.06 156 GLN A C 1
ATOM 1221 O O . GLN A 1 156 ? 1.594 -12.266 -0.618 1 85.06 156 GLN A O 1
ATOM 1226 N N . ASN A 1 157 ? 0.566 -14.07 0.093 1 84.12 157 ASN A N 1
ATOM 1227 C CA . ASN A 1 157 ? -0.488 -13.336 0.78 1 84.12 157 ASN A CA 1
ATOM 1228 C C . ASN A 1 157 ? 0.056 -12.57 1.985 1 84.12 157 ASN A C 1
ATOM 1230 O O . ASN A 1 157 ? -0.33 -11.422 2.227 1 84.12 157 ASN A O 1
ATOM 1234 N N . ILE A 1 158 ? 0.989 -13.188 2.627 1 86.19 158 ILE A N 1
ATOM 1235 C CA . ILE A 1 158 ? 1.602 -12.547 3.785 1 86.19 158 ILE A CA 1
ATOM 1236 C C . ILE A 1 158 ? 2.5 -11.398 3.328 1 86.19 158 ILE A C 1
ATOM 1238 O O . ILE A 1 158 ? 2.553 -10.352 3.971 1 86.19 158 ILE A O 1
ATOM 1242 N N . VAL A 1 159 ? 3.154 -11.68 2.232 1 89.31 159 VAL A N 1
ATOM 1243 C CA . VAL A 1 159 ? 4.043 -10.664 1.678 1 89.31 159 VAL A CA 1
ATOM 1244 C C . VAL A 1 159 ? 3.234 -9.422 1.307 1 89.31 159 VAL A C 1
ATOM 1246 O O . VAL A 1 159 ? 3.662 -8.289 1.566 1 89.31 159 VAL A O 1
ATOM 1249 N N . THR A 1 160 ? 2.123 -9.656 0.746 1 84.44 160 THR A N 1
ATOM 1250 C CA . THR A 1 160 ? 1.255 -8.555 0.359 1 84.44 160 THR A CA 1
ATOM 1251 C C . THR A 1 160 ? 0.816 -7.754 1.584 1 84.44 160 THR A C 1
ATOM 1253 O O . THR A 1 160 ? 0.866 -6.523 1.581 1 84.44 160 THR A O 1
ATOM 1256 N N . LEU A 1 161 ? 0.47 -8.453 2.545 1 83.88 161 LEU A N 1
ATOM 1257 C CA . LEU A 1 161 ? 0.036 -7.824 3.789 1 83.88 161 LEU A CA 1
ATOM 1258 C C . LEU A 1 161 ? 1.173 -7.027 4.422 1 83.88 161 LEU A C 1
ATOM 1260 O O . LEU A 1 161 ? 0.988 -5.871 4.801 1 83.88 161 LEU A O 1
ATOM 1264 N N . MET A 1 162 ? 2.273 -7.625 4.5 1 86.75 162 MET A N 1
ATOM 1265 C CA . MET A 1 162 ? 3.428 -6.988 5.129 1 86.75 162 MET A CA 1
ATOM 1266 C C . MET A 1 162 ? 3.854 -5.746 4.352 1 86.75 162 MET A C 1
ATOM 1268 O O . MET A 1 162 ? 4.234 -4.738 4.949 1 86.75 162 MET A O 1
ATOM 1272 N N . SER A 1 163 ? 3.842 -5.906 3.029 1 86.25 163 SER A N 1
ATOM 1273 C CA . SER A 1 163 ? 4.207 -4.77 2.193 1 86.25 163 SER A CA 1
ATOM 1274 C C . SER A 1 163 ? 3.289 -3.578 2.451 1 86.25 163 SER A C 1
ATOM 1276 O O . SER A 1 163 ? 3.748 -2.434 2.504 1 86.25 163 SER A O 1
ATOM 1278 N N . GLN A 1 164 ? 2.082 -3.867 2.721 1 80.31 164 GLN A N 1
ATOM 1279 C CA . GLN A 1 164 ? 1.119 -2.807 2.992 1 80.31 164 GLN A CA 1
ATOM 1280 C C . GLN A 1 164 ? 1.368 -2.172 4.355 1 80.31 164 GLN A C 1
ATOM 1282 O O . GLN A 1 164 ? 1.273 -0.952 4.508 1 80.31 164 GLN A O 1
ATOM 1287 N N . LEU A 1 165 ? 1.692 -2.961 5.258 1 80.75 165 LEU A N 1
ATOM 1288 C CA . LEU A 1 165 ? 1.968 -2.475 6.605 1 80.75 165 LEU A CA 1
ATOM 1289 C C . LEU A 1 165 ? 3.217 -1.601 6.621 1 80.75 165 LEU A C 1
ATOM 1291 O O . LEU A 1 165 ? 3.256 -0.576 7.305 1 80.75 165 LEU A O 1
ATOM 1295 N N . ILE A 1 166 ? 4.129 -2.041 5.848 1 82.56 166 ILE A N 1
ATOM 1296 C CA . ILE A 1 166 ? 5.379 -1.29 5.777 1 82.56 166 ILE A CA 1
ATOM 1297 C C . ILE A 1 166 ? 5.113 0.096 5.195 1 82.56 166 ILE A C 1
ATOM 1299 O O . ILE A 1 166 ? 5.613 1.099 5.711 1 82.56 166 ILE A O 1
ATOM 1303 N N . LEU A 1 167 ? 4.344 0.144 4.207 1 77.06 167 LEU A N 1
ATOM 1304 C CA . LEU A 1 167 ? 4.016 1.425 3.59 1 77.06 167 LEU A CA 1
ATOM 1305 C C . LEU A 1 167 ? 3.262 2.322 4.566 1 77.06 167 LEU A C 1
ATOM 1307 O O . LEU A 1 167 ? 3.545 3.518 4.66 1 77.06 167 LEU A O 1
ATOM 1311 N N . MET A 1 168 ? 2.426 1.723 5.281 1 71 168 MET A N 1
ATOM 1312 C CA . MET A 1 168 ? 1.609 2.469 6.234 1 71 168 MET A CA 1
ATOM 1313 C C . MET A 1 168 ? 2.471 3.043 7.355 1 71 168 MET A C 1
ATOM 1315 O O . MET A 1 168 ? 2.357 4.223 7.688 1 71 168 MET A O 1
ATOM 1319 N N . ILE A 1 169 ? 3.246 2.207 7.879 1 69.81 169 ILE A N 1
ATOM 1320 C CA . ILE A 1 169 ? 4.129 2.625 8.961 1 69.81 169 ILE A CA 1
ATOM 1321 C C . ILE A 1 169 ? 5.105 3.684 8.453 1 69.81 169 ILE A C 1
ATOM 1323 O O . ILE A 1 169 ? 5.363 4.676 9.133 1 69.81 169 ILE A O 1
ATOM 1327 N N . GLY A 1 170 ? 5.578 3.494 7.238 1 70.81 170 GLY A N 1
ATOM 1328 C CA . GLY A 1 170 ? 6.492 4.449 6.633 1 70.81 170 GLY A CA 1
ATOM 1329 C C . GLY A 1 170 ? 5.871 5.816 6.418 1 70.81 170 GLY A C 1
ATOM 1330 O O . GLY A 1 170 ? 6.523 6.84 6.637 1 70.81 170 GLY A O 1
ATOM 1331 N N . LEU A 1 171 ? 4.602 5.844 6.113 1 65 171 LEU A N 1
ATOM 1332 C CA . LEU A 1 171 ? 3.943 7.105 5.793 1 65 171 LEU A CA 1
ATOM 1333 C C . LEU A 1 171 ? 3.469 7.809 7.059 1 65 171 LEU A C 1
ATOM 1335 O O . LEU A 1 171 ? 3.514 9.039 7.145 1 65 171 LEU A O 1
ATOM 1339 N N . MET A 1 172 ? 2.975 6.984 7.965 1 60.97 172 MET A N 1
ATOM 1340 C CA . MET A 1 172 ? 2.266 7.641 9.055 1 60.97 172 MET A CA 1
ATOM 1341 C C . MET A 1 172 ? 3.086 7.594 10.344 1 60.97 172 MET A C 1
ATOM 1343 O O . MET A 1 172 ? 3.057 8.539 11.141 1 60.97 172 MET A O 1
ATOM 1347 N N . PHE A 1 173 ? 3.898 6.52 10.523 1 59.06 173 PHE A N 1
ATOM 1348 C CA . PHE A 1 173 ? 4.496 6.34 11.836 1 59.06 173 PHE A CA 1
ATOM 1349 C C . PHE A 1 173 ? 5.977 6.699 11.812 1 59.06 173 PHE A C 1
ATOM 1351 O O . PHE A 1 173 ? 6.594 6.887 12.867 1 59.06 173 PHE A O 1
ATOM 1358 N N . SER A 1 174 ? 6.492 6.84 10.648 1 59.88 174 SER A N 1
ATOM 1359 C CA . SER A 1 174 ? 7.934 7.078 10.648 1 59.88 174 SER A CA 1
ATOM 1360 C C . SER A 1 174 ? 8.25 8.555 10.445 1 59.88 174 SER A C 1
ATOM 1362 O O . SER A 1 174 ? 7.609 9.227 9.641 1 59.88 174 SER A O 1
ATOM 1364 N N . PRO A 1 175 ? 8.883 9.055 11.406 1 62.69 175 PRO A N 1
ATOM 1365 C CA . PRO A 1 175 ? 9.266 10.453 11.234 1 62.69 175 PRO A CA 1
ATOM 1366 C C . PRO A 1 175 ? 10.094 10.695 9.977 1 62.69 175 PRO A C 1
ATOM 1368 O O . PRO A 1 175 ? 11.227 11.164 10.055 1 62.69 175 PRO A O 1
ATOM 1371 N N . ILE A 1 176 ? 9.562 10.211 8.945 1 68.5 176 ILE A N 1
ATOM 1372 C CA . ILE A 1 176 ? 10.195 10.43 7.645 1 68.5 176 ILE A CA 1
ATOM 1373 C C . ILE A 1 176 ? 9.766 11.789 7.09 1 68.5 176 ILE A C 1
ATOM 1375 O O . ILE A 1 176 ? 10.594 12.531 6.555 1 68.5 176 ILE A O 1
ATOM 1379 N N . MET A 1 177 ? 8.414 12.078 7.496 1 65.62 177 MET A N 1
ATOM 1380 C CA . MET A 1 177 ? 7.859 13.281 6.887 1 65.62 177 MET A CA 1
ATOM 1381 C C . MET A 1 177 ? 7.766 14.414 7.906 1 65.62 177 MET A C 1
ATOM 1383 O O . MET A 1 177 ? 7.312 15.508 7.578 1 65.62 177 MET A O 1
ATOM 1387 N N . TYR A 1 178 ? 8.094 14.039 9.141 1 69 178 TYR A N 1
ATOM 1388 C CA . TYR A 1 178 ? 8.008 15.055 10.18 1 69 178 TYR A CA 1
ATOM 1389 C C . TYR A 1 178 ? 9.125 14.891 11.203 1 69 178 TYR A C 1
ATOM 1391 O O . TYR A 1 178 ? 9.703 13.812 11.328 1 69 178 TYR A O 1
ATOM 1399 N N . PRO A 1 179 ? 9.398 16.031 11.852 1 64.81 179 PRO A N 1
ATOM 1400 C CA . PRO A 1 179 ? 10.477 15.961 12.844 1 64.81 179 PRO A CA 1
ATOM 1401 C C . PRO A 1 179 ? 10.156 15.023 14 1 64.81 179 PRO A C 1
ATOM 1403 O O . PRO A 1 179 ? 9 14.961 14.445 1 64.81 179 PRO A O 1
ATOM 1406 N N . ALA A 1 180 ? 11.047 14.219 14.336 1 60.69 180 ALA A N 1
ATOM 1407 C CA . ALA A 1 180 ? 10.93 13.188 15.367 1 60.69 180 ALA A CA 1
ATOM 1408 C C . ALA A 1 180 ? 10.484 13.789 16.703 1 60.69 180 ALA A C 1
ATOM 1410 O O . ALA A 1 180 ? 9.93 13.086 17.547 1 60.69 180 ALA A O 1
ATOM 1411 N N . GLY A 1 181 ? 10.688 14.992 16.953 1 61.53 181 GLY A N 1
ATOM 1412 C CA . GLY A 1 181 ? 10.352 15.602 18.234 1 61.53 181 GLY A CA 1
ATOM 1413 C C . GLY A 1 181 ? 8.898 15.398 18.625 1 61.53 181 GLY A C 1
ATOM 1414 O O . GLY A 1 181 ? 8.531 15.57 19.781 1 61.53 181 GLY A O 1
ATOM 1415 N N . ARG A 1 182 ? 8.148 14.906 17.719 1 62.12 182 ARG A N 1
ATOM 1416 C CA . ARG A 1 182 ? 6.723 14.773 18 1 62.12 182 ARG A CA 1
ATOM 1417 C C . ARG A 1 182 ? 6.383 13.352 18.422 1 62.12 182 ARG A C 1
ATOM 1419 O O . ARG A 1 182 ? 5.25 13.07 18.812 1 62.12 182 ARG A O 1
ATOM 1426 N N . LEU A 1 183 ? 7.387 12.461 18.438 1 63.66 183 LEU A N 1
ATOM 1427 C CA . LEU A 1 183 ? 7.121 11.07 18.766 1 63.66 183 LEU A CA 1
ATOM 1428 C C . LEU A 1 183 ? 7.441 10.789 20.234 1 63.66 183 LEU A C 1
ATOM 1430 O O . LEU A 1 183 ? 8.344 11.406 20.797 1 63.66 183 LEU A O 1
ATOM 1434 N N . PRO A 1 184 ? 6.52 9.922 20.812 1 64.62 184 PRO A N 1
ATOM 1435 C CA . PRO A 1 184 ? 6.898 9.453 22.141 1 64.62 184 PRO A CA 1
ATOM 1436 C C . PRO A 1 184 ? 8.25 8.742 22.156 1 64.62 184 PRO A C 1
ATOM 1438 O O . PRO A 1 184 ? 8.648 8.148 21.141 1 64.62 184 PRO A O 1
ATOM 1441 N N . ASP A 1 185 ? 8.953 8.875 23.109 1 64.38 185 ASP A N 1
ATOM 1442 C CA . ASP A 1 185 ? 10.32 8.391 23.281 1 64.38 185 ASP A CA 1
ATOM 1443 C C . ASP A 1 185 ? 10.43 6.918 22.891 1 64.38 185 ASP A C 1
ATOM 1445 O O . ASP A 1 185 ? 11.375 6.516 22.219 1 64.38 185 ASP A O 1
ATOM 1449 N N . TRP A 1 186 ? 9.5 6.156 23.344 1 63.72 186 TRP A N 1
ATOM 1450 C CA . TRP A 1 186 ? 9.625 4.727 23.094 1 63.72 186 TRP A CA 1
ATOM 1451 C C . TRP A 1 186 ? 9.547 4.426 21.609 1 63.72 186 TRP A C 1
ATOM 1453 O O . TRP A 1 186 ? 10.211 3.516 21.109 1 63.72 186 TRP A O 1
ATOM 1463 N N . LEU A 1 187 ? 8.859 5.164 20.938 1 67.38 187 LEU A N 1
ATOM 1464 C CA . LEU A 1 187 ? 8.711 4.961 19.5 1 67.38 187 LEU A CA 1
ATOM 1465 C C . LEU A 1 187 ? 9.922 5.48 18.734 1 67.38 187 LEU A C 1
ATOM 1467 O O . LEU A 1 187 ? 10.32 4.906 17.719 1 67.38 187 LEU A O 1
ATOM 1471 N N . ASP A 1 188 ? 10.508 6.297 19.438 1 69 188 ASP A N 1
ATOM 1472 C CA . ASP A 1 188 ? 11.688 6.91 18.828 1 69 188 ASP A CA 1
ATOM 1473 C C . ASP A 1 188 ? 12.836 5.91 18.734 1 69 188 ASP A C 1
ATOM 1475 O O . ASP A 1 188 ? 13.492 5.812 17.703 1 69 188 ASP A O 1
ATOM 1479 N N . GLN A 1 189 ? 12.984 5.215 19.75 1 71.25 189 GLN A N 1
ATOM 1480 C CA . GLN A 1 189 ? 14.086 4.258 19.766 1 71.25 189 GLN A CA 1
ATOM 1481 C C . GLN A 1 189 ? 13.852 3.146 18.75 1 71.25 189 GLN A C 1
ATOM 1483 O O . GLN A 1 189 ? 14.797 2.689 18.094 1 71.25 189 GLN A O 1
ATOM 1488 N N . LEU A 1 190 ? 12.688 2.814 18.578 1 73 190 LEU A N 1
ATOM 1489 C CA . LEU A 1 190 ? 12.359 1.752 17.641 1 73 190 LEU A CA 1
ATOM 1490 C C . LEU A 1 190 ? 12.57 2.215 16.203 1 73 190 LEU A C 1
ATOM 1492 O O . LEU A 1 190 ? 13.055 1.452 15.367 1 73 190 LEU A O 1
ATOM 1496 N N . TYR A 1 191 ? 12.312 3.381 16.062 1 73.38 191 TYR A N 1
ATOM 1497 C CA . TYR A 1 191 ? 12.398 3.914 14.711 1 73.38 191 TYR A CA 1
ATOM 1498 C C . TYR A 1 191 ? 13.852 4.094 14.289 1 73.38 191 TYR A C 1
ATOM 1500 O O . TYR A 1 191 ? 14.164 4.055 13.102 1 73.38 191 TYR A O 1
ATOM 1508 N N . PHE A 1 192 ? 14.727 4.062 15.32 1 76.38 192 PHE A N 1
ATOM 1509 C CA . PHE A 1 192 ? 16.141 4.246 14.977 1 76.38 192 PHE A CA 1
ATOM 1510 C C . PHE A 1 192 ? 16.812 2.906 14.711 1 76.38 192 PHE A C 1
ATOM 1512 O O . PHE A 1 192 ? 17.891 2.854 14.109 1 76.38 192 PHE A O 1
ATOM 1519 N N . LEU A 1 193 ? 16.047 1.976 15.062 1 80.5 193 LEU A N 1
ATOM 1520 C CA . LEU A 1 193 ? 16.594 0.644 14.805 1 80.5 193 LEU A CA 1
ATOM 1521 C C . LEU A 1 193 ? 16.156 0.142 13.43 1 80.5 193 LEU A C 1
ATOM 1523 O O . LEU A 1 193 ? 16.844 -0.694 12.828 1 80.5 193 LEU A O 1
ATOM 1527 N N . LEU A 1 194 ? 15.156 0.768 13.008 1 83.44 194 LEU A N 1
ATOM 1528 C CA . LEU A 1 194 ? 14.68 0.393 11.688 1 83.44 194 LEU A CA 1
ATOM 1529 C C . LEU A 1 194 ? 15.375 1.21 10.602 1 83.44 194 LEU A C 1
ATOM 1531 O O . LEU A 1 194 ? 15.789 2.346 10.844 1 83.44 194 LEU A O 1
ATOM 1535 N N . PRO A 1 195 ? 15.523 0.614 9.5 1 88.69 195 PRO A N 1
ATOM 1536 C CA . PRO A 1 195 ? 16.312 1.278 8.453 1 88.69 195 PRO A CA 1
ATOM 1537 C C . PRO A 1 195 ? 15.57 2.449 7.812 1 88.69 195 PRO A C 1
ATOM 1539 O O . PRO A 1 195 ? 16.125 3.152 6.973 1 88.69 195 PRO A O 1
ATOM 1542 N N . PHE A 1 196 ? 14.406 2.781 8.289 1 87.44 196 PHE A N 1
ATOM 1543 C CA . PHE A 1 196 ? 13.609 3.807 7.633 1 87.44 196 PHE A CA 1
ATOM 1544 C C . PHE A 1 196 ? 14.039 5.199 8.086 1 87.44 196 PHE A C 1
ATOM 1546 O O . PHE A 1 196 ? 14.359 6.055 7.262 1 87.44 196 PHE A O 1
ATOM 1553 N N . VAL A 1 197 ? 14.141 5.344 9.344 1 86.12 197 VAL A N 1
ATOM 1554 C CA . VAL A 1 197 ? 14.477 6.664 9.875 1 86.12 197 VAL A CA 1
ATOM 1555 C C . VAL A 1 197 ? 15.938 6.988 9.586 1 86.12 197 VAL A C 1
ATOM 1557 O O . VAL A 1 197 ? 16.25 8.062 9.078 1 86.12 197 VAL A O 1
ATOM 1560 N N . PRO A 1 198 ? 16.812 6.023 9.82 1 89.44 198 PRO A N 1
ATOM 1561 C CA . PRO A 1 198 ? 18.219 6.289 9.461 1 89.44 198 PRO A CA 1
ATOM 1562 C C . PRO A 1 198 ? 18.391 6.605 7.977 1 89.44 198 PRO A C 1
ATOM 1564 O O . PRO A 1 198 ? 19.25 7.41 7.613 1 89.44 198 PRO A O 1
ATOM 1567 N N . SER A 1 199 ? 17.625 5.98 7.129 1 91.62 199 SER A N 1
ATOM 1568 C CA . SER A 1 199 ? 17.703 6.258 5.699 1 91.62 199 SER A CA 1
ATOM 1569 C C . SER A 1 199 ? 17.25 7.684 5.391 1 91.62 199 SER A C 1
ATOM 1571 O O . SER A 1 199 ? 17.875 8.375 4.578 1 91.62 199 SER A O 1
ATOM 1573 N N . ALA A 1 200 ? 16.203 8.039 6.059 1 89.44 200 ALA A N 1
ATOM 1574 C CA . ALA A 1 200 ? 15.703 9.391 5.848 1 89.44 200 ALA A CA 1
ATOM 1575 C C . ALA A 1 200 ? 16.719 10.43 6.32 1 89.44 200 ALA A C 1
ATOM 1577 O O . ALA A 1 200 ? 16.922 11.445 5.652 1 89.44 200 ALA A O 1
ATOM 1578 N N . ASN A 1 201 ? 17.281 10.195 7.465 1 89.12 201 ASN A N 1
ATOM 1579 C CA . ASN A 1 201 ? 18.297 11.102 8 1 89.12 201 ASN A CA 1
ATOM 1580 C C . ASN A 1 201 ? 19.5 11.219 7.074 1 89.12 201 ASN A C 1
ATOM 1582 O O . ASN A 1 201 ? 20 12.312 6.836 1 89.12 201 ASN A O 1
ATOM 1586 N N . LEU A 1 202 ? 19.922 10.133 6.598 1 92.69 202 LEU A N 1
ATOM 1587 C CA . LEU A 1 202 ? 21.062 10.117 5.707 1 92.69 202 LEU A CA 1
ATOM 1588 C C . LEU A 1 202 ? 20.75 10.836 4.398 1 92.69 202 LEU A C 1
ATOM 1590 O O . LEU A 1 202 ? 21.609 11.547 3.854 1 92.69 202 LEU A O 1
ATOM 1594 N N . LEU A 1 203 ? 19.594 10.625 3.975 1 91.5 203 LEU A N 1
ATOM 1595 C CA . LEU A 1 203 ? 19.172 11.266 2.736 1 91.5 203 LEU A CA 1
ATOM 1596 C C . LEU A 1 203 ? 19.125 12.781 2.898 1 91.5 203 LEU A C 1
ATOM 1598 O O . LEU A 1 203 ? 19.641 13.516 2.051 1 91.5 203 LEU A O 1
ATOM 1602 N N . ARG A 1 204 ? 18.609 13.211 3.951 1 89.88 204 ARG A N 1
ATOM 1603 C CA . ARG A 1 204 ? 18.5 14.641 4.211 1 89.88 204 ARG A CA 1
ATOM 1604 C C . ARG A 1 204 ? 19.891 15.258 4.414 1 89.88 204 ARG A C 1
ATOM 1606 O O . ARG A 1 204 ? 20.156 16.344 3.9 1 89.88 204 ARG A O 1
ATOM 1613 N N . ALA A 1 205 ? 20.672 14.594 5.137 1 90.94 205 ALA A N 1
ATOM 1614 C CA . ALA A 1 205 ? 22 15.102 5.445 1 90.94 205 ALA A CA 1
ATOM 1615 C C . ALA A 1 205 ? 22.891 15.141 4.195 1 90.94 205 ALA A C 1
ATOM 1617 O O . ALA A 1 205 ? 23.656 16.078 4.004 1 90.94 205 ALA A O 1
ATOM 1618 N N . SER A 1 206 ? 22.734 14.156 3.363 1 90.75 206 SER A N 1
ATOM 1619 C CA . SER A 1 206 ? 23.641 14.039 2.227 1 90.75 206 SER A CA 1
ATOM 1620 C C . SER A 1 206 ? 23.156 14.867 1.042 1 90.75 206 SER A C 1
ATOM 1622 O O . SER A 1 206 ? 23.953 15.492 0.348 1 90.75 206 SER A O 1
ATOM 1624 N N . PHE A 1 207 ? 21.875 14.914 0.825 1 90.56 207 PHE A N 1
ATOM 1625 C CA . PHE A 1 207 ? 21.359 15.562 -0.379 1 90.56 207 PHE A CA 1
ATOM 1626 C C . PHE A 1 207 ? 20.969 17.016 -0.09 1 90.56 207 PHE A C 1
ATOM 1628 O O . PHE A 1 207 ? 21.031 17.859 -0.979 1 90.56 207 PHE A O 1
ATOM 1635 N N . TYR A 1 208 ? 20.562 17.266 1.154 1 86.06 208 TYR A N 1
ATOM 1636 C CA . TYR A 1 208 ? 20.031 18.609 1.427 1 86.06 208 TYR A CA 1
ATOM 1637 C C . TYR A 1 208 ? 20.891 19.312 2.477 1 86.06 208 TYR A C 1
ATOM 1639 O O . TYR A 1 208 ? 20.562 20.438 2.891 1 86.06 208 TYR A O 1
ATOM 1647 N N . ARG A 1 209 ? 21.938 18.812 2.912 1 81.81 209 ARG A N 1
ATOM 1648 C CA . ARG A 1 209 ? 22.844 19.375 3.902 1 81.81 209 ARG A CA 1
ATOM 1649 C C . ARG A 1 209 ? 22.094 19.781 5.164 1 81.81 209 ARG A C 1
ATOM 1651 O O . ARG A 1 209 ? 22.391 20.812 5.766 1 81.81 209 ARG A O 1
ATOM 1658 N N . HIS A 1 210 ? 20.969 19.047 5.277 1 80.88 210 HIS A N 1
ATOM 1659 C CA . HIS A 1 210 ? 20.203 19.266 6.5 1 80.88 210 HIS A CA 1
ATOM 1660 C C . HIS A 1 210 ? 20.469 18.188 7.531 1 80.88 210 HIS A C 1
ATOM 1662 O O . HIS A 1 210 ? 19.906 17.094 7.445 1 80.88 210 HIS A O 1
ATOM 1668 N N . GLY A 1 211 ? 21.328 18.422 8.398 1 80.94 211 GLY A N 1
ATOM 1669 C CA . GLY A 1 211 ? 21.75 17.453 9.391 1 80.94 211 GLY A CA 1
ATOM 1670 C C . GLY A 1 211 ? 23.141 16.891 9.117 1 80.94 211 GLY A C 1
ATOM 1671 O O . GLY A 1 211 ? 23.875 17.438 8.297 1 80.94 211 GLY A O 1
ATOM 1672 N N . THR A 1 212 ? 23.578 16.016 9.852 1 84.31 212 THR A N 1
ATOM 1673 C CA . THR A 1 212 ? 24.906 15.422 9.711 1 84.31 212 THR A CA 1
ATOM 1674 C C . THR A 1 212 ? 24.781 13.93 9.391 1 84.31 212 THR A C 1
ATOM 1676 O O . THR A 1 212 ? 23.828 13.273 9.812 1 84.31 212 THR A O 1
ATOM 1679 N N . VAL A 1 213 ? 25.672 13.609 8.555 1 86.25 213 VAL A N 1
ATOM 1680 C CA . VAL A 1 213 ? 25.734 12.188 8.227 1 86.25 213 VAL A CA 1
ATOM 1681 C C . VAL A 1 213 ? 26.219 11.398 9.438 1 86.25 213 VAL A C 1
ATOM 1683 O O . VAL A 1 213 ? 27.344 11.586 9.898 1 86.25 213 VAL A O 1
ATOM 1686 N N . SER A 1 214 ? 25.312 10.656 9.977 1 89.19 214 SER A N 1
ATOM 1687 C CA . SER A 1 214 ? 25.641 9.852 11.156 1 89.19 214 SER A CA 1
ATOM 1688 C C . SER A 1 214 ? 26.203 8.484 10.758 1 89.19 214 SER A C 1
ATOM 1690 O O . SER A 1 214 ? 25.594 7.777 9.945 1 89.19 214 SER A O 1
ATOM 1692 N N . LEU A 1 215 ? 27.266 8.094 11.344 1 90.56 215 LEU A N 1
ATOM 1693 C CA . LEU A 1 215 ? 27.859 6.785 11.109 1 90.56 215 LEU A CA 1
ATOM 1694 C C . LEU A 1 215 ? 26.969 5.68 11.688 1 90.56 215 LEU A C 1
ATOM 1696 O O . LEU A 1 215 ? 26.984 4.551 11.188 1 90.56 215 LEU A O 1
ATOM 1700 N N . VAL A 1 216 ? 26.297 6.09 12.641 1 90.75 216 VAL A N 1
ATOM 1701 C CA . VAL A 1 216 ? 25.391 5.133 13.25 1 90.75 216 VAL A CA 1
ATOM 1702 C C . VAL A 1 216 ? 24.297 4.754 12.266 1 90.75 216 VAL A C 1
ATOM 1704 O O . VAL A 1 216 ? 23.953 3.578 12.125 1 90.75 216 VAL A O 1
ATOM 1707 N N . ASP A 1 217 ? 23.828 5.723 11.531 1 93.25 217 ASP A N 1
ATOM 1708 C CA . ASP A 1 217 ? 22.797 5.477 10.539 1 93.25 217 ASP A CA 1
ATOM 1709 C C . ASP A 1 217 ? 23.312 4.59 9.406 1 93.25 217 ASP A C 1
ATOM 1711 O O . ASP A 1 217 ? 22.594 3.701 8.93 1 93.25 217 ASP A O 1
ATOM 1715 N N . ILE A 1 218 ? 24.516 4.832 9.055 1 94 218 ILE A N 1
ATOM 1716 C CA . ILE A 1 218 ? 25.125 4.012 8.016 1 94 218 ILE A CA 1
ATOM 1717 C C . ILE A 1 218 ? 25.297 2.582 8.523 1 94 218 ILE A C 1
ATOM 1719 O O . ILE A 1 218 ? 25.047 1.625 7.785 1 94 218 ILE A O 1
ATOM 1723 N N . GLY A 1 219 ? 25.672 2.5 9.766 1 93.94 219 GLY A N 1
ATOM 1724 C CA . GLY A 1 219 ? 25.828 1.188 10.367 1 93.94 219 GLY A CA 1
ATOM 1725 C C . GLY A 1 219 ? 24.531 0.401 10.43 1 93.94 219 GLY A C 1
ATOM 1726 O O . GLY A 1 219 ? 24.531 -0.81 10.195 1 93.94 219 GLY A O 1
ATOM 1727 N N . VAL A 1 220 ? 23.484 1.055 10.711 1 93.06 220 VAL A N 1
ATOM 1728 C CA . VAL A 1 220 ? 22.172 0.407 10.781 1 93.06 220 VAL A CA 1
ATOM 1729 C C . VAL A 1 220 ? 21.797 -0.144 9.406 1 93.06 220 VAL A C 1
ATOM 1731 O O . VAL A 1 220 ? 21.297 -1.27 9.297 1 93.06 220 VAL A O 1
ATOM 1734 N N . LEU A 1 221 ? 22.047 0.605 8.391 1 94.5 221 LEU A N 1
ATOM 1735 C CA . LEU A 1 221 ? 21.719 0.169 7.035 1 94.5 221 LEU A CA 1
ATOM 1736 C C . LEU A 1 221 ? 22.547 -1.042 6.633 1 94.5 221 LEU A C 1
ATOM 1738 O O . LEU A 1 221 ? 22.016 -2.01 6.082 1 94.5 221 LEU A O 1
ATOM 1742 N N . ILE A 1 222 ? 23.812 -0.937 6.918 1 94.5 222 ILE A N 1
ATOM 1743 C CA . ILE A 1 222 ? 24.703 -2.047 6.582 1 94.5 222 ILE A CA 1
ATOM 1744 C C . ILE A 1 222 ? 24.266 -3.297 7.348 1 94.5 222 ILE A C 1
ATOM 1746 O O . ILE A 1 222 ? 24.266 -4.398 6.793 1 94.5 222 ILE A O 1
ATOM 1750 N N . PHE A 1 223 ? 23.922 -3.082 8.562 1 95.25 223 PHE A N 1
ATOM 1751 C CA . PHE A 1 223 ? 23.453 -4.195 9.383 1 95.25 223 PHE A CA 1
ATOM 1752 C C . PHE A 1 223 ? 22.219 -4.84 8.766 1 95.25 223 PHE A C 1
ATOM 1754 O O . PHE A 1 223 ? 22.141 -6.066 8.664 1 95.25 223 PHE A O 1
ATOM 1761 N N . TRP A 1 224 ? 21.344 -4.062 8.344 1 93.62 224 TRP A N 1
ATOM 1762 C CA . TRP A 1 224 ? 20.109 -4.59 7.781 1 93.62 224 TRP A CA 1
ATOM 1763 C C . TRP A 1 224 ? 20.359 -5.254 6.434 1 93.62 224 TRP A C 1
ATOM 1765 O O . TRP A 1 224 ? 19.719 -6.246 6.09 1 93.62 224 TRP A O 1
ATOM 1775 N N . ILE A 1 225 ? 21.266 -4.746 5.664 1 93.06 225 ILE A N 1
ATOM 1776 C CA . ILE A 1 225 ? 21.609 -5.363 4.391 1 93.06 225 ILE A CA 1
ATOM 1777 C C . ILE A 1 225 ? 22.172 -6.762 4.637 1 93.06 225 ILE A C 1
ATOM 1779 O O . ILE A 1 225 ? 21.75 -7.727 3.994 1 93.06 225 ILE A O 1
ATOM 1783 N N . PHE A 1 226 ? 23.031 -6.836 5.555 1 93.56 226 PHE A N 1
ATOM 1784 C CA . PHE A 1 226 ? 23.672 -8.117 5.855 1 93.56 226 PHE A CA 1
ATOM 1785 C C . PHE A 1 226 ? 22.656 -9.102 6.43 1 93.56 226 PHE A C 1
ATOM 1787 O O . PHE A 1 226 ? 22.641 -10.266 6.043 1 93.56 226 PHE A O 1
ATOM 1794 N N . LEU A 1 227 ? 21.906 -8.648 7.328 1 93.5 227 LEU A N 1
ATOM 1795 C CA . LEU A 1 227 ? 20.906 -9.508 7.957 1 93.5 227 LEU A CA 1
ATOM 1796 C C . LEU A 1 227 ? 19.922 -10.047 6.922 1 93.5 227 LEU A C 1
ATOM 1798 O O . LEU A 1 227 ? 19.625 -11.242 6.918 1 93.5 227 LEU A O 1
ATOM 1802 N N . THR A 1 228 ? 19.453 -9.219 6.074 1 91.5 228 THR A N 1
ATOM 1803 C CA . THR A 1 228 ? 18.469 -9.617 5.078 1 91.5 228 THR A CA 1
ATOM 1804 C C . THR A 1 228 ? 19.094 -10.547 4.035 1 91.5 228 THR A C 1
ATOM 1806 O O . THR A 1 228 ? 18.453 -11.492 3.576 1 91.5 228 THR A O 1
ATOM 1809 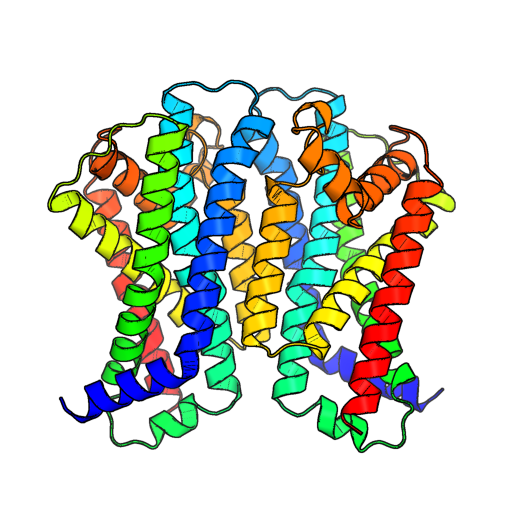N N . GLN A 1 229 ? 20.281 -10.234 3.688 1 87.81 229 GLN A N 1
ATOM 1810 C CA . GLN A 1 229 ? 20.969 -11.109 2.732 1 87.81 229 GLN A CA 1
ATOM 1811 C C . GLN A 1 229 ? 21.188 -12.492 3.322 1 87.81 229 GLN A C 1
ATOM 1813 O O . GLN A 1 229 ? 21.062 -13.5 2.623 1 87.81 229 GLN A O 1
ATOM 1818 N N . LEU A 1 230 ? 21.531 -12.539 4.555 1 90.06 230 LEU A N 1
ATOM 1819 C CA . LEU A 1 230 ? 21.719 -13.82 5.234 1 90.06 230 LEU A CA 1
ATOM 1820 C C . LEU A 1 230 ? 20.406 -14.602 5.285 1 90.06 230 LEU A C 1
ATOM 1822 O O . LEU A 1 230 ? 20.406 -15.82 5.098 1 90.06 230 LEU A O 1
ATOM 1826 N N . LEU A 1 231 ? 19.391 -13.922 5.484 1 88.75 231 LEU A N 1
ATOM 1827 C CA . LEU A 1 231 ? 18.078 -14.562 5.539 1 88.75 231 LEU A CA 1
ATOM 1828 C C . LEU A 1 231 ? 17.688 -15.109 4.168 1 88.75 231 LEU A C 1
ATOM 1830 O O . LEU A 1 231 ? 17.109 -16.203 4.07 1 88.75 231 LEU A O 1
ATOM 1834 N N . ILE A 1 232 ? 17.953 -14.344 3.199 1 85.12 232 ILE A N 1
ATOM 1835 C CA . ILE A 1 232 ? 17.641 -14.766 1.837 1 85.12 232 ILE A CA 1
ATOM 1836 C C . ILE A 1 232 ? 18.438 -16.016 1.493 1 85.12 232 ILE A C 1
ATOM 1838 O O . ILE A 1 232 ? 17.891 -17 0.991 1 85.12 232 ILE A O 1
ATOM 1842 N N . LEU A 1 233 ? 19.703 -16.016 1.811 1 82.69 233 LEU A N 1
ATOM 1843 C CA . LEU A 1 233 ? 20.578 -17.141 1.524 1 82.69 233 LEU A CA 1
ATOM 1844 C C . LEU A 1 233 ? 20.172 -18.359 2.342 1 82.69 233 LEU A C 1
ATOM 1846 O O . LEU A 1 233 ? 20.203 -19.5 1.847 1 82.69 233 LEU A O 1
ATOM 1850 N N . GLY A 1 234 ? 19.812 -18.156 3.531 1 83.38 234 GLY A N 1
ATOM 1851 C CA . GLY A 1 234 ? 19.359 -19.25 4.375 1 83.38 234 GLY A CA 1
ATOM 1852 C C . GLY A 1 234 ? 18.094 -19.906 3.865 1 83.38 234 GLY A C 1
ATOM 1853 O O . GLY A 1 234 ? 17.969 -21.141 3.918 1 83.38 234 GLY A O 1
ATOM 1854 N N . THR A 1 235 ? 17.203 -19.125 3.414 1 80.94 235 THR A N 1
ATOM 1855 C CA . THR A 1 235 ? 15.945 -19.656 2.902 1 80.94 235 THR A CA 1
ATOM 1856 C C . THR A 1 235 ? 16.172 -20.391 1.578 1 80.94 235 THR A C 1
ATOM 1858 O O . THR A 1 235 ? 15.547 -21.422 1.319 1 80.94 235 THR A O 1
ATOM 1861 N N . LEU A 1 236 ? 17.016 -19.828 0.811 1 75.94 236 LEU A N 1
ATOM 1862 C CA . LEU A 1 236 ? 17.297 -20.453 -0.47 1 75.94 236 LEU A CA 1
ATOM 1863 C C . LEU A 1 236 ? 18.016 -21.797 -0.266 1 75.94 236 LEU A C 1
ATOM 1865 O O . LEU A 1 236 ? 17.844 -22.719 -1.055 1 75.94 236 LEU A O 1
ATOM 1869 N N . GLN A 1 237 ? 18.734 -21.844 0.734 1 72.94 237 GLN A N 1
ATOM 1870 C CA . GLN A 1 237 ? 19.453 -23.062 1.02 1 72.94 237 GLN A CA 1
ATOM 1871 C C . GLN A 1 237 ? 18.562 -24.109 1.673 1 72.94 237 GLN A C 1
ATOM 1873 O O . GLN A 1 237 ? 18.734 -25.312 1.478 1 72.94 237 GLN A O 1
ATOM 1878 N N . LYS A 1 238 ? 17.703 -23.672 2.564 1 64.38 238 LYS A N 1
ATOM 1879 C CA . LYS A 1 238 ? 16.828 -24.594 3.283 1 64.38 238 LYS A CA 1
ATOM 1880 C C . LYS A 1 238 ? 15.883 -25.312 2.328 1 64.38 238 LYS A C 1
ATOM 1882 O O . LYS A 1 238 ? 15.484 -26.453 2.58 1 64.38 238 LYS A O 1
ATOM 1887 N N . GLU A 1 239 ? 15.398 -24.625 1.527 1 56.25 239 GLU A N 1
ATOM 1888 C CA . GLU A 1 239 ? 14.477 -25.328 0.642 1 56.25 239 GLU A CA 1
ATOM 1889 C C . GLU A 1 239 ? 15.211 -26.344 -0.221 1 56.25 239 GLU A C 1
ATOM 1891 O O . GLU A 1 239 ? 14.594 -27.047 -1.021 1 56.25 239 GLU A O 1
ATOM 1896 N N . LEU A 1 240 ? 16.562 -26.375 -0.037 1 42.06 240 LEU A N 1
ATOM 1897 C CA . LEU A 1 240 ? 17.297 -27.5 -0.621 1 42.06 240 LEU A CA 1
ATOM 1898 C C . LEU A 1 240 ? 17.359 -28.672 0.353 1 42.06 240 LEU A C 1
ATOM 1900 O O . LEU A 1 240 ? 17.531 -28.469 1.557 1 42.06 240 LEU A O 1
ATOM 1904 N N . MET B 1 1 ? -27.703 -23.984 -2.969 1 51.59 1 MET B N 1
ATOM 1905 C CA . MET B 1 1 ? -27.391 -23.391 -1.678 1 51.59 1 MET B CA 1
ATOM 1906 C C . MET B 1 1 ? -26.234 -24.109 -1.009 1 51.59 1 MET B C 1
ATOM 1908 O O . MET B 1 1 ? -25.328 -23.469 -0.477 1 51.59 1 MET B O 1
ATOM 1912 N N . THR B 1 2 ? -26.219 -25.328 -1.193 1 56.03 2 THR B N 1
ATOM 1913 C CA . THR B 1 2 ? -25.219 -26.156 -0.528 1 56.03 2 THR B CA 1
ATOM 1914 C C . THR B 1 2 ? -23.828 -25.922 -1.127 1 56.03 2 THR B C 1
ATOM 1916 O O . THR B 1 2 ? -22.844 -25.875 -0.402 1 56.03 2 THR B O 1
ATOM 1919 N N . GLN B 1 3 ? -23.875 -25.734 -2.328 1 60.56 3 GLN B N 1
ATOM 1920 C CA . GLN B 1 3 ? -22.594 -25.562 -3.016 1 60.56 3 GLN B CA 1
ATOM 1921 C C . GLN B 1 3 ? -21.953 -24.234 -2.648 1 60.56 3 GLN B C 1
ATOM 1923 O O . GLN B 1 3 ? -20.719 -24.156 -2.488 1 60.56 3 GLN B O 1
ATOM 1928 N N . PHE B 1 4 ? -22.875 -23.312 -2.461 1 60.62 4 PHE B N 1
ATOM 1929 C CA . PHE B 1 4 ? -22.406 -21.984 -2.068 1 60.62 4 PHE B CA 1
ATOM 1930 C C . PHE B 1 4 ? -21.734 -22.047 -0.705 1 60.62 4 PHE B C 1
ATOM 1932 O O . PHE B 1 4 ? -20.641 -21.5 -0.527 1 60.62 4 PHE B O 1
ATOM 1939 N N . PHE B 1 5 ? -22.359 -22.719 0.148 1 60.34 5 PHE B N 1
ATOM 1940 C CA . PHE B 1 5 ? -21.844 -22.797 1.505 1 60.34 5 PHE B CA 1
ATOM 1941 C C . PHE B 1 5 ? -20.547 -23.609 1.541 1 60.34 5 PHE B C 1
ATOM 1943 O O . PHE B 1 5 ? -19.672 -23.344 2.359 1 60.34 5 PHE B O 1
ATOM 1950 N N . TYR B 1 6 ? -20.469 -24.516 0.657 1 59.19 6 TYR B N 1
ATOM 1951 C CA . TYR B 1 6 ? -19.234 -25.297 0.58 1 59.19 6 TYR B CA 1
ATOM 1952 C C . TYR B 1 6 ? -18.078 -24.469 0.058 1 59.19 6 TYR B C 1
ATOM 1954 O O . TYR B 1 6 ? -16.953 -24.562 0.559 1 59.19 6 TYR B O 1
ATOM 1962 N N . LEU B 1 7 ? -18.438 -23.703 -0.822 1 62.75 7 LEU B N 1
ATOM 1963 C CA . LEU B 1 7 ? -17.391 -22.844 -1.376 1 62.75 7 LEU B CA 1
ATOM 1964 C C . LEU B 1 7 ? -16.953 -21.797 -0.349 1 62.75 7 LEU B C 1
ATOM 1966 O O . LEU B 1 7 ? -15.758 -21.5 -0.24 1 62.75 7 LEU B O 1
ATOM 1970 N N . LEU B 1 8 ? -17.938 -21.391 0.344 1 61.09 8 LEU B N 1
ATOM 1971 C CA . LEU B 1 8 ? -17.641 -20.422 1.395 1 61.09 8 LEU B CA 1
ATOM 1972 C C . LEU B 1 8 ? -16.75 -21.047 2.473 1 61.09 8 LEU B C 1
ATOM 1974 O O . LEU B 1 8 ? -15.805 -20.406 2.941 1 61.09 8 LEU B O 1
ATOM 1978 N N . ARG B 1 9 ? -17.141 -22.141 2.781 1 58.84 9 ARG B N 1
ATOM 1979 C CA . ARG B 1 9 ? -16.406 -22.844 3.822 1 58.84 9 ARG B CA 1
ATOM 1980 C C . ARG B 1 9 ? -14.984 -23.156 3.363 1 58.84 9 ARG B C 1
ATOM 1982 O O . ARG B 1 9 ? -14.039 -23.031 4.137 1 58.84 9 ARG B O 1
ATOM 1989 N N . TRP B 1 10 ? -14.883 -23.5 2.221 1 60.59 10 TRP B N 1
ATOM 1990 C CA . TRP B 1 10 ? -13.578 -23.844 1.661 1 60.59 10 TRP B CA 1
ATOM 1991 C C . TRP B 1 10 ? -12.672 -22.609 1.6 1 60.59 10 TRP B C 1
ATOM 1993 O O . TRP B 1 10 ? -11.516 -22.672 2.023 1 60.59 10 TRP B O 1
ATOM 2003 N N . ASN B 1 11 ? -13.289 -21.594 1.134 1 62.28 11 ASN B N 1
ATOM 2004 C CA . ASN B 1 11 ? -12.516 -20.359 1.022 1 62.28 11 ASN B CA 1
ATOM 2005 C C . ASN B 1 11 ? -12.133 -19.812 2.395 1 62.28 11 ASN B C 1
ATOM 2007 O O . ASN B 1 11 ? -11.031 -19.281 2.57 1 62.28 11 ASN B O 1
ATOM 2011 N N . TYR B 1 12 ? -13.062 -20.094 3.254 1 60.28 12 TYR B N 1
ATOM 2012 C CA . TYR B 1 12 ? -12.812 -19.609 4.609 1 60.28 12 TYR B CA 1
ATOM 2013 C C . TYR B 1 12 ? -11.703 -20.422 5.277 1 60.28 12 TYR B C 1
ATOM 2015 O O . TYR B 1 12 ? -10.812 -19.844 5.91 1 60.28 12 TYR B O 1
ATOM 2023 N N . LEU B 1 13 ? -11.734 -21.641 5.094 1 60.81 13 LEU B N 1
ATOM 2024 C CA . LEU B 1 13 ? -10.758 -22.5 5.754 1 60.81 13 LE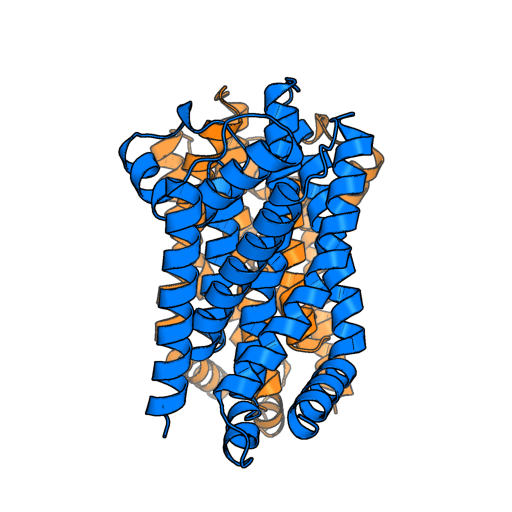U B CA 1
ATOM 2025 C C . LEU B 1 13 ? -9.367 -22.297 5.164 1 60.81 13 LEU B C 1
ATOM 2027 O O . LEU B 1 13 ? -8.367 -22.406 5.875 1 60.81 13 LEU B O 1
ATOM 2031 N N . ARG B 1 14 ? -9.383 -21.922 4.074 1 61.88 14 ARG B N 1
ATOM 2032 C CA . ARG B 1 14 ? -8.117 -21.688 3.398 1 61.88 14 ARG B CA 1
ATOM 2033 C C . ARG B 1 14 ? -7.484 -20.375 3.854 1 61.88 14 ARG B C 1
ATOM 2035 O O . ARG B 1 14 ? -6.258 -20.266 3.926 1 61.88 14 ARG B O 1
ATOM 2042 N N . GLN B 1 15 ? -8.406 -19.531 4.273 1 66.19 15 GLN B N 1
ATOM 2043 C CA . GLN B 1 15 ? -7.887 -18.188 4.512 1 66.19 15 GLN B CA 1
ATOM 2044 C C . GLN B 1 15 ? -8.039 -17.797 5.977 1 66.19 15 GLN B C 1
ATOM 2046 O O . GLN B 1 15 ? -7.836 -16.641 6.336 1 66.19 15 GLN B O 1
ATOM 2051 N N . LYS B 1 16 ? -8.367 -18.812 6.77 1 68 16 LYS B N 1
ATOM 2052 C CA . LYS B 1 16 ? -8.688 -18.484 8.156 1 68 16 LYS B CA 1
ATOM 2053 C C . LYS B 1 16 ? -7.523 -17.75 8.828 1 68 16 LYS B C 1
ATOM 2055 O O . LYS B 1 16 ? -7.715 -16.734 9.5 1 68 16 LYS B O 1
ATOM 2060 N N . ASN B 1 17 ? -6.402 -18.297 8.633 1 71.25 17 ASN B N 1
ATOM 2061 C CA . ASN B 1 17 ? -5.234 -17.672 9.25 1 71.25 17 ASN B CA 1
ATOM 2062 C C . ASN B 1 17 ? -4.934 -16.312 8.625 1 71.25 17 ASN B C 1
ATOM 2064 O O . ASN B 1 17 ? -4.492 -15.398 9.32 1 71.25 17 ASN B O 1
ATOM 2068 N N . LEU B 1 18 ? -5.375 -16.188 7.465 1 75 18 LEU B N 1
ATOM 2069 C CA . LEU B 1 18 ? -5.113 -14.945 6.754 1 75 18 LEU B CA 1
ATOM 2070 C C . LEU B 1 18 ? -6.078 -13.852 7.191 1 75 18 LEU B C 1
ATOM 2072 O O . LEU B 1 18 ? -5.703 -12.68 7.277 1 75 18 LEU B O 1
ATOM 2076 N N . PHE B 1 19 ? -7.18 -14.383 7.766 1 76.19 19 PHE B N 1
ATOM 2077 C CA . PHE B 1 19 ? -8.195 -13.414 8.172 1 76.19 19 PHE B CA 1
ATOM 2078 C C . PHE B 1 19 ? -7.797 -12.734 9.477 1 76.19 19 PHE B C 1
ATOM 2080 O O . PHE B 1 19 ? -7.973 -11.523 9.625 1 76.19 19 PHE B O 1
ATOM 2087 N N . ILE B 1 20 ? -7.246 -13.539 10.25 1 77.5 20 ILE B N 1
ATOM 2088 C CA . ILE B 1 20 ? -6.805 -12.969 11.516 1 77.5 20 ILE B CA 1
ATOM 2089 C C . ILE B 1 20 ? -5.68 -11.969 11.273 1 77.5 20 ILE B C 1
ATOM 2091 O O . ILE B 1 20 ? -5.652 -10.898 11.883 1 77.5 20 ILE B O 1
ATOM 2095 N N . LEU B 1 21 ? -4.914 -12.328 10.328 1 78.81 21 LEU B N 1
ATOM 2096 C CA . LEU B 1 21 ? -3.773 -11.477 10.023 1 78.81 21 LEU B CA 1
ATOM 2097 C C . LEU B 1 21 ? -4.227 -10.18 9.352 1 78.81 21 LEU B C 1
ATOM 2099 O O . LEU B 1 21 ? -3.66 -9.117 9.602 1 78.81 21 LEU B O 1
ATOM 2103 N N . PHE B 1 22 ? -5.277 -10.297 8.656 1 79.94 22 PHE B N 1
ATOM 2104 C CA . PHE B 1 22 ? -5.793 -9.125 7.957 1 79.94 22 PHE B CA 1
ATOM 2105 C C . PHE B 1 22 ? -6.445 -8.148 8.938 1 79.94 22 PHE B C 1
ATOM 2107 O O . PHE B 1 22 ? -6.277 -6.938 8.812 1 79.94 22 PHE B O 1
ATOM 2114 N N . THR B 1 23 ? -7.105 -8.781 9.891 1 80.5 23 THR B N 1
ATOM 2115 C CA . THR B 1 23 ? -7.738 -7.949 10.906 1 80.5 23 THR B CA 1
ATOM 2116 C C . THR B 1 23 ? -6.684 -7.219 11.734 1 80.5 23 THR B C 1
ATOM 2118 O O . THR B 1 23 ? -6.824 -6.023 12.016 1 80.5 23 THR B O 1
ATOM 2121 N N . LEU B 1 24 ? -5.727 -7.895 12.008 1 81.5 24 LEU B N 1
ATOM 2122 C CA . LEU B 1 24 ? -4.648 -7.301 12.789 1 81.5 24 LEU B CA 1
ATOM 2123 C C . LEU B 1 24 ? -3.969 -6.176 12.016 1 81.5 24 LEU B C 1
ATOM 2125 O O . LEU B 1 24 ? -3.639 -5.133 12.578 1 81.5 24 LEU B O 1
ATOM 2129 N N . ALA B 1 25 ? -3.828 -6.422 10.75 1 81.56 25 ALA B N 1
ATOM 2130 C CA . ALA B 1 25 ? -3.213 -5.406 9.898 1 81.56 25 ALA B CA 1
ATOM 2131 C C . ALA B 1 25 ? -4.082 -4.152 9.828 1 81.56 25 ALA B C 1
ATOM 2133 O O . ALA B 1 25 ? -3.566 -3.033 9.844 1 81.56 25 ALA B O 1
ATOM 2134 N N . GLN B 1 26 ? -5.305 -4.406 9.82 1 82.25 26 GLN B N 1
ATOM 2135 C CA . GLN B 1 26 ? -6.234 -3.281 9.75 1 82.25 26 GLN B CA 1
ATOM 2136 C C . GLN B 1 26 ? -6.203 -2.461 11.031 1 82.25 26 GLN B C 1
ATOM 2138 O O . GLN B 1 26 ? -6.219 -1.229 10.992 1 82.25 26 GLN B O 1
ATOM 2143 N N . VAL B 1 27 ? -6.152 -3.137 12.094 1 82.44 27 VAL B N 1
ATOM 2144 C CA . VAL B 1 27 ? -6.113 -2.465 13.391 1 82.44 27 VAL B CA 1
ATOM 2145 C C . VAL B 1 27 ? -4.809 -1.679 13.523 1 82.44 27 VAL B C 1
ATOM 2147 O O . VAL B 1 27 ? -4.809 -0.542 14 1 82.44 27 VAL B O 1
ATOM 2150 N N . LEU B 1 28 ? -3.832 -2.293 13.062 1 81.69 28 LEU B N 1
ATOM 2151 C CA . LEU B 1 28 ? -2.543 -1.614 13.125 1 81.69 28 LEU B CA 1
ATOM 2152 C C . LEU B 1 28 ? -2.545 -0.36 12.25 1 81.69 28 LEU B C 1
ATOM 2154 O O . LEU B 1 28 ? -1.977 0.666 12.633 1 81.69 28 LEU B O 1
ATOM 2158 N N . LEU B 1 29 ? -3.188 -0.464 11.156 1 80 29 LEU B N 1
ATOM 2159 C CA . LEU B 1 29 ? -3.303 0.695 10.281 1 80 29 LEU B CA 1
ATOM 2160 C C . LEU B 1 29 ? -4.098 1.811 10.953 1 80 29 LEU B C 1
ATOM 2162 O O . LEU B 1 29 ? -3.701 2.977 10.906 1 80 29 LEU B O 1
ATOM 2166 N N . SER B 1 30 ? -5.117 1.389 11.609 1 81.12 30 SER B N 1
ATOM 2167 C CA . SER B 1 30 ? -5.973 2.361 12.281 1 81.12 30 SER B CA 1
ATOM 2168 C C . SER B 1 30 ? -5.234 3.053 13.422 1 81.12 30 SER B C 1
ATOM 2170 O O . SER B 1 30 ? 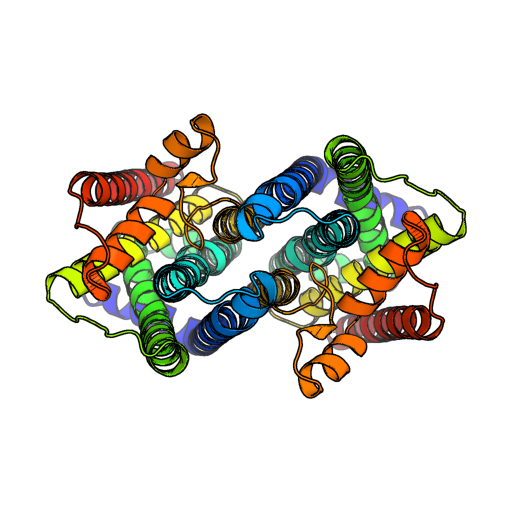-5.324 4.273 13.578 1 81.12 30 SER B O 1
ATOM 2172 N N . VAL B 1 31 ? -4.551 2.293 14.117 1 79.94 31 VAL B N 1
ATOM 2173 C CA . VAL B 1 31 ? -3.773 2.844 15.227 1 79.94 31 VAL B CA 1
ATOM 2174 C C . VAL B 1 31 ? -2.717 3.807 14.688 1 79.94 31 VAL B C 1
ATOM 2176 O O . VAL B 1 31 ? -2.5 4.879 15.25 1 79.94 31 VAL B O 1
ATOM 2179 N N . SER B 1 32 ? -2.15 3.381 13.617 1 76.25 32 SER B N 1
ATOM 2180 C CA . SER B 1 32 ? -1.123 4.215 13 1 76.25 32 SER B CA 1
ATOM 2181 C C . SER B 1 32 ? -1.696 5.555 12.547 1 76.25 32 SER B C 1
ATOM 2183 O O . SER B 1 32 ? -1.068 6.598 12.734 1 76.25 32 SER B O 1
ATOM 2185 N N . LEU B 1 33 ? -2.818 5.562 12.031 1 77.38 33 LEU B N 1
ATOM 2186 C CA . LEU B 1 33 ? -3.416 6.785 11.516 1 77.38 33 LEU B CA 1
ATOM 2187 C C . LEU B 1 33 ? -3.936 7.66 12.648 1 77.38 33 LEU B C 1
ATOM 2189 O O . LEU B 1 33 ? -3.766 8.883 12.625 1 77.38 33 LEU B O 1
ATOM 2193 N N . LEU B 1 34 ? -4.523 7.031 13.609 1 79 34 LEU B N 1
ATOM 2194 C CA . LEU B 1 34 ? -5.137 7.77 14.711 1 79 34 LEU B CA 1
ATOM 2195 C C . LEU B 1 34 ? -4.07 8.383 15.609 1 79 34 LEU B C 1
ATOM 2197 O O . LEU B 1 34 ? -4.293 9.445 16.203 1 79 34 LEU B O 1
ATOM 2201 N N . PHE B 1 35 ? -2.988 7.75 15.633 1 74.75 35 PHE B N 1
ATOM 2202 C CA . PHE B 1 35 ? -1.929 8.25 16.5 1 74.75 35 PHE B CA 1
ATOM 2203 C C . PHE B 1 35 ? -0.871 8.992 15.688 1 74.75 35 PHE B C 1
ATOM 2205 O O . PHE B 1 35 ? -0.214 9.898 16.203 1 74.75 35 PHE B O 1
ATOM 2212 N N . GLY B 1 36 ? -0.702 8.602 14.508 1 69.69 36 GLY B N 1
ATOM 2213 C CA . GLY B 1 36 ? 0.333 9.18 13.672 1 69.69 36 GLY B CA 1
ATOM 2214 C C . GLY B 1 36 ? -0.051 10.539 13.102 1 69.69 36 GLY B C 1
ATOM 2215 O O . GLY B 1 36 ? 0.766 11.461 13.078 1 69.69 36 GLY B O 1
ATOM 2216 N N . TYR B 1 37 ? -1.192 10.648 12.648 1 68.94 37 TYR B N 1
ATOM 2217 C CA . TYR B 1 37 ? -1.621 11.844 11.938 1 68.94 37 TYR B CA 1
ATOM 2218 C C . TYR B 1 37 ? -1.611 13.062 12.859 1 68.94 37 TYR B C 1
ATOM 2220 O O . TYR B 1 37 ? -1.154 14.141 12.469 1 68.94 37 TYR B O 1
ATOM 2228 N N . PRO B 1 38 ? -2.105 12.914 14.086 1 69 38 PRO B N 1
ATOM 2229 C CA . PRO B 1 38 ? -2.045 14.078 14.969 1 69 38 PRO B CA 1
ATOM 2230 C C . PRO B 1 38 ? -0.618 14.555 15.219 1 69 38 PRO B C 1
ATOM 2232 O O . PRO B 1 38 ? -0.398 15.742 15.484 1 69 38 PRO B O 1
ATOM 2235 N N . LEU B 1 39 ? 0.245 13.664 15.078 1 66.62 39 LEU B N 1
ATOM 2236 C CA . LEU B 1 39 ? 1.646 14.031 15.242 1 66.62 39 LEU B CA 1
ATOM 2237 C C . LEU B 1 39 ? 2.131 14.875 14.062 1 66.62 39 LEU B C 1
ATOM 2239 O O . LEU B 1 39 ? 3.051 15.68 14.211 1 66.62 39 LEU B O 1
ATOM 2243 N N . VAL B 1 40 ? 1.434 14.719 12.969 1 62.81 40 VAL B N 1
ATOM 2244 C CA . VAL B 1 40 ? 1.802 15.438 11.75 1 62.81 40 VAL B CA 1
ATOM 2245 C C . VAL B 1 40 ? 1.152 16.812 11.75 1 62.81 40 VAL B C 1
ATOM 2247 O O . VAL B 1 40 ? 1.787 17.812 11.375 1 62.81 40 VAL B O 1
ATOM 2250 N N . ILE B 1 41 ? -0.091 16.906 12.117 1 64.62 41 ILE B N 1
ATOM 2251 C CA . ILE B 1 41 ? -0.84 18.156 12.031 1 64.62 41 ILE B CA 1
ATOM 2252 C C . ILE B 1 41 ? -0.528 19.031 13.242 1 64.62 41 ILE B C 1
ATOM 2254 O O . ILE B 1 41 ? -0.532 20.25 13.148 1 64.62 41 ILE B O 1
ATOM 2258 N N . GLY B 1 42 ? 0.011 18.469 14.266 1 60.12 42 GLY B N 1
ATOM 2259 C CA . GLY B 1 42 ? 0.317 19.219 15.469 1 60.12 42 GLY B CA 1
ATOM 2260 C C . GLY B 1 42 ? -0.919 19.734 16.188 1 60.12 42 GLY B C 1
ATOM 2261 O O . GLY B 1 42 ? -0.996 19.688 17.422 1 60.12 42 GLY B O 1
ATOM 2262 N N . LYS B 1 43 ? -1.93 20.516 15.367 1 63.56 43 LYS B N 1
ATOM 2263 C CA . LYS B 1 43 ? -3.09 21.094 16.047 1 63.56 43 LYS B CA 1
ATOM 2264 C C . LYS B 1 43 ? -4.309 20.188 15.914 1 63.56 43 LYS B C 1
ATOM 2266 O O . LYS B 1 43 ? -4.613 19.703 14.828 1 63.56 43 LYS B O 1
ATOM 2271 N N . MET B 1 44 ? -4.809 19.719 17.016 1 67.5 44 MET B N 1
ATOM 2272 C CA . MET B 1 44 ? -5.996 18.875 17.047 1 67.5 44 MET B CA 1
ATOM 2273 C C . MET B 1 44 ? -7.258 19.703 17.25 1 67.5 44 MET B C 1
ATOM 2275 O O . MET B 1 44 ? -7.449 20.312 18.297 1 67.5 44 MET B O 1
ATOM 2279 N N . ASP B 1 45 ? -7.934 20.047 16.094 1 73.94 45 ASP B N 1
ATOM 2280 C CA . ASP B 1 45 ? -9.258 20.641 16.219 1 73.94 45 ASP B CA 1
ATOM 2281 C C . ASP B 1 45 ? -10.352 19.578 16.156 1 73.94 45 ASP B C 1
ATOM 2283 O O . ASP B 1 45 ? -10.094 18.438 15.773 1 73.94 45 ASP B O 1
ATOM 2287 N N . THR B 1 46 ? -11.5 19.891 16.781 1 75.94 46 THR B N 1
ATOM 2288 C CA . THR B 1 46 ? -12.633 18.984 16.812 1 75.94 46 THR B CA 1
ATOM 2289 C C . THR B 1 46 ? -12.961 18.484 15.414 1 75.94 46 THR B C 1
ATOM 2291 O O . THR B 1 46 ? -13.297 17.297 15.234 1 75.94 46 THR B O 1
ATOM 2294 N N . THR B 1 47 ? -12.883 19.391 14.445 1 76.56 47 THR B N 1
ATOM 2295 C CA . THR B 1 47 ? -13.164 19 13.062 1 76.56 47 THR B CA 1
ATOM 2296 C C . THR B 1 47 ? -12.133 18 12.562 1 76.56 47 THR B C 1
ATOM 2298 O O . THR B 1 47 ? -12.484 17.031 11.883 1 76.56 47 THR B O 1
ATOM 2301 N N . THR B 1 48 ? -10.938 18.188 12.938 1 76.94 48 THR B N 1
ATOM 2302 C CA . THR B 1 48 ? -9.867 17.297 12.539 1 76.94 48 THR B CA 1
ATOM 2303 C C . THR B 1 48 ? -10.055 15.906 13.156 1 76.94 48 THR B C 1
ATOM 2305 O O . THR B 1 48 ? -9.734 14.891 12.531 1 76.94 48 THR B O 1
ATOM 2308 N N . ALA B 1 49 ? -10.672 15.961 14.289 1 80.75 49 ALA B N 1
ATOM 2309 C CA . ALA B 1 49 ? -10.906 14.688 14.969 1 80.75 49 ALA B CA 1
ATOM 2310 C C . ALA B 1 49 ? -11.93 13.844 14.219 1 80.75 49 ALA B C 1
ATOM 2312 O O . ALA B 1 49 ? -11.766 12.625 14.094 1 80.75 49 ALA B O 1
ATOM 2313 N N . TYR B 1 50 ? -12.914 14.516 13.688 1 82.25 50 TYR B N 1
ATOM 2314 C CA . TYR B 1 50 ? -13.938 13.797 12.93 1 82.25 50 TYR B CA 1
ATOM 2315 C C . TYR B 1 50 ? -13.375 13.266 11.617 1 82.25 50 TYR B C 1
ATOM 2317 O O . TYR B 1 50 ? -13.719 12.164 11.188 1 82.25 50 TYR B O 1
ATOM 2325 N N . TYR B 1 51 ? -12.492 14.008 11.062 1 81.62 51 TYR B N 1
ATOM 2326 C CA . TYR B 1 51 ? -11.883 13.586 9.805 1 81.62 51 TYR B CA 1
ATOM 2327 C C . TYR B 1 51 ? -10.914 12.43 10.031 1 81.62 51 TYR B C 1
ATOM 2329 O O . TYR B 1 51 ? -10.844 11.5 9.227 1 81.62 51 TYR B O 1
ATOM 2337 N N . LEU B 1 52 ? -10.32 12.531 11.133 1 80.62 52 LEU B N 1
ATOM 2338 C CA . LEU B 1 52 ? -9.359 11.477 11.43 1 80.62 52 LEU B CA 1
ATOM 2339 C C . LEU B 1 52 ? -10.078 10.188 11.82 1 80.62 52 LEU B C 1
ATOM 2341 O O . LEU B 1 52 ? -9.664 9.094 11.422 1 80.62 52 LEU B O 1
ATOM 2345 N N . ALA B 1 53 ? -11.102 10.344 12.539 1 85.25 53 ALA B N 1
ATOM 2346 C CA . ALA B 1 53 ? -11.852 9.172 12.984 1 85.25 53 ALA B CA 1
ATOM 2347 C C . ALA B 1 53 ? -12.531 8.484 11.805 1 85.25 53 ALA B C 1
ATOM 2349 O O . ALA B 1 53 ? -12.414 7.266 11.633 1 85.25 53 ALA B O 1
ATOM 2350 N N . SER B 1 54 ? -13.18 9.227 11.023 1 87.19 54 SER B N 1
ATOM 2351 C CA . SER B 1 54 ? -13.875 8.664 9.867 1 87.19 54 SER B CA 1
ATOM 2352 C C . SER B 1 54 ? -12.883 8.188 8.805 1 87.19 54 SER B C 1
ATOM 2354 O O . SER B 1 54 ? -13.078 7.141 8.195 1 87.19 54 SER B O 1
ATOM 2356 N N . GLY B 1 55 ? -11.859 8.984 8.664 1 85.88 55 GLY B N 1
ATOM 2357 C CA . GLY B 1 55 ? -10.852 8.625 7.688 1 85.88 55 GLY B CA 1
ATOM 2358 C C . GLY B 1 55 ? -10.125 7.34 8.023 1 85.88 55 GLY B C 1
ATOM 2359 O O . GLY B 1 55 ? -9.805 6.551 7.129 1 85.88 55 GLY B O 1
ATOM 2360 N N . SER B 1 56 ? -9.844 7.172 9.258 1 85.38 56 SER B N 1
ATOM 2361 C CA . SER B 1 56 ? -9.164 5.953 9.672 1 85.38 56 SER B CA 1
ATOM 2362 C C . SER B 1 56 ? -10.008 4.719 9.383 1 85.38 56 SER B C 1
ATOM 2364 O O . SER B 1 56 ? -9.484 3.689 8.945 1 85.38 56 SER B O 1
ATOM 2366 N N . VAL B 1 57 ? -11.266 4.848 9.57 1 89.56 57 VAL B N 1
ATOM 2367 C CA . VAL B 1 57 ? -12.172 3.736 9.312 1 89.56 57 VAL B CA 1
ATOM 2368 C C . VAL B 1 57 ? -12.219 3.441 7.812 1 89.56 57 VAL B C 1
ATOM 2370 O O . VAL B 1 57 ? -12.078 2.289 7.398 1 89.56 57 VAL B O 1
ATOM 2373 N N . LEU B 1 58 ? -12.352 4.461 7.105 1 91.06 58 LEU B N 1
ATOM 2374 C CA . LEU B 1 58 ? -12.445 4.285 5.66 1 91.06 58 LEU B CA 1
ATOM 2375 C C . LEU B 1 58 ? -11.141 3.723 5.098 1 91.06 58 LEU B C 1
ATOM 2377 O O . LEU B 1 58 ? -11.164 2.848 4.23 1 91.06 58 LEU B O 1
ATOM 2381 N N . MET B 1 59 ? -10.07 4.199 5.539 1 87.25 59 MET B N 1
ATOM 2382 C CA . MET B 1 59 ? -8.781 3.707 5.066 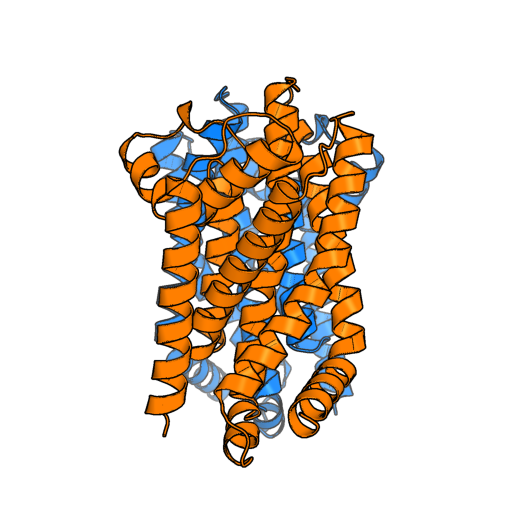1 87.25 59 MET B CA 1
ATOM 2383 C C . MET B 1 59 ? -8.609 2.229 5.391 1 87.25 59 MET B C 1
ATOM 2385 O O . MET B 1 59 ? -7.984 1.488 4.633 1 87.25 59 MET B O 1
ATOM 2389 N N . GLY B 1 60 ? -9.102 1.892 6.555 1 87.75 60 GLY B N 1
ATOM 2390 C CA . GLY B 1 60 ? -9.109 0.474 6.879 1 87.75 60 GLY B CA 1
ATOM 2391 C C . GLY B 1 60 ? -9.906 -0.361 5.898 1 87.75 60 GLY B C 1
ATOM 2392 O O . GLY B 1 60 ? -9.461 -1.428 5.473 1 87.75 60 GLY B O 1
ATOM 2393 N N . VAL B 1 61 ? -11.039 0.165 5.559 1 91.12 61 VAL B N 1
ATOM 2394 C CA . VAL B 1 61 ? -11.906 -0.532 4.621 1 91.12 61 VAL B CA 1
ATOM 2395 C C . VAL B 1 61 ? -11.25 -0.585 3.244 1 91.12 61 VAL B C 1
ATOM 2397 O O . VAL B 1 61 ? -11.281 -1.619 2.572 1 91.12 61 VAL B O 1
ATOM 2400 N N . ILE B 1 62 ? -10.68 0.467 2.869 1 89.75 62 ILE B N 1
ATOM 2401 C CA . ILE B 1 62 ? -9.984 0.517 1.588 1 89.75 62 ILE B CA 1
ATOM 2402 C C . ILE B 1 62 ? -8.805 -0.451 1.604 1 89.75 62 ILE B C 1
ATOM 2404 O O . ILE B 1 62 ? -8.586 -1.194 0.644 1 89.75 62 ILE B O 1
ATOM 2408 N N . SER B 1 63 ? -8.117 -0.443 2.619 1 87.31 63 SER B N 1
ATOM 2409 C CA . SER B 1 63 ? -6.922 -1.271 2.74 1 87.31 63 SER B CA 1
ATOM 2410 C C . SER B 1 63 ? -7.258 -2.752 2.592 1 87.31 63 SER B C 1
ATOM 2412 O O . SER B 1 63 ? -6.652 -3.451 1.774 1 87.31 63 SER B O 1
ATOM 2414 N N . ILE B 1 64 ? -8.203 -3.178 3.271 1 87 64 ILE B N 1
ATOM 2415 C CA . ILE B 1 64 ? -8.547 -4.594 3.229 1 87 64 ILE B CA 1
ATOM 2416 C C . ILE B 1 64 ? -9.359 -4.891 1.97 1 87 64 ILE B C 1
ATOM 2418 O O . ILE B 1 64 ? -9.086 -5.859 1.261 1 87 64 ILE B O 1
ATOM 2422 N N . GLY B 1 65 ? -10.32 -4.086 1.708 1 88.06 65 GLY B N 1
ATOM 2423 C CA . GLY B 1 65 ? -11.266 -4.359 0.637 1 88.06 65 GLY B CA 1
ATOM 2424 C C . GLY B 1 65 ? -10.688 -4.121 -0.745 1 88.06 65 GLY B C 1
ATOM 2425 O O . GLY B 1 65 ? -11.039 -4.816 -1.699 1 88.06 65 GLY B O 1
ATOM 2426 N N . CYS B 1 66 ? -9.836 -3.227 -0.789 1 87.75 66 CYS B N 1
ATOM 2427 C CA . CYS B 1 66 ? -9.375 -2.836 -2.115 1 87.75 66 CYS B CA 1
ATOM 2428 C C . CYS B 1 66 ? -7.914 -3.219 -2.318 1 87.75 66 CYS B C 1
ATOM 2430 O O . CYS B 1 66 ? -7.539 -3.713 -3.385 1 87.75 66 CYS B O 1
ATOM 2432 N N . THR B 1 67 ? -7.191 -3.082 -1.33 1 86.94 67 THR B N 1
ATOM 2433 C CA . THR B 1 67 ? -5.758 -3.16 -1.589 1 86.94 67 THR B CA 1
ATOM 2434 C C . THR B 1 67 ? -5.207 -4.516 -1.16 1 86.94 67 THR B C 1
ATOM 2436 O O . THR B 1 67 ? -4.23 -5.008 -1.736 1 86.94 67 THR B O 1
ATOM 2439 N N . ILE B 1 68 ? -5.703 -5.109 -0.209 1 86.12 68 ILE B N 1
ATOM 2440 C CA . ILE B 1 68 ? -5.195 -6.398 0.242 1 86.12 68 ILE B CA 1
ATOM 2441 C C . ILE B 1 68 ? -5.965 -7.523 -0.446 1 86.12 68 ILE B C 1
ATOM 2443 O O . ILE B 1 68 ? -5.367 -8.5 -0.912 1 86.12 68 ILE B O 1
ATOM 2447 N N . SER B 1 69 ? -7.199 -7.398 -0.516 1 86.44 69 SER B N 1
ATOM 2448 C CA . SER B 1 69 ? -8.031 -8.445 -1.1 1 86.44 69 SER B CA 1
ATOM 2449 C C . SER B 1 69 ? -7.723 -8.633 -2.582 1 86.44 69 SER B C 1
ATOM 2451 O O . SER B 1 69 ? -7.746 -9.758 -3.092 1 86.44 69 SER B O 1
ATOM 2453 N N . SER B 1 70 ? -7.418 -7.566 -3.236 1 89.69 70 SER B N 1
ATOM 2454 C CA . SER B 1 70 ? -7.246 -7.621 -4.684 1 89.69 70 SER B CA 1
ATOM 2455 C C . SER B 1 70 ? -6.043 -8.469 -5.07 1 89.69 70 SER B C 1
ATOM 2457 O O . SER B 1 70 ? -6.156 -9.383 -5.898 1 89.69 70 SER B O 1
ATOM 2459 N N . PRO B 1 71 ? -4.906 -8.188 -4.457 1 86.81 71 PRO B N 1
ATOM 2460 C CA . PRO B 1 71 ? -3.777 -9.047 -4.816 1 86.81 71 PRO B CA 1
ATOM 2461 C C . PRO B 1 71 ? -3.984 -10.5 -4.395 1 86.81 71 PRO B C 1
ATOM 2463 O O . PRO B 1 71 ? -3.486 -11.414 -5.055 1 86.81 71 PRO B O 1
ATOM 2466 N N . VAL B 1 72 ? -4.684 -10.727 -3.348 1 83.75 72 VAL B N 1
ATOM 2467 C CA . VAL B 1 72 ? -4.957 -12.086 -2.895 1 83.75 72 VAL B CA 1
ATOM 2468 C C . VAL B 1 72 ? -5.793 -12.82 -3.938 1 83.75 72 VAL B C 1
ATOM 2470 O O . VAL B 1 72 ? -5.508 -13.977 -4.273 1 83.75 72 VAL B O 1
ATOM 2473 N N . ILE B 1 73 ? -6.742 -12.133 -4.406 1 85.12 73 ILE B N 1
ATOM 2474 C CA . ILE B 1 73 ? -7.605 -12.719 -5.426 1 85.12 73 ILE B CA 1
ATOM 2475 C C . ILE B 1 73 ? -6.824 -12.891 -6.727 1 85.12 73 ILE B C 1
ATOM 2477 O O . ILE B 1 73 ? -6.953 -13.906 -7.41 1 85.12 73 ILE B O 1
ATOM 2481 N N . ALA B 1 74 ? -6.074 -11.922 -7.035 1 86.69 74 ALA B N 1
ATOM 2482 C CA . ALA B 1 74 ? -5.258 -12 -8.242 1 86.69 74 ALA B CA 1
ATOM 2483 C C . ALA B 1 74 ? -4.273 -13.164 -8.164 1 86.69 74 ALA B C 1
ATOM 2485 O O . ALA B 1 74 ? -3.99 -13.82 -9.164 1 86.69 74 ALA B O 1
ATOM 2486 N N . ASN B 1 75 ? -3.785 -13.336 -6.961 1 84 75 ASN B N 1
ATOM 2487 C CA . ASN B 1 75 ? -2.883 -14.461 -6.75 1 84 75 ASN B CA 1
ATOM 2488 C C . ASN B 1 75 ? -3.6 -15.797 -6.93 1 84 75 ASN B C 1
ATOM 2490 O O . ASN B 1 75 ? -3.051 -16.734 -7.531 1 84 75 ASN B O 1
ATOM 2494 N N . ALA B 1 76 ? -4.691 -15.922 -6.367 1 80.75 76 ALA B N 1
ATOM 2495 C CA . ALA B 1 76 ? -5.488 -17.141 -6.535 1 80.75 76 ALA B CA 1
ATOM 2496 C C . ALA B 1 76 ? -5.777 -17.406 -8.008 1 80.75 76 ALA B C 1
ATOM 2498 O O . ALA B 1 76 ? -5.746 -18.547 -8.461 1 80.75 76 ALA B O 1
ATOM 2499 N N . LYS B 1 77 ? -6.008 -16.359 -8.664 1 82.31 77 LYS B N 1
ATOM 2500 C CA . LYS B 1 77 ? -6.25 -16.453 -10.102 1 82.31 77 LYS B CA 1
ATOM 2501 C C . LYS B 1 77 ? -5.008 -16.953 -10.836 1 82.31 77 LYS B C 1
ATOM 2503 O O . LYS B 1 77 ? -5.098 -17.797 -11.719 1 82.31 77 LYS B O 1
ATOM 2508 N N . SER B 1 78 ? -3.943 -16.453 -10.445 1 80.06 78 SER B N 1
ATOM 2509 C CA . SER B 1 78 ? -2.688 -16.812 -11.094 1 80.06 78 SER B CA 1
ATOM 2510 C C . SER B 1 78 ? -2.309 -18.25 -10.805 1 80.06 78 SER B C 1
ATOM 2512 O O . SER B 1 78 ? -1.634 -18.891 -11.617 1 80.06 78 SER B O 1
ATOM 2514 N N . GLU B 1 79 ? -2.691 -18.75 -9.672 1 79.19 79 GLU B N 1
ATOM 2515 C CA . GLU B 1 79 ? -2.406 -20.141 -9.281 1 79.19 79 GLU B CA 1
ATOM 2516 C C . GLU B 1 79 ? -3.381 -21.109 -9.938 1 79.19 79 GLU B C 1
ATOM 2518 O O . GLU B 1 79 ? -3.244 -22.328 -9.797 1 79.19 79 GLU B O 1
ATOM 2523 N N . GLY B 1 80 ? -4.332 -20.578 -10.641 1 75.56 80 GLY B N 1
ATOM 2524 C CA . GLY B 1 80 ? -5.258 -21.422 -11.383 1 75.56 80 GLY B CA 1
ATOM 2525 C C . GLY B 1 80 ? -6.547 -21.688 -10.633 1 75.56 80 GLY B C 1
ATOM 2526 O O . GLY B 1 80 ? -7.316 -22.578 -11.008 1 75.56 80 GLY B O 1
ATOM 2527 N N . HIS B 1 81 ? -6.629 -21.062 -9.547 1 70.88 81 HIS B N 1
ATOM 2528 C CA . HIS B 1 81 ? -7.848 -21.25 -8.766 1 70.88 81 HIS B CA 1
ATOM 2529 C C . HIS B 1 81 ? -9.086 -20.891 -9.578 1 70.88 81 HIS B C 1
ATOM 2531 O O . HIS B 1 81 ? -10.086 -21.609 -9.539 1 70.88 81 HIS B O 1
ATOM 2537 N N . VAL B 1 82 ? -8.945 -19.875 -10.328 1 67.25 82 VAL B N 1
ATOM 2538 C CA . VAL B 1 82 ? -10.078 -19.422 -11.133 1 67.25 82 VAL B CA 1
ATOM 2539 C C . VAL B 1 82 ? -10.391 -20.453 -12.211 1 67.25 82 VAL B C 1
ATOM 2541 O O . VAL B 1 82 ? -11.562 -20.719 -12.516 1 67.25 82 VAL B O 1
ATOM 2544 N N . ASP B 1 83 ? -9.391 -21.016 -12.648 1 70.44 83 ASP B N 1
ATOM 2545 C CA . ASP B 1 83 ? -9.586 -22.047 -13.656 1 70.44 83 ASP B CA 1
ATOM 2546 C C . ASP B 1 83 ? -10.273 -23.281 -13.047 1 70.44 83 ASP B C 1
ATOM 2548 O O . ASP B 1 83 ? -11.109 -23.906 -13.695 1 70.44 83 ASP B O 1
ATOM 2552 N N . TYR B 1 84 ? -9.906 -23.5 -11.859 1 69.12 84 TYR B N 1
ATOM 2553 C CA . TYR B 1 84 ? -10.516 -24.625 -11.148 1 69.12 84 TYR B CA 1
ATOM 2554 C C . TYR B 1 84 ? -11.992 -24.375 -10.891 1 69.12 84 TYR B C 1
ATOM 2556 O O . TYR B 1 84 ? -12.828 -25.25 -11.086 1 69.12 84 TYR B O 1
ATOM 2564 N N . ILE B 1 85 ? -12.234 -23.219 -10.531 1 66.12 85 ILE B N 1
ATOM 2565 C CA . ILE B 1 85 ? -13.602 -22.859 -10.188 1 66.12 85 ILE B CA 1
ATOM 2566 C C . ILE B 1 85 ? -14.469 -22.859 -11.445 1 66.12 85 ILE B C 1
ATOM 2568 O O . ILE B 1 85 ? -15.633 -23.25 -11.406 1 66.12 85 ILE B O 1
ATOM 2572 N N . ARG B 1 86 ? -13.836 -22.484 -12.484 1 67.06 86 ARG B N 1
ATOM 2573 C CA . ARG B 1 86 ? -14.531 -22.453 -13.766 1 67.06 86 ARG B CA 1
ATOM 2574 C C . ARG B 1 86 ? -14.922 -23.859 -14.219 1 67.06 86 ARG B C 1
ATOM 2576 O O . ARG B 1 86 ? -15.875 -24.031 -14.977 1 67.06 86 ARG B O 1
ATOM 2583 N N . ALA B 1 87 ? -14.172 -24.734 -13.727 1 65.44 87 ALA B N 1
ATOM 2584 C CA . ALA B 1 87 ? -14.445 -26.109 -14.117 1 65.44 87 ALA B CA 1
ATOM 2585 C C . ALA B 1 87 ? -15.609 -26.688 -13.32 1 65.44 87 ALA B C 1
ATOM 2587 O O . ALA B 1 87 ? -16.172 -27.719 -13.688 1 65.44 87 ALA B O 1
ATOM 2588 N N . LEU B 1 88 ? -15.953 -25.969 -12.328 1 65.06 88 LEU B N 1
ATOM 2589 C CA . LEU B 1 88 ? -17.047 -26.453 -11.492 1 65.06 88 LEU B CA 1
ATOM 2590 C C . LEU B 1 88 ? -18.391 -25.953 -12.023 1 65.06 88 LEU B C 1
ATOM 2592 O O . LEU B 1 88 ? -18.469 -24.859 -12.602 1 65.06 88 LEU B O 1
ATOM 2596 N N . PRO B 1 89 ? -19.359 -26.812 -11.977 1 68.94 89 PRO B N 1
ATOM 2597 C CA . PRO B 1 89 ? -20.672 -26.406 -12.453 1 68.94 89 PRO B CA 1
ATOM 2598 C C . PRO B 1 89 ? -21.359 -25.391 -11.523 1 68.94 89 PRO B C 1
ATOM 2600 O O . PRO B 1 89 ? -22.453 -25.656 -11.016 1 68.94 89 PRO B O 1
ATOM 2603 N N . ILE B 1 90 ? -20.656 -24.547 -11.055 1 69.38 90 ILE B N 1
ATOM 2604 C CA . ILE B 1 90 ? -21.188 -23.516 -10.172 1 69.38 90 ILE B CA 1
ATOM 2605 C C . ILE B 1 90 ? -21.203 -22.172 -10.898 1 69.38 90 ILE B C 1
ATOM 2607 O O . ILE B 1 90 ? -20.25 -21.812 -11.578 1 69.38 90 ILE B O 1
ATOM 2611 N N . PRO B 1 91 ? -22.438 -21.594 -10.852 1 72.12 91 PRO B N 1
ATOM 2612 C CA . PRO B 1 91 ? -22.5 -20.281 -11.492 1 72.12 91 PRO B CA 1
ATOM 2613 C C . PRO B 1 91 ? -21.438 -19.312 -10.969 1 72.12 91 PRO B C 1
ATOM 2615 O O . PRO B 1 91 ? -21.188 -19.25 -9.758 1 72.12 91 PRO B O 1
ATOM 2618 N N . ARG B 1 92 ? -20.766 -18.75 -11.836 1 68.81 92 ARG B N 1
ATOM 2619 C CA . ARG B 1 92 ? -19.641 -17.859 -11.562 1 68.81 92 ARG B CA 1
ATOM 2620 C C . ARG B 1 92 ? -20.062 -16.734 -10.625 1 68.81 92 ARG B C 1
ATOM 2622 O O . ARG B 1 92 ? -19.281 -16.312 -9.766 1 68.81 92 ARG B O 1
ATOM 2629 N N . ILE B 1 93 ? -21.25 -16.359 -10.773 1 71.94 93 ILE B N 1
ATOM 2630 C CA . ILE B 1 93 ? -21.766 -15.258 -9.961 1 71.94 93 ILE B CA 1
ATOM 2631 C C . ILE B 1 93 ? -21.766 -15.656 -8.484 1 71.94 93 ILE B C 1
ATOM 2633 O O . ILE B 1 93 ? -21.547 -14.82 -7.605 1 71.94 93 ILE B O 1
ATOM 2637 N N . LEU B 1 94 ? -21.875 -16.906 -8.266 1 73.31 94 LEU B N 1
ATOM 2638 C CA . LEU B 1 94 ? -21.938 -17.391 -6.891 1 73.31 94 LEU B CA 1
ATOM 2639 C C . LEU B 1 94 ? -20.547 -17.391 -6.254 1 73.31 94 LEU B C 1
ATOM 2641 O O . LEU B 1 94 ? -20.422 -17.203 -5.043 1 73.31 94 LEU B O 1
ATOM 2645 N N . ILE B 1 95 ? -19.688 -17.547 -7.117 1 70.62 95 ILE B N 1
ATOM 2646 C CA . ILE B 1 95 ? -18.328 -17.562 -6.605 1 70.62 95 ILE B CA 1
ATOM 2647 C C . ILE B 1 95 ? -17.922 -16.141 -6.199 1 70.62 95 ILE B C 1
ATOM 2649 O O . ILE B 1 95 ? -17.359 -15.93 -5.117 1 70.62 95 ILE B O 1
ATOM 2653 N N . SER B 1 96 ? -18.234 -15.25 -7.145 1 74 96 SER B N 1
ATOM 2654 C CA . SER B 1 96 ? -17.938 -13.852 -6.848 1 74 96 SER B CA 1
ATOM 2655 C C . SER B 1 96 ? -18.688 -13.375 -5.609 1 74 96 SER B C 1
ATOM 2657 O O . SER B 1 96 ? -18.141 -12.633 -4.789 1 74 96 SER B O 1
ATOM 2659 N N . LEU B 1 97 ? -19.859 -13.875 -5.461 1 78.69 97 LEU B N 1
ATOM 2660 C CA . LEU B 1 97 ? -20.672 -13.477 -4.32 1 78.69 97 LEU B CA 1
ATOM 2661 C C . LEU B 1 97 ? -20.156 -14.094 -3.031 1 78.69 97 LEU B C 1
ATOM 2663 O O . LEU B 1 97 ? -20.203 -13.469 -1.971 1 78.69 97 LEU B O 1
ATOM 2667 N N . ALA B 1 98 ? -19.719 -15.305 -3.186 1 75.94 98 ALA B N 1
ATOM 2668 C CA . ALA B 1 98 ? -19.156 -15.969 -2.018 1 75.94 98 ALA B CA 1
ATOM 2669 C C . ALA B 1 98 ? -17.891 -15.258 -1.533 1 75.94 98 ALA B C 1
ATOM 2671 O O . ALA B 1 98 ? -17.703 -15.055 -0.33 1 75.94 98 ALA B O 1
ATOM 2672 N N . ASP B 1 99 ? -17.141 -14.836 -2.494 1 77.62 99 ASP B N 1
ATOM 2673 C CA . ASP B 1 99 ? -15.93 -14.117 -2.143 1 77.62 99 ASP B CA 1
ATOM 2674 C C . ASP B 1 99 ? -16.25 -12.766 -1.517 1 77.62 99 ASP B C 1
ATOM 2676 O O . ASP B 1 99 ? -15.594 -12.344 -0.561 1 77.62 99 ASP B O 1
ATOM 2680 N N . LEU B 1 100 ? -17.219 -12.18 -2.047 1 83.38 100 LEU B N 1
ATOM 2681 C CA . LEU B 1 100 ? -17.641 -10.875 -1.53 1 83.38 100 LEU B CA 1
ATOM 2682 C C . LEU B 1 100 ? -18.109 -10.992 -0.082 1 83.38 100 LEU B C 1
ATOM 2684 O O . LEU B 1 100 ? -17.766 -10.148 0.752 1 83.38 100 LEU B O 1
ATOM 2688 N N . CYS B 1 101 ? -18.781 -12.008 0.185 1 84.5 101 CYS B N 1
ATOM 2689 C CA . CYS B 1 101 ? -19.297 -12.211 1.53 1 84.5 101 CYS B CA 1
ATOM 2690 C C . CYS B 1 101 ? -18.172 -12.477 2.521 1 84.5 101 CYS B C 1
ATOM 2692 O O . CYS B 1 101 ? -18.188 -11.945 3.633 1 84.5 101 CYS B O 1
ATOM 2694 N N . ILE B 1 102 ? -17.328 -13.227 2.092 1 81.88 102 ILE B N 1
ATOM 2695 C CA . ILE B 1 102 ? -16.234 -13.609 2.979 1 81.88 102 ILE B CA 1
ATOM 2696 C C . ILE B 1 102 ? -15.391 -12.383 3.32 1 81.88 102 ILE B C 1
ATOM 2698 O O . ILE B 1 102 ? -15.031 -12.172 4.48 1 81.88 102 ILE B O 1
ATOM 2702 N N . TRP B 1 103 ? -15.148 -11.562 2.318 1 86.5 103 TRP B N 1
ATOM 2703 C CA . TRP B 1 103 ? -14.32 -10.391 2.553 1 86.5 103 TRP B CA 1
ATOM 2704 C C . TRP B 1 103 ? -15.086 -9.32 3.33 1 86.5 103 TRP B C 1
ATOM 2706 O O . TRP B 1 103 ? -14.492 -8.531 4.066 1 86.5 103 TRP B O 1
ATOM 2716 N N . LEU B 1 104 ? -16.391 -9.359 3.16 1 89.12 104 LEU B N 1
ATOM 2717 C CA . LEU B 1 104 ? -17.219 -8.453 3.953 1 89.12 104 LEU B CA 1
ATOM 2718 C C . LEU B 1 104 ? -17.141 -8.805 5.438 1 89.12 104 LEU B C 1
ATOM 2720 O O . LEU B 1 104 ? -17.031 -7.918 6.285 1 89.12 104 LEU B O 1
ATOM 2724 N N . ILE B 1 105 ? -17.109 -10.055 5.66 1 87.25 105 ILE B N 1
ATOM 2725 C CA . ILE B 1 105 ? -17.031 -10.523 7.039 1 87.25 105 ILE B CA 1
ATOM 2726 C C . ILE B 1 105 ? -15.633 -10.25 7.598 1 87.25 105 ILE B C 1
ATOM 2728 O O . ILE B 1 105 ? -15.484 -9.914 8.773 1 87.25 105 ILE B O 1
ATOM 2732 N N . ALA B 1 106 ? -14.727 -10.352 6.781 1 83.5 106 ALA B N 1
ATOM 2733 C CA . ALA B 1 106 ? -13.336 -10.172 7.207 1 83.5 106 ALA B CA 1
ATOM 2734 C C . ALA B 1 106 ? -13.055 -8.719 7.57 1 83.5 106 ALA B C 1
ATOM 2736 O O . ALA B 1 106 ? -12.203 -8.438 8.414 1 83.5 106 ALA B O 1
ATOM 2737 N N . ILE B 1 107 ? -13.727 -7.777 6.98 1 89.19 107 ILE B N 1
ATOM 2738 C CA . ILE B 1 107 ? -13.461 -6.355 7.164 1 89.19 107 ILE B CA 1
ATOM 2739 C C . ILE B 1 107 ? -14.164 -5.855 8.422 1 89.19 107 ILE B C 1
ATOM 2741 O O . ILE B 1 107 ? -13.703 -4.906 9.062 1 89.19 107 ILE B O 1
ATOM 2745 N N . LEU B 1 108 ? -15.203 -6.512 8.875 1 90.19 108 LEU B N 1
ATOM 2746 C CA . LEU B 1 108 ? -16.094 -6.012 9.914 1 90.19 108 LEU B CA 1
ATOM 2747 C C . LEU B 1 108 ? -15.375 -5.918 11.258 1 90.19 108 LEU B C 1
ATOM 2749 O O . LEU B 1 108 ? -15.484 -4.906 11.953 1 90.19 108 LEU B O 1
ATOM 2753 N N . PRO B 1 109 ? -14.602 -6.906 11.57 1 88.38 109 PRO B N 1
ATOM 2754 C CA . PRO B 1 109 ? -13.898 -6.785 12.844 1 88.38 109 PRO B CA 1
ATOM 2755 C C . PRO B 1 109 ? -12.922 -5.609 12.875 1 88.38 109 PRO B C 1
ATOM 2757 O O . PRO B 1 109 ? -12.797 -4.93 13.898 1 88.38 109 PRO B O 1
ATOM 2760 N N . GLY B 1 110 ? -12.289 -5.422 11.797 1 87.62 110 GLY B N 1
ATOM 2761 C CA . GLY B 1 110 ? -11.375 -4.293 11.727 1 87.62 110 GLY B CA 1
ATOM 2762 C C . GLY B 1 110 ? -12.07 -2.951 11.859 1 87.62 110 GLY B C 1
ATOM 2763 O O . GLY B 1 110 ? -11.562 -2.051 12.531 1 87.62 110 GLY B O 1
ATOM 2764 N N . VAL B 1 111 ? -13.188 -2.904 11.234 1 90.06 111 VAL B N 1
ATOM 2765 C CA . VAL B 1 111 ? -13.969 -1.678 11.281 1 90.06 111 VAL B CA 1
ATOM 2766 C C . VAL B 1 111 ? -14.445 -1.424 12.711 1 90.06 111 VAL B C 1
ATOM 2768 O O . VAL B 1 111 ? -14.359 -0.298 13.211 1 90.06 111 VAL B O 1
ATOM 2771 N N . PHE B 1 112 ? -14.82 -2.451 13.344 1 91.44 112 PHE B N 1
ATOM 2772 C CA . PHE B 1 112 ? -15.297 -2.346 14.719 1 91.44 112 PHE B CA 1
ATOM 2773 C C . PHE B 1 112 ? -14.195 -1.836 15.641 1 91.44 112 PHE B C 1
ATOM 2775 O O . PHE B 1 112 ? -14.406 -0.912 16.422 1 91.44 112 PHE B O 1
ATOM 2782 N N . PHE B 1 113 ? -13.062 -2.385 15.484 1 89.5 113 PHE B N 1
ATOM 2783 C CA . PHE B 1 113 ? -11.953 -1.998 16.344 1 89.5 113 PHE B CA 1
ATOM 2784 C C . PHE B 1 113 ? -11.508 -0.57 16.047 1 89.5 113 PHE B C 1
ATOM 2786 O O . PHE B 1 113 ? -11.117 0.164 16.953 1 89.5 113 PHE B O 1
ATOM 2793 N N . THR B 1 114 ? -11.602 -0.22 14.828 1 88 114 THR B N 1
ATOM 2794 C CA . THR B 1 114 ? -11.195 1.135 14.469 1 88 114 THR B CA 1
ATOM 2795 C C . THR B 1 114 ? -12.172 2.16 15.047 1 88 114 THR B C 1
ATOM 2797 O O . THR B 1 114 ? -11.75 3.219 15.523 1 88 114 THR B O 1
ATOM 2800 N N . PHE B 1 115 ? -13.414 1.797 15.023 1 90.62 115 PHE B N 1
ATOM 2801 C CA . PHE B 1 115 ? -14.398 2.688 15.625 1 90.62 115 PHE B CA 1
ATOM 2802 C C . PHE B 1 115 ? -14.172 2.822 17.125 1 90.62 115 PHE B C 1
ATOM 2804 O O . PHE B 1 115 ? -14.242 3.924 17.672 1 90.62 115 PHE B O 1
ATOM 2811 N N . LEU B 1 116 ? -13.906 1.754 17.672 1 89.5 116 LEU B N 1
ATOM 2812 C CA . LEU B 1 116 ? -13.664 1.745 19.109 1 89.5 116 LEU B CA 1
ATOM 2813 C C . LEU B 1 116 ? -12.445 2.59 19.469 1 89.5 116 LEU B C 1
ATOM 2815 O O . LEU B 1 116 ? -12.492 3.387 20.406 1 89.5 116 LEU B O 1
ATOM 2819 N N . LEU B 1 117 ? -11.461 2.467 18.688 1 87.12 117 LEU B N 1
ATOM 2820 C CA . LEU B 1 117 ? -10.234 3.221 18.938 1 87.12 117 LEU B CA 1
ATOM 2821 C C . LEU B 1 117 ? -10.461 4.711 18.719 1 87.12 117 LEU B C 1
ATOM 2823 O O . LEU B 1 117 ? -9.914 5.547 19.453 1 87.12 117 LEU B O 1
ATOM 2827 N N . GLY B 1 118 ? -11.188 4.98 17.688 1 84.25 118 GLY B N 1
ATOM 2828 C CA . GLY B 1 118 ? -11.492 6.375 17.422 1 84.25 118 GLY B CA 1
ATOM 2829 C C . GLY B 1 118 ? -12.297 7.027 18.531 1 84.25 118 GLY B C 1
ATOM 2830 O O . GLY B 1 118 ? -12.047 8.18 18.891 1 84.25 118 GLY B O 1
ATOM 2831 N N . CYS B 1 119 ? -13.203 6.309 19.109 1 85.81 119 CYS B N 1
ATOM 2832 C CA . CYS B 1 119 ? -14.023 6.824 20.203 1 85.81 119 CYS B CA 1
ATOM 2833 C C . CYS B 1 119 ? -13.188 7.023 21.453 1 85.81 119 CYS B C 1
ATOM 2835 O O . CYS B 1 119 ? -13.391 7.996 22.188 1 85.81 119 CYS B O 1
ATOM 2837 N N . LEU B 1 120 ? -12.32 6.141 21.672 1 84.19 120 LEU B N 1
ATOM 2838 C CA . LEU B 1 120 ? -11.5 6.207 22.875 1 84.19 120 LEU B CA 1
ATOM 2839 C C . LEU B 1 120 ? -10.469 7.32 22.766 1 84.19 120 LEU B C 1
ATOM 2841 O O . LEU B 1 120 ? -10.18 8 23.75 1 84.19 120 LEU B O 1
ATOM 2845 N N . ARG B 1 121 ? -10.047 7.531 21.609 1 81.44 121 ARG B N 1
ATOM 2846 C CA . ARG B 1 121 ? -8.961 8.492 21.438 1 81.44 121 ARG B CA 1
ATOM 2847 C C . ARG B 1 121 ? -9.5 9.914 21.328 1 81.44 121 ARG B C 1
ATOM 2849 O O . ARG B 1 121 ? -8.922 10.844 21.906 1 81.44 121 ARG B O 1
ATOM 2856 N N . PHE B 1 122 ? -10.492 10.133 20.578 1 81.81 122 PHE B N 1
ATOM 2857 C CA . PHE B 1 122 ? -10.938 11.492 20.297 1 81.81 122 PHE B CA 1
ATOM 2858 C C . PHE B 1 122 ? -12.25 11.797 21 1 81.81 122 PHE B C 1
ATOM 2860 O O . PHE B 1 122 ? -12.766 12.914 20.922 1 81.81 122 PHE B O 1
ATOM 2867 N N . SER B 1 123 ? -12.711 10.938 21.797 1 79.25 123 SER B N 1
ATOM 2868 C CA . SER B 1 123 ? -13.961 11.125 22.516 1 79.25 123 SER B CA 1
ATOM 2869 C C . SER B 1 123 ? -15.094 11.539 21.562 1 79.25 123 SER B C 1
ATOM 2871 O O . SER B 1 123 ? -15.859 12.453 21.875 1 79.25 123 SER B O 1
ATOM 2873 N N . VAL B 1 124 ? -14.961 11.016 20.438 1 77.81 124 VAL B N 1
ATOM 2874 C CA . VAL B 1 124 ? -16 11.312 19.453 1 77.81 124 VAL B CA 1
ATOM 2875 C C . VAL B 1 124 ? -17.234 10.453 19.734 1 77.81 124 VAL B C 1
ATOM 2877 O O . VAL B 1 124 ? -17.109 9.312 20.188 1 77.81 124 VAL B O 1
ATOM 2880 N N . GLN B 1 125 ? -18.375 11.023 19.562 1 82.44 125 GLN B N 1
ATOM 2881 C CA . GLN B 1 125 ? -19.609 10.305 19.797 1 82.44 125 GLN B CA 1
ATOM 2882 C C . GLN B 1 125 ? -20.062 9.57 18.531 1 82.44 125 GLN B C 1
ATOM 2884 O O . GLN B 1 125 ? -20.188 10.18 17.469 1 82.44 125 GLN B O 1
ATOM 2889 N N . LEU B 1 126 ? -20.156 8.281 18.672 1 85.94 126 LEU B N 1
ATOM 2890 C CA . LEU B 1 126 ? -20.609 7.445 17.562 1 85.94 126 LEU B CA 1
ATOM 2891 C C . LEU B 1 126 ? -22.141 7.348 17.562 1 85.94 126 LEU B C 1
ATOM 2893 O O . LEU B 1 126 ? -22.75 7.125 18.594 1 85.94 126 LEU B O 1
ATOM 2897 N N . ASN B 1 127 ? -22.781 7.738 16.484 1 84.88 127 ASN B N 1
ATOM 2898 C CA . ASN B 1 127 ? -24.219 7.578 16.297 1 84.88 127 ASN B CA 1
ATOM 2899 C C . ASN B 1 127 ? -24.547 6.363 15.43 1 84.88 127 ASN B C 1
ATOM 2901 O O . ASN B 1 127 ? -24.359 6.398 14.219 1 84.88 127 ASN B O 1
ATOM 2905 N N . LEU B 1 128 ? -24.859 5.332 16.109 1 86.69 128 LEU B N 1
ATOM 2906 C CA . LEU B 1 128 ? -25.219 4.113 15.383 1 86.69 128 LEU B CA 1
ATOM 2907 C C . LEU B 1 128 ? -26.688 4.121 14.992 1 86.69 128 LEU B C 1
ATOM 2909 O O . LEU B 1 128 ? -27.562 4.191 15.859 1 86.69 128 LEU B O 1
ATOM 2913 N N . SER B 1 129 ? -27.016 4.316 13.781 1 89.69 129 SER B N 1
ATOM 2914 C CA . SER B 1 129 ? -28.359 4.242 13.227 1 89.69 129 SER B CA 1
ATOM 2915 C C . SER B 1 129 ? -28.438 3.189 12.125 1 89.69 129 SER B C 1
ATOM 2917 O O . SER B 1 129 ? -27.422 2.617 11.719 1 89.69 129 SER B O 1
ATOM 2919 N N . ILE B 1 130 ? -29.594 2.848 11.766 1 91.19 130 ILE B N 1
ATOM 2920 C CA . ILE B 1 130 ? -29.812 1.901 10.68 1 91.19 130 ILE B CA 1
ATOM 2921 C C . ILE B 1 130 ? -29.172 2.428 9.398 1 91.19 130 ILE B C 1
ATOM 2923 O O . ILE B 1 130 ? -28.625 1.655 8.609 1 91.19 130 ILE B O 1
ATOM 2927 N N . LEU B 1 131 ? -29.219 3.676 9.289 1 89.94 131 LEU B N 1
ATOM 2928 C CA . LEU B 1 131 ? -28.641 4.316 8.117 1 89.94 131 LEU B CA 1
ATOM 2929 C C . LEU B 1 131 ? -27.125 4.16 8.109 1 89.94 131 LEU B C 1
ATOM 2931 O O . LEU B 1 131 ? -26.516 3.945 7.055 1 89.94 131 LEU B O 1
ATOM 2935 N N . SER B 1 132 ? -26.578 4.242 9.305 1 92.25 132 SER B N 1
ATOM 2936 C CA . SER B 1 132 ? -25.125 4.117 9.414 1 92.25 132 SER B CA 1
ATOM 2937 C C . SER B 1 132 ? -24.656 2.711 9.039 1 92.25 132 SER B C 1
ATOM 2939 O O . SER B 1 132 ? -23.625 2.545 8.391 1 92.25 132 SER B O 1
ATOM 2941 N N . VAL B 1 133 ? -25.438 1.799 9.43 1 92 133 VAL B N 1
ATOM 2942 C CA . VAL B 1 133 ? -25.094 0.413 9.117 1 92 133 VAL B CA 1
ATOM 2943 C C . VAL B 1 133 ? -25.219 0.172 7.617 1 92 133 VAL B C 1
ATOM 2945 O O . VAL B 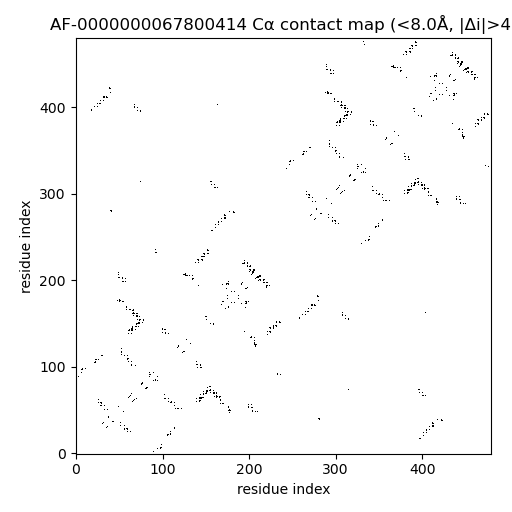1 133 ? -24.359 -0.484 7.02 1 92 133 VAL B O 1
ATOM 2948 N N . PHE B 1 134 ? -26.219 0.679 7.098 1 93.44 134 PHE B N 1
ATOM 2949 C CA . PHE B 1 134 ? -26.438 0.547 5.66 1 93.44 134 PHE B CA 1
ATOM 2950 C C . PHE B 1 134 ? -25.297 1.208 4.887 1 93.44 134 PHE B C 1
ATOM 2952 O O . PHE B 1 134 ? -24.781 0.642 3.916 1 93.44 134 PHE B O 1
ATOM 2959 N N . VAL B 1 135 ? -24.938 2.33 5.312 1 93.44 135 VAL B N 1
ATOM 2960 C CA . VAL B 1 135 ? -23.875 3.082 4.652 1 93.44 135 VAL B CA 1
ATOM 2961 C C . VAL B 1 135 ? -22.562 2.318 4.762 1 93.44 135 VAL B C 1
ATOM 2963 O O . VAL B 1 135 ? -21.797 2.232 3.793 1 93.44 135 VAL B O 1
ATOM 2966 N N . MET B 1 136 ? -22.344 1.757 5.883 1 94.25 136 MET B N 1
ATOM 2967 C CA . MET B 1 136 ? -21.125 0.987 6.098 1 94.25 136 MET B CA 1
ATOM 2968 C C . MET B 1 136 ? -21.062 -0.213 5.16 1 94.25 136 MET B C 1
ATOM 2970 O O . MET B 1 136 ? -20.031 -0.487 4.562 1 94.25 136 MET B O 1
ATOM 2974 N N . LEU B 1 137 ? -22.172 -0.846 5.051 1 94.25 137 LEU B N 1
ATOM 2975 C CA . LEU B 1 137 ? -22.25 -1.999 4.16 1 94.25 137 LEU B CA 1
ATOM 2976 C C . LEU B 1 137 ? -22.031 -1.58 2.711 1 94.25 137 LEU B C 1
ATOM 2978 O O . LEU B 1 137 ? -21.328 -2.264 1.961 1 94.25 137 LEU B O 1
ATOM 2982 N N . LEU B 1 138 ? -22.625 -0.519 2.426 1 94.81 138 LEU B N 1
ATOM 2983 C CA . LEU B 1 138 ? -22.5 0.002 1.07 1 94.81 138 LEU B CA 1
ATOM 2984 C C . LEU B 1 138 ? -21.047 0.353 0.765 1 94.81 138 LEU B C 1
ATOM 2986 O O . LEU B 1 138 ? -20.531 0.03 -0.311 1 94.81 138 LEU B O 1
ATOM 2990 N N . ILE B 1 139 ? -20.406 0.95 1.683 1 95.44 139 ILE B N 1
ATOM 2991 C CA . ILE B 1 139 ? -19.016 1.354 1.525 1 95.44 139 ILE B CA 1
ATOM 2992 C C . ILE B 1 139 ? -18.125 0.116 1.397 1 95.44 139 ILE B C 1
ATOM 2994 O O . ILE B 1 139 ? -17.266 0.043 0.507 1 95.44 139 ILE B O 1
ATOM 2998 N N . CYS B 1 140 ? -18.344 -0.83 2.205 1 95 140 CYS B N 1
ATOM 2999 C CA . CYS B 1 140 ? -17.562 -2.064 2.164 1 95 140 CYS B CA 1
ATOM 3000 C C . CYS B 1 140 ? -17.734 -2.773 0.828 1 95 140 CYS B C 1
ATOM 3002 O O . CYS B 1 140 ? -16.75 -3.195 0.213 1 95 140 CYS B O 1
ATOM 3004 N N . LEU B 1 141 ? -18.953 -2.826 0.433 1 94.06 141 LEU B N 1
ATOM 3005 C CA . LEU B 1 141 ? -19.25 -3.508 -0.823 1 94.06 141 LEU B CA 1
ATOM 3006 C C . LEU B 1 141 ? -18.594 -2.785 -1.998 1 94.06 141 LEU B C 1
ATOM 3008 O O . LEU B 1 141 ? -18.078 -3.424 -2.92 1 94.06 141 LEU B O 1
ATOM 3012 N N . THR B 1 142 ? -18.641 -1.537 -1.979 1 94.5 142 THR B N 1
ATOM 3013 C CA . THR B 1 142 ? -18.062 -0.746 -3.059 1 94.5 142 THR B CA 1
ATOM 3014 C C . THR B 1 142 ? -16.547 -0.958 -3.139 1 94.5 142 THR B C 1
ATOM 3016 O O . THR B 1 142 ? -16.016 -1.204 -4.219 1 94.5 142 THR B O 1
ATOM 3019 N N . MET B 1 143 ? -15.922 -0.939 -2.018 1 93.56 143 MET B N 1
ATOM 3020 C CA . MET B 1 143 ? -14.469 -1.063 -1.985 1 93.56 143 MET B CA 1
ATOM 3021 C C . MET B 1 143 ? -14.031 -2.473 -2.377 1 93.56 143 MET B C 1
ATOM 3023 O O . MET B 1 143 ? -13.07 -2.643 -3.129 1 93.56 143 MET B O 1
ATOM 3027 N N . ILE B 1 144 ? -14.734 -3.396 -1.897 1 93 144 ILE B N 1
ATOM 3028 C CA . ILE B 1 144 ? -14.414 -4.785 -2.221 1 93 144 ILE B CA 1
ATOM 3029 C C . ILE B 1 144 ? -14.633 -5.031 -3.711 1 93 144 ILE B C 1
ATOM 3031 O O . ILE B 1 144 ? -13.797 -5.641 -4.375 1 93 144 ILE B O 1
ATOM 3035 N N . SER B 1 145 ? -15.758 -4.559 -4.18 1 92.56 145 SER B N 1
ATOM 3036 C CA . SER B 1 145 ? -16.062 -4.738 -5.594 1 92.56 145 SER B CA 1
ATOM 3037 C C . SER B 1 145 ? -15.023 -4.062 -6.477 1 92.56 145 SER B C 1
ATOM 3039 O O . SER B 1 145 ? -14.664 -4.586 -7.535 1 92.56 145 SER B O 1
ATOM 3041 N N . LEU B 1 146 ? -14.625 -2.957 -6.039 1 92.75 146 LEU B N 1
ATOM 3042 C CA . LEU B 1 146 ? -13.594 -2.244 -6.785 1 92.75 146 LEU B CA 1
ATOM 3043 C C . LEU B 1 146 ? -12.289 -3.045 -6.812 1 92.75 146 LEU B C 1
ATOM 3045 O O . LEU B 1 146 ? -11.688 -3.217 -7.871 1 92.75 146 LEU B O 1
ATOM 3049 N N . GLY B 1 147 ? -11.883 -3.5 -5.707 1 92 147 GLY B N 1
ATOM 3050 C CA . GLY B 1 147 ? -10.688 -4.328 -5.633 1 92 147 GLY B CA 1
ATOM 3051 C C . GLY B 1 147 ? -10.781 -5.586 -6.477 1 92 147 GLY B C 1
ATOM 3052 O O . GLY B 1 147 ? -9.844 -5.93 -7.195 1 92 147 GLY B O 1
ATOM 3053 N N . PHE B 1 148 ? -11.875 -6.215 -6.422 1 89.94 148 PHE B N 1
ATOM 3054 C CA . PHE B 1 148 ? -12.07 -7.453 -7.168 1 89.94 148 PHE B CA 1
ATOM 3055 C C . PHE B 1 148 ? -12.047 -7.191 -8.672 1 89.94 148 PHE B C 1
ATOM 3057 O O . PHE B 1 148 ? -11.531 -8.008 -9.438 1 89.94 148 PHE B O 1
ATOM 3064 N N . SER B 1 149 ? -12.664 -6.152 -9.031 1 91.5 149 SER B N 1
ATOM 3065 C CA . SER B 1 149 ? -12.648 -5.82 -10.453 1 91.5 149 SER B CA 1
ATOM 3066 C C . SER B 1 149 ? -11.227 -5.66 -10.961 1 91.5 149 SER B C 1
ATOM 3068 O O . SER B 1 149 ? -10.883 -6.168 -12.031 1 91.5 149 SER B O 1
ATOM 3070 N N . ILE B 1 150 ? -10.398 -5.07 -10.203 1 92.19 150 ILE B N 1
ATOM 3071 C CA . ILE B 1 150 ? -9 -4.887 -10.562 1 92.19 150 ILE B CA 1
ATOM 3072 C C . ILE B 1 150 ? -8.297 -6.242 -10.602 1 92.19 150 ILE B C 1
ATOM 3074 O O . ILE B 1 150 ? -7.531 -6.523 -11.523 1 92.19 150 ILE B O 1
ATOM 3078 N N . ALA B 1 151 ? -8.617 -7 -9.68 1 89.94 151 ALA B N 1
ATOM 3079 C CA . ALA B 1 151 ? -7.988 -8.312 -9.555 1 89.94 151 ALA B CA 1
ATOM 3080 C C . ALA B 1 151 ? -8.32 -9.195 -10.758 1 89.94 151 ALA B C 1
ATOM 3082 O O . ALA B 1 151 ? -7.473 -9.938 -11.242 1 89.94 151 ALA B O 1
ATOM 3083 N N . TYR B 1 152 ? -9.547 -9.094 -11.227 1 86.88 152 TYR B N 1
ATOM 3084 C CA . TYR B 1 152 ? -9.984 -9.984 -12.297 1 86.88 152 TYR B CA 1
ATOM 3085 C C . TYR B 1 152 ? -9.539 -9.469 -13.656 1 86.88 152 TYR B C 1
ATOM 3087 O O . TYR B 1 152 ? -9.281 -10.258 -14.57 1 86.88 152 TYR B O 1
ATOM 3095 N N . ILE B 1 153 ? -9.344 -8.211 -13.758 1 88.81 153 ILE B N 1
ATOM 3096 C CA . ILE B 1 153 ? -9.055 -7.613 -15.055 1 88.81 153 ILE B CA 1
ATOM 3097 C C . ILE B 1 153 ? -7.551 -7.648 -15.32 1 88.81 153 ILE B C 1
ATOM 3099 O O . ILE B 1 153 ? -7.121 -7.875 -16.453 1 88.81 153 ILE B O 1
ATOM 3103 N N . PHE B 1 154 ? -6.746 -7.484 -14.336 1 89.25 154 PHE B N 1
ATOM 3104 C CA . PHE B 1 154 ? -5.316 -7.289 -14.555 1 89.25 154 PHE B CA 1
ATOM 3105 C C . PHE B 1 154 ? -4.52 -8.469 -14.008 1 89.25 154 PHE B C 1
ATOM 3107 O O . PHE B 1 154 ? -5.066 -9.328 -13.32 1 89.25 154 PHE B O 1
ATOM 3114 N N . SER B 1 155 ? -3.238 -8.43 -14.43 1 86.94 155 SER B N 1
ATOM 3115 C CA . SER B 1 155 ? -2.324 -9.453 -13.93 1 86.94 155 SER B CA 1
ATOM 3116 C C . SER B 1 155 ? -1.917 -9.172 -12.484 1 86.94 155 SER B C 1
ATOM 3118 O O . SER B 1 155 ? -2.096 -8.055 -11.992 1 86.94 155 SER B O 1
ATOM 3120 N N . GLN B 1 156 ? -1.473 -10.109 -11.805 1 85.12 156 GLN B N 1
ATOM 3121 C CA . GLN B 1 156 ? -1.126 -10.023 -10.391 1 85.12 156 GLN B CA 1
ATOM 3122 C C . GLN B 1 156 ? -0.165 -8.867 -10.133 1 85.12 156 GLN B C 1
ATOM 3124 O O . GLN B 1 156 ? -0.305 -8.141 -9.141 1 85.12 156 GLN B O 1
ATOM 3129 N N . ASN B 1 157 ? 0.792 -8.617 -10.977 1 84.12 157 ASN B N 1
ATOM 3130 C CA . ASN B 1 157 ? 1.783 -7.559 -10.789 1 84.12 157 ASN B CA 1
ATOM 3131 C C . ASN B 1 157 ? 1.162 -6.172 -10.93 1 84.12 157 ASN B C 1
ATOM 3133 O O . ASN B 1 157 ? 1.476 -5.266 -10.164 1 84.12 157 ASN B O 1
ATOM 3137 N N . ILE B 1 158 ? 0.247 -6.09 -11.844 1 86.12 158 ILE B N 1
ATOM 3138 C CA . ILE B 1 158 ? -0.434 -4.816 -12.055 1 86.12 158 ILE B CA 1
ATOM 3139 C C . ILE B 1 158 ? -1.384 -4.535 -10.898 1 86.12 158 ILE B C 1
ATOM 3141 O O . ILE B 1 158 ? -1.514 -3.391 -10.453 1 86.12 158 ILE B O 1
ATOM 3145 N N . VAL B 1 159 ? -1.985 -5.609 -10.469 1 89.31 159 VAL B N 1
ATOM 3146 C CA . VAL B 1 159 ? -2.912 -5.48 -9.344 1 89.31 159 VAL B CA 1
ATOM 3147 C C . VAL B 1 159 ? -2.166 -4.977 -8.109 1 89.31 159 VAL B C 1
ATOM 3149 O O . VAL B 1 159 ? -2.666 -4.109 -7.391 1 89.31 159 VAL B O 1
ATOM 3152 N N . THR B 1 160 ? -1.039 -5.508 -7.926 1 84.38 160 THR B N 1
ATOM 3153 C CA . THR B 1 160 ? -0.226 -5.094 -6.789 1 84.38 160 THR B CA 1
ATOM 3154 C C . THR B 1 160 ? 0.135 -3.615 -6.891 1 84.38 160 THR B C 1
ATOM 3156 O O . THR B 1 160 ? 0.015 -2.873 -5.914 1 84.38 160 THR B O 1
ATOM 3159 N N . LEU B 1 161 ? 0.507 -3.248 -8.016 1 83.88 161 LEU B N 1
ATOM 3160 C CA . LEU B 1 161 ? 0.873 -1.858 -8.266 1 83.88 161 LEU B CA 1
ATOM 3161 C C . LEU B 1 161 ? -0.323 -0.935 -8.055 1 83.88 161 LEU B C 1
ATOM 3163 O O . LEU B 1 161 ? -0.214 0.078 -7.359 1 83.88 161 LEU B O 1
ATOM 3167 N N . MET B 1 162 ? -1.396 -1.301 -8.609 1 86.88 162 MET B N 1
ATOM 3168 C CA . MET B 1 162 ? -2.6 -0.479 -8.523 1 86.88 162 MET B CA 1
ATOM 3169 C C . MET B 1 162 ? -3.078 -0.362 -7.078 1 86.88 162 MET B C 1
ATOM 3171 O O . MET B 1 162 ? -3.531 0.703 -6.652 1 86.88 162 MET B O 1
ATOM 3175 N N . SER B 1 163 ? -3.025 -1.511 -6.402 1 86.25 163 SER B N 1
ATOM 3176 C CA . SER B 1 163 ? -3.436 -1.502 -5 1 86.25 163 SER B CA 1
ATOM 3177 C C . SER B 1 163 ? -2.594 -0.527 -4.184 1 86.25 163 SER B C 1
ATOM 3179 O O . SER B 1 163 ? -3.119 0.187 -3.328 1 86.25 163 SER B O 1
ATOM 3181 N N . GLN B 1 164 ? -1.379 -0.431 -4.535 1 80.06 164 GLN B N 1
ATOM 3182 C CA . GLN B 1 164 ? -0.483 0.478 -3.826 1 80.06 164 GLN B CA 1
ATOM 3183 C C . GLN B 1 164 ? -0.797 1.933 -4.164 1 80.06 164 GLN B C 1
ATOM 3185 O O . GLN B 1 164 ? -0.776 2.799 -3.287 1 80.06 164 GLN B O 1
ATOM 3190 N N . LEU B 1 165 ? -1.086 2.156 -5.348 1 80.75 165 LEU B N 1
ATOM 3191 C CA . LEU B 1 165 ? -1.416 3.506 -5.793 1 80.75 165 LEU B CA 1
ATOM 3192 C C . LEU B 1 165 ? -2.713 3.988 -5.152 1 80.75 165 LEU B C 1
ATOM 3194 O O . LEU B 1 165 ? -2.818 5.152 -4.758 1 80.75 165 LEU B O 1
ATOM 3198 N N . ILE B 1 166 ? -3.592 3.061 -5.07 1 82.69 166 ILE B N 1
ATOM 3199 C CA . ILE B 1 166 ? -4.879 3.398 -4.473 1 82.69 166 ILE B CA 1
ATOM 3200 C C . ILE B 1 166 ? -4.684 3.795 -3.012 1 82.69 166 ILE B C 1
ATOM 3202 O O . ILE B 1 166 ? -5.246 4.789 -2.551 1 82.69 166 ILE B O 1
ATOM 3206 N N . LEU B 1 167 ? -3.9 3.08 -2.346 1 77.12 167 LEU B N 1
ATOM 3207 C CA . LEU B 1 167 ? -3.637 3.385 -0.943 1 77.12 167 LEU B CA 1
ATOM 3208 C C . LEU B 1 167 ? -2.949 4.738 -0.799 1 77.12 167 LEU B C 1
ATOM 3210 O O . LEU B 1 167 ? -3.303 5.527 0.078 1 77.12 167 LEU B O 1
ATOM 3214 N N . MET B 1 168 ? -2.098 4.973 -1.674 1 71 168 MET B N 1
ATOM 3215 C CA . MET B 1 168 ? -1.338 6.219 -1.632 1 71 168 MET B CA 1
ATOM 3216 C C . MET B 1 168 ? -2.24 7.418 -1.898 1 71 168 MET B C 1
ATOM 3218 O O . MET B 1 168 ? -2.203 8.406 -1.161 1 71 168 MET B O 1
ATOM 3222 N N . ILE B 1 169 ? -2.969 7.297 -2.908 1 70.06 169 ILE B N 1
ATOM 3223 C CA . ILE B 1 169 ? -3.887 8.367 -3.275 1 70.06 169 ILE B CA 1
ATOM 3224 C C . ILE B 1 169 ? -4.918 8.57 -2.166 1 70.06 169 ILE B C 1
ATOM 3226 O O . ILE B 1 169 ? -5.242 9.703 -1.808 1 70.06 169 ILE B O 1
ATOM 3230 N N . GLY B 1 170 ? -5.359 7.473 -1.598 1 71.44 170 GLY B N 1
ATOM 3231 C CA . GLY B 1 170 ? -6.32 7.535 -0.51 1 71.44 170 GLY B CA 1
ATOM 3232 C C . GLY B 1 170 ? -5.777 8.219 0.729 1 71.44 170 GLY B C 1
ATOM 3233 O O . GLY B 1 170 ? -6.484 8.992 1.377 1 71.44 170 GLY B O 1
ATOM 3234 N N . LEU B 1 171 ? -4.504 8.055 0.98 1 65.62 171 LEU B N 1
ATOM 3235 C CA . LEU B 1 171 ? -3.912 8.594 2.197 1 65.62 171 LEU B CA 1
ATOM 3236 C C . LEU B 1 171 ? -3.5 10.055 1.998 1 65.62 171 LEU B C 1
ATOM 3238 O O . LEU B 1 171 ? -3.596 10.859 2.924 1 65.62 171 LEU B O 1
ATOM 3242 N N . MET B 1 172 ? -3.002 10.297 0.805 1 61.88 172 MET B N 1
ATOM 3243 C CA . MET B 1 172 ? -2.35 11.594 0.678 1 61.88 172 MET B CA 1
ATOM 3244 C C . MET B 1 172 ? -3.193 12.547 -0.162 1 61.88 172 MET B C 1
ATOM 3246 O O . MET B 1 172 ? -3.223 13.75 0.098 1 61.88 172 MET B O 1
ATOM 3250 N N . PHE B 1 173 ? -3.961 12 -1.131 1 59.28 173 PHE B N 1
ATOM 3251 C CA . PHE B 1 173 ? -4.586 12.906 -2.086 1 59.28 173 PHE B CA 1
ATOM 3252 C C . PHE B 1 173 ? -6.082 13.023 -1.823 1 59.28 173 PHE B C 1
ATOM 3254 O O . PHE B 1 173 ? -6.73 13.961 -2.287 1 59.28 173 PHE B O 1
ATOM 3261 N N . SER B 1 174 ? -6.57 12.148 -1.059 1 60.06 174 SER B N 1
ATOM 3262 C CA . SER B 1 174 ? -8.023 12.203 -0.915 1 60.06 174 SER B CA 1
ATOM 3263 C C . SER B 1 174 ? -8.43 12.93 0.365 1 60.06 174 SER B C 1
ATOM 3265 O O . SER B 1 174 ? -7.809 12.734 1.415 1 60.06 174 SER B O 1
ATOM 3267 N N . PRO B 1 175 ? -9.125 13.93 0.144 1 62.44 175 PRO B N 1
ATOM 3268 C CA . PRO B 1 175 ? -9.586 14.633 1.341 1 62.44 175 PRO B CA 1
ATOM 3269 C C . PRO B 1 175 ? -10.391 13.734 2.279 1 62.44 175 PRO B C 1
ATOM 3271 O O . PRO B 1 175 ? -11.555 14.031 2.568 1 62.44 175 PRO B O 1
ATOM 3274 N N . ILE B 1 176 ? -9.812 12.664 2.557 1 67.75 176 ILE B N 1
ATOM 3275 C CA . ILE B 1 176 ? -10.414 11.742 3.508 1 67.75 176 ILE B CA 1
ATOM 3276 C C . ILE B 1 176 ? -10.047 12.148 4.934 1 67.75 176 ILE B C 1
ATOM 3278 O O . ILE B 1 176 ? -10.898 12.141 5.824 1 67.75 176 ILE B O 1
ATOM 3282 N N . MET B 1 177 ? -8.711 12.703 4.938 1 65.31 177 MET B N 1
ATOM 3283 C CA . MET B 1 177 ? -8.203 12.992 6.277 1 65.31 177 MET B CA 1
ATOM 3284 C C . MET B 1 177 ? -8.18 14.492 6.543 1 65.31 177 MET B C 1
ATOM 3286 O O . MET B 1 177 ? -7.77 14.938 7.617 1 65.31 177 MET B O 1
ATOM 3290 N N . TYR B 1 178 ? -8.531 15.219 5.48 1 68.75 178 TYR B N 1
ATOM 3291 C CA . TYR B 1 178 ? -8.531 16.672 5.648 1 68.75 178 TYR B CA 1
ATOM 3292 C C . TYR B 1 178 ? -9.656 17.312 4.855 1 68.75 178 TYR B C 1
ATOM 3294 O O . TYR B 1 178 ? -10.188 16.703 3.914 1 68.75 178 TYR B O 1
ATOM 3302 N N . PRO B 1 179 ? -10.008 18.5 5.328 1 64.94 179 PRO B N 1
ATOM 3303 C CA . PRO B 1 179 ? -11.109 19.172 4.637 1 64.94 179 PRO B CA 1
ATOM 3304 C C . PRO B 1 179 ? -10.766 19.531 3.191 1 64.94 179 PRO B C 1
ATOM 3306 O O . PRO B 1 179 ? -9.633 19.906 2.895 1 64.94 179 PRO B O 1
ATOM 3309 N N . ALA B 1 180 ? -11.641 19.266 2.322 1 60.78 180 ALA B N 1
ATOM 3310 C CA . ALA B 1 180 ? -11.5 19.453 0.879 1 60.78 180 ALA B CA 1
ATOM 3311 C C . ALA B 1 180 ? -11.125 20.891 0.545 1 60.78 180 ALA B C 1
ATOM 3313 O O . ALA B 1 180 ? -10.555 21.172 -0.518 1 60.78 180 ALA B O 1
ATOM 3314 N N . GLY B 1 181 ? -11.398 21.812 1.34 1 61.75 181 GLY B N 1
ATOM 3315 C CA . GLY B 1 181 ? -11.133 23.219 1.048 1 61.75 181 GLY B CA 1
ATOM 3316 C C . GLY B 1 181 ? -9.68 23.484 0.708 1 61.75 181 GLY B C 1
ATOM 3317 O O . GLY B 1 181 ? -9.352 24.531 0.136 1 61.75 181 GLY B O 1
ATOM 3318 N N . ARG B 1 182 ? -8.883 22.516 0.9 1 62.53 182 ARG B N 1
ATOM 3319 C CA . ARG B 1 182 ? -7.457 22.734 0.673 1 62.53 182 ARG B CA 1
ATOM 3320 C C . ARG B 1 182 ? -7.043 22.234 -0.705 1 62.53 182 ARG B C 1
ATOM 3322 O O . ARG B 1 182 ? -5.902 22.438 -1.129 1 62.53 182 ARG B O 1
ATOM 3329 N N . LEU B 1 183 ? -7.996 21.625 -1.425 1 63.66 183 LEU B N 1
ATOM 3330 C CA . LEU B 1 183 ? -7.656 21.062 -2.725 1 63.66 183 LEU B CA 1
ATOM 3331 C C . LEU B 1 183 ? -8.016 22.016 -3.852 1 63.66 183 LEU B C 1
ATOM 3333 O O . LEU B 1 183 ? -8.969 22.797 -3.734 1 63.66 183 LEU B O 1
ATOM 3337 N N . PRO B 1 184 ? -7.055 22.016 -4.859 1 64.69 184 PRO B N 1
ATOM 3338 C CA . PRO B 1 184 ? -7.453 22.766 -6.059 1 64.69 184 PRO B CA 1
ATOM 3339 C C . PRO B 1 184 ? -8.758 22.25 -6.66 1 64.69 184 PRO B C 1
ATOM 3341 O O . PRO B 1 184 ? -9.086 21.078 -6.52 1 64.69 184 PRO B O 1
ATOM 3344 N N . ASP B 1 185 ? -9.508 23.047 -7.172 1 64.56 185 ASP B N 1
ATOM 3345 C CA . ASP B 1 185 ? -10.852 22.797 -7.684 1 64.56 185 ASP B CA 1
ATOM 3346 C C . ASP B 1 185 ? -10.867 21.594 -8.625 1 64.56 185 ASP B C 1
ATOM 3348 O O . ASP B 1 185 ? -11.766 20.766 -8.555 1 64.56 185 ASP B O 1
ATOM 3352 N N . TRP B 1 186 ? -9.906 21.547 -9.477 1 63.78 186 TRP B N 1
ATOM 3353 C CA . TRP B 1 186 ? -9.938 20.469 -10.453 1 63.78 186 TRP B CA 1
ATOM 3354 C C . TRP B 1 186 ? -9.805 19.109 -9.773 1 63.78 186 TRP B C 1
ATOM 3356 O O . TRP B 1 186 ? -10.398 18.125 -10.211 1 63.78 186 TRP B O 1
ATOM 3366 N N . LEU B 1 187 ? -9.125 19.062 -8.758 1 67.62 187 LEU B N 1
ATOM 3367 C CA . LEU B 1 187 ? -8.922 17.812 -8.031 1 67.62 187 LEU B CA 1
ATOM 3368 C C . LEU B 1 187 ? -10.148 17.453 -7.199 1 67.62 187 LEU B C 1
ATOM 3370 O O . LEU B 1 187 ? -10.477 16.281 -7.043 1 67.62 187 LEU B O 1
ATOM 3374 N N . ASP B 1 188 ? -10.789 18.469 -6.992 1 69.06 188 ASP B N 1
ATOM 3375 C CA . ASP B 1 188 ? -11.992 18.312 -6.172 1 69.06 188 ASP B CA 1
ATOM 3376 C C . ASP B 1 188 ? -13.078 17.562 -6.941 1 69.06 188 ASP B C 1
ATOM 3378 O O . ASP B 1 188 ? -13.711 16.656 -6.406 1 69.06 188 ASP B O 1
ATOM 3382 N N . GLN B 1 189 ? -13.211 17.953 -8.117 1 71.25 189 GLN B N 1
ATOM 3383 C CA . GLN B 1 189 ? -14.258 17.328 -8.922 1 71.25 189 GLN B CA 1
ATOM 3384 C C . GLN B 1 189 ? -13.945 15.852 -9.18 1 71.25 189 GLN B C 1
ATOM 3386 O O . GLN B 1 189 ? -14.852 15.008 -9.18 1 71.25 189 GLN B O 1
ATOM 3391 N N . LEU B 1 190 ? -12.758 15.586 -9.305 1 73.12 190 LEU B N 1
ATOM 3392 C CA . LEU B 1 190 ? -12.344 14.211 -9.562 1 73.12 190 LEU B CA 1
ATOM 3393 C C . LEU B 1 190 ? -12.547 13.336 -8.328 1 73.12 190 LEU B C 1
ATOM 3395 O O . LEU B 1 190 ? -12.969 12.188 -8.438 1 73.12 190 LEU B O 1
ATOM 3399 N N . TYR B 1 191 ? -12.352 13.945 -7.309 1 73.5 191 TYR B N 1
ATOM 3400 C CA . TYR B 1 191 ? -12.438 13.195 -6.062 1 73.5 191 TYR B CA 1
ATOM 3401 C C . TYR B 1 191 ? -13.883 12.891 -5.703 1 73.5 191 TYR B C 1
ATOM 3403 O O . TYR B 1 191 ? -14.172 11.906 -5.02 1 73.5 191 TYR B O 1
ATOM 3411 N N . PHE B 1 192 ? -14.781 13.633 -6.375 1 76.38 192 PHE B N 1
ATOM 3412 C CA . PHE B 1 192 ? -16.188 13.406 -6.066 1 76.38 192 PHE B CA 1
ATOM 3413 C C . PHE B 1 192 ? -16.781 12.336 -6.98 1 76.38 192 PHE B C 1
ATOM 3415 O O . PHE B 1 192 ? -17.828 11.766 -6.688 1 76.38 192 PHE B O 1
ATOM 3422 N N . LEU B 1 193 ? -15.984 12.094 -7.914 1 80.56 193 LEU B N 1
ATOM 3423 C CA . LEU B 1 193 ? -16.438 11.047 -8.82 1 80.56 193 LEU B CA 1
ATOM 3424 C C . LEU B 1 193 ? -15.938 9.68 -8.367 1 80.56 193 LEU B C 1
ATOM 3426 O O . LEU B 1 193 ? -16.547 8.656 -8.68 1 80.56 193 LEU B O 1
ATOM 3430 N N . LEU B 1 194 ? -14.961 9.781 -7.586 1 83.81 194 LEU B N 1
ATOM 3431 C CA . LEU B 1 194 ? -14.422 8.539 -7.059 1 83.81 194 LEU B CA 1
ATOM 3432 C C . LEU B 1 194 ? -15.141 8.141 -5.77 1 83.81 194 LEU B C 1
ATOM 3434 O O . LEU B 1 194 ? -15.617 9 -5.031 1 83.81 194 LEU B O 1
ATOM 3438 N N . PRO B 1 195 ? -15.219 6.891 -5.57 1 88.81 195 PRO B N 1
ATOM 3439 C CA . PRO B 1 195 ? -16.016 6.426 -4.434 1 88.81 195 PRO B CA 1
ATOM 3440 C C . PRO B 1 195 ? -15.328 6.672 -3.092 1 88.81 195 PRO B C 1
ATOM 3442 O O . PRO B 1 195 ? -15.906 6.402 -2.037 1 88.81 195 PRO B O 1
ATOM 3445 N N . PHE B 1 196 ? -14.203 7.312 -3.088 1 87.5 196 PHE B N 1
ATOM 3446 C CA . PHE B 1 196 ? -13.445 7.461 -1.851 1 87.5 196 PHE B CA 1
ATOM 3447 C C . PHE B 1 196 ? -13.961 8.641 -1.037 1 87.5 196 PHE B C 1
ATOM 3449 O O . PHE B 1 196 ? -14.312 8.492 0.135 1 87.5 196 PHE B O 1
ATOM 3456 N N . VAL B 1 197 ? -14.109 9.727 -1.701 1 86.31 197 VAL B N 1
ATOM 3457 C CA . VAL B 1 197 ? -14.523 10.93 -0.989 1 86.31 197 VAL B CA 1
ATOM 3458 C C . VAL B 1 197 ? -15.992 10.82 -0.601 1 86.31 197 VAL B C 1
ATOM 3460 O O . VAL B 1 197 ? -16.359 11.055 0.554 1 86.31 197 VAL B O 1
ATOM 3463 N N . PRO B 1 198 ? -16.812 10.383 -1.529 1 89.5 198 PRO B N 1
ATOM 3464 C CA . PRO B 1 198 ? -18.219 10.188 -1.142 1 89.5 198 PRO B CA 1
ATOM 3465 C C . PRO B 1 198 ? -18.375 9.195 0.01 1 89.5 198 PRO B C 1
ATOM 3467 O O . PRO B 1 198 ? -19.281 9.352 0.843 1 89.5 198 PRO B O 1
ATOM 3470 N N . SER B 1 199 ? -17.562 8.18 0.06 1 91.81 199 SER B N 1
ATOM 3471 C CA . SER B 1 199 ? -17.625 7.215 1.154 1 91.81 199 SER B CA 1
ATOM 3472 C C . SER B 1 199 ? -17.25 7.863 2.482 1 91.81 199 SER B C 1
ATOM 3474 O O . SER B 1 199 ? -17.891 7.609 3.504 1 91.81 199 SER B O 1
ATOM 3476 N N . ALA B 1 200 ? -16.234 8.672 2.387 1 89.56 200 ALA B N 1
ATOM 3477 C CA . ALA B 1 200 ? -15.805 9.359 3.602 1 89.56 200 ALA B CA 1
ATOM 3478 C C . ALA B 1 200 ? -16.891 10.312 4.105 1 89.56 200 ALA B C 1
ATOM 3480 O O . ALA B 1 200 ? -17.141 10.391 5.309 1 89.56 200 ALA B O 1
ATOM 3481 N N . ASN B 1 201 ? -17.469 11.039 3.199 1 89.31 201 ASN B N 1
ATOM 3482 C CA . ASN B 1 201 ? -18.547 11.961 3.561 1 89.31 201 ASN B CA 1
ATOM 3483 C C . ASN B 1 201 ? -19.734 11.227 4.18 1 89.31 201 ASN B C 1
ATOM 3485 O O . ASN B 1 201 ? -20.281 11.68 5.18 1 89.31 201 ASN B O 1
ATOM 3489 N N . LEU B 1 202 ? -20.078 10.164 3.6 1 92.75 202 LEU B N 1
ATOM 3490 C CA . LEU B 1 202 ? -21.203 9.391 4.102 1 92.75 202 LEU B CA 1
ATOM 3491 C C . LEU B 1 202 ? -20.906 8.812 5.48 1 92.75 202 LEU B C 1
ATOM 3493 O O . LEU B 1 202 ? -21.781 8.773 6.348 1 92.75 202 LEU B O 1
ATOM 3497 N N . LEU B 1 203 ? -19.719 8.406 5.605 1 91.56 203 LEU B N 1
ATOM 3498 C CA . LEU B 1 203 ? -19.297 7.848 6.887 1 91.56 203 LEU B CA 1
ATOM 3499 C C . LEU B 1 203 ? -19.359 8.906 7.984 1 91.56 203 LEU B C 1
ATOM 3501 O O . LEU B 1 203 ? -19.891 8.656 9.07 1 91.56 203 LEU B O 1
ATOM 3505 N N . ARG B 1 204 ? -18.875 10.016 7.688 1 89.94 204 ARG B N 1
ATOM 3506 C CA . ARG B 1 204 ? -18.859 11.102 8.664 1 89.94 204 ARG B CA 1
ATOM 3507 C C . ARG B 1 204 ? -20.266 11.562 8.992 1 89.94 204 ARG B C 1
ATOM 3509 O O . ARG B 1 204 ? -20.594 11.805 10.156 1 89.94 204 ARG B O 1
ATOM 3516 N N . ALA B 1 205 ? -21.047 11.688 8 1 90.94 205 ALA B N 1
ATOM 3517 C CA . ALA B 1 205 ? -22.406 12.164 8.18 1 90.94 205 ALA B CA 1
ATOM 3518 C C . ALA B 1 205 ? -23.25 11.156 8.945 1 90.94 205 ALA B C 1
ATOM 3520 O O . ALA B 1 205 ? -24.078 11.531 9.781 1 90.94 205 ALA B O 1
ATOM 3521 N N . SER B 1 206 ? -23.031 9.914 8.68 1 90.81 206 SER B N 1
ATOM 3522 C CA . SER B 1 206 ? -23.906 8.891 9.258 1 90.81 206 SER B CA 1
ATOM 3523 C C . SER B 1 206 ? -23.438 8.484 10.648 1 90.81 206 SER B C 1
ATOM 3525 O O . SER B 1 206 ? -24.25 8.281 11.547 1 90.81 206 SER B O 1
ATOM 3527 N N . PHE B 1 207 ? -22.141 8.406 10.859 1 90.75 207 PHE B N 1
ATOM 3528 C CA . PHE B 1 207 ? -21.656 7.883 12.125 1 90.75 207 PHE B CA 1
ATOM 3529 C C . PHE B 1 207 ? -21.344 9.016 13.102 1 90.75 207 PHE B C 1
ATOM 3531 O O . PHE B 1 207 ? -21.438 8.828 14.32 1 90.75 207 PHE B O 1
ATOM 3538 N N . TYR B 1 208 ? -20.984 10.18 12.562 1 86.12 208 TYR B N 1
ATOM 3539 C CA . TYR B 1 208 ? -20.547 11.242 13.461 1 86.12 208 TYR B CA 1
ATOM 3540 C C . TYR B 1 208 ? -21.469 12.453 13.359 1 86.12 208 TYR B C 1
ATOM 3542 O O . TYR B 1 208 ? -21.219 13.477 14 1 86.12 208 TYR B O 1
ATOM 3550 N N . ARG B 1 209 ? -22.5 12.43 12.656 1 82.12 209 ARG B N 1
ATOM 3551 C CA . ARG B 1 209 ? -23.453 13.508 12.477 1 82.12 209 ARG B CA 1
ATOM 3552 C C . ARG B 1 209 ? -22.766 14.797 12.039 1 82.12 209 ARG B C 1
ATOM 3554 O O . ARG B 1 209 ? -23.141 15.883 12.484 1 82.12 209 ARG B O 1
ATOM 3561 N N . HIS B 1 210 ? -21.609 14.5 11.43 1 81 210 HIS B N 1
ATOM 3562 C CA . HIS B 1 210 ? -20.891 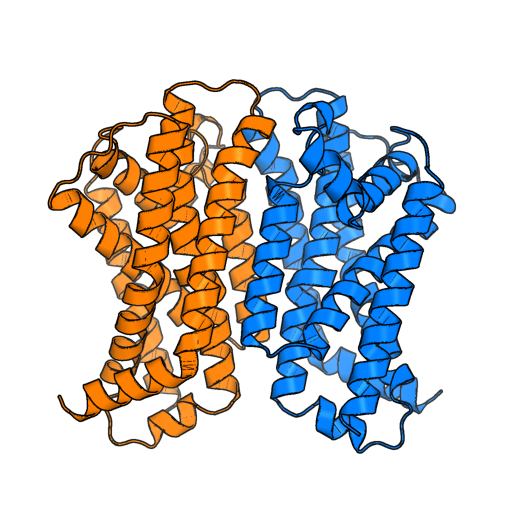15.641 10.883 1 81 210 HIS B CA 1
ATOM 3563 C C . HIS B 1 210 ? -21.125 15.781 9.383 1 81 210 HIS B C 1
ATOM 3565 O O . HIS B 1 210 ? -20.5 15.07 8.586 1 81 210 HIS B O 1
ATOM 3571 N N . GLY B 1 211 ? -22 16.578 9.016 1 80.81 211 GLY B N 1
ATOM 3572 C CA . GLY B 1 211 ? -22.391 16.734 7.629 1 80.81 211 GLY B CA 1
ATOM 3573 C C . GLY B 1 211 ? -23.734 16.109 7.312 1 80.81 211 GLY B C 1
ATOM 3574 O O . GLY B 1 211 ? -24.484 15.75 8.219 1 80.81 211 GLY B O 1
ATOM 3575 N N . THR B 1 212 ? -24.156 16.125 6.16 1 84.44 212 THR B N 1
ATOM 3576 C CA . THR B 1 212 ? -25.438 15.578 5.727 1 84.44 212 THR B CA 1
ATOM 3577 C C . THR B 1 212 ? -25.234 14.43 4.754 1 84.44 212 THR B C 1
ATOM 3579 O O . THR B 1 212 ? -24.25 14.414 4 1 84.44 212 THR B O 1
ATOM 3582 N N . VAL B 1 213 ? -26.078 13.523 5 1 86.06 213 VAL B N 1
ATOM 3583 C CA . VAL B 1 213 ? -26.047 12.391 4.078 1 86.06 213 VAL B CA 1
ATOM 3584 C C . VAL B 1 213 ? -26.516 12.836 2.697 1 86.06 213 VAL B C 1
ATOM 3586 O O . VAL B 1 213 ? -27.656 13.266 2.533 1 86.06 213 VAL B O 1
ATOM 3589 N N . SER B 1 214 ? -25.578 12.859 1.795 1 89.12 214 SER B N 1
ATOM 3590 C CA . SER B 1 214 ? -25.891 13.281 0.432 1 89.12 214 SER B CA 1
ATOM 3591 C C . SER B 1 214 ? -26.359 12.102 -0.417 1 89.12 214 SER B C 1
ATOM 3593 O O . SER B 1 214 ? -25.688 11.062 -0.47 1 89.12 214 SER B O 1
ATOM 3595 N N . LEU B 1 215 ? -27.422 12.258 -1.11 1 90.56 215 LEU B N 1
ATOM 3596 C CA . LEU B 1 215 ? -27.922 11.25 -2.025 1 90.56 215 LEU B CA 1
ATOM 3597 C C . LEU B 1 215 ? -27 11.078 -3.225 1 90.56 215 LEU B C 1
ATOM 3599 O O . LEU B 1 215 ? -26.938 9.992 -3.812 1 90.56 215 LEU B O 1
ATOM 3603 N N . VAL B 1 216 ? -26.375 12.117 -3.467 1 90.75 216 VAL B N 1
ATOM 3604 C CA . VAL B 1 216 ? -25.422 12.07 -4.574 1 90.75 216 VAL B CA 1
ATOM 3605 C C . VAL B 1 216 ? -24.281 11.117 -4.234 1 90.75 216 VAL B C 1
ATOM 3607 O O . VAL B 1 216 ? -23.875 10.305 -5.07 1 90.75 216 VAL B O 1
ATOM 3610 N N . ASP B 1 217 ? -23.859 11.164 -3.008 1 93.31 217 ASP B N 1
ATOM 3611 C CA . ASP B 1 217 ? -22.781 10.281 -2.566 1 93.31 217 ASP B CA 1
ATOM 3612 C C . ASP B 1 217 ? -23.219 8.82 -2.586 1 93.31 217 ASP B C 1
ATOM 3614 O O . ASP B 1 217 ? -22.438 7.941 -2.977 1 93.31 217 ASP B O 1
ATOM 3618 N N . ILE B 1 218 ? -24.422 8.625 -2.215 1 94.06 218 ILE B N 1
ATOM 3619 C CA . ILE B 1 218 ? -24.953 7.273 -2.244 1 94.06 218 ILE B CA 1
ATOM 3620 C C . ILE B 1 218 ? -25.062 6.785 -3.688 1 94.06 218 ILE B C 1
ATOM 3622 O O . ILE B 1 218 ? -24.734 5.637 -3.986 1 94.06 218 ILE B O 1
ATOM 3626 N N . GLY B 1 219 ? -25.484 7.688 -4.523 1 93.94 219 GLY B N 1
ATOM 3627 C CA . GLY B 1 219 ? -25.578 7.355 -5.938 1 93.94 219 GLY B CA 1
ATOM 3628 C C . GLY B 1 219 ? -24.234 7 -6.559 1 93.94 219 GLY B C 1
ATOM 3629 O O . GLY B 1 219 ? -24.156 6.078 -7.375 1 93.94 219 GLY B O 1
ATOM 3630 N N . VAL B 1 220 ? -23.234 7.684 -6.188 1 93.12 220 VAL B N 1
ATOM 3631 C CA . VAL B 1 220 ? -21.891 7.418 -6.711 1 93.12 220 VAL B CA 1
ATOM 3632 C C . VAL B 1 220 ? -21.438 6.02 -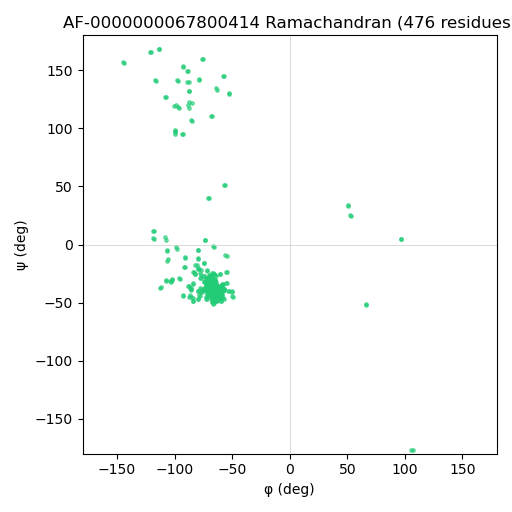6.293 1 93.12 220 VAL B C 1
ATOM 3634 O O . VAL B 1 220 ? -20.891 5.273 -7.102 1 93.12 220 VAL B O 1
ATOM 3637 N N . LEU B 1 221 ? -21.719 5.648 -5.082 1 94.5 221 LEU B N 1
ATOM 3638 C CA . LEU B 1 221 ? -21.328 4.336 -4.59 1 94.5 221 LEU B CA 1
ATOM 3639 C C . LEU B 1 221 ? -22.078 3.23 -5.32 1 94.5 221 LEU B C 1
ATOM 3641 O O . LEU B 1 221 ? -21.469 2.234 -5.734 1 94.5 221 LEU B O 1
ATOM 3645 N N . ILE B 1 222 ? -23.344 3.461 -5.457 1 94.5 222 ILE B N 1
ATOM 3646 C CA . ILE B 1 222 ? -24.156 2.471 -6.152 1 94.5 222 ILE B CA 1
ATOM 3647 C C . ILE B 1 222 ? -23.688 2.336 -7.598 1 94.5 222 ILE B C 1
ATOM 3649 O O . ILE B 1 222 ? -23.594 1.227 -8.133 1 94.5 222 ILE B O 1
ATOM 3653 N N . PHE B 1 223 ? -23.391 3.438 -8.164 1 95.12 223 PHE B N 1
ATOM 3654 C CA . PHE B 1 223 ? -22.891 3.436 -9.531 1 95.12 223 PHE B CA 1
ATOM 3655 C C . PHE B 1 223 ? -21.594 2.625 -9.625 1 95.12 223 PHE B C 1
ATOM 3657 O O . PHE B 1 223 ? -21.438 1.803 -10.531 1 95.12 223 PHE B O 1
ATOM 3664 N N . TRP B 1 224 ? -20.75 2.812 -8.727 1 93.75 224 TRP B N 1
ATOM 3665 C CA . TRP B 1 224 ? -19.469 2.115 -8.758 1 93.75 224 TRP B CA 1
ATOM 3666 C C . TRP B 1 224 ? -19.656 0.629 -8.469 1 93.75 224 TRP B C 1
ATOM 3668 O O . TRP B 1 224 ? -18.938 -0.21 -9.031 1 93.75 224 TRP B O 1
ATOM 3678 N N . ILE B 1 225 ? -20.562 0.282 -7.621 1 93.06 225 ILE B N 1
ATOM 3679 C CA . ILE B 1 225 ? -20.844 -1.122 -7.34 1 93.06 225 ILE B CA 1
ATOM 3680 C C . ILE B 1 225 ? -21.328 -1.812 -8.609 1 93.06 225 ILE B C 1
ATOM 3682 O O . ILE B 1 225 ? -20.844 -2.885 -8.969 1 93.06 225 ILE B O 1
ATOM 3686 N N . PHE B 1 226 ? -22.203 -1.178 -9.258 1 93.44 226 PHE B N 1
ATOM 3687 C CA . PHE B 1 226 ? -22.766 -1.753 -10.469 1 93.44 226 PHE B CA 1
ATOM 3688 C C . PHE B 1 226 ? -21.719 -1.84 -11.57 1 93.44 226 PHE B C 1
ATOM 3690 O O . PHE B 1 226 ? -21.609 -2.857 -12.258 1 93.44 226 PHE B O 1
ATOM 3697 N N . LEU B 1 227 ? -21.016 -0.812 -11.742 1 93.5 227 LEU B N 1
ATOM 3698 C CA . LEU B 1 227 ? -19.984 -0.779 -12.773 1 93.5 227 LEU B CA 1
ATOM 3699 C C . LEU B 1 227 ? -18.953 -1.872 -12.547 1 93.5 227 LEU B C 1
ATOM 3701 O O . LEU B 1 227 ? -18.578 -2.59 -13.477 1 93.5 227 LEU B O 1
ATOM 3705 N N . THR B 1 228 ? -18.5 -2.016 -11.352 1 91.44 228 THR B N 1
ATOM 3706 C CA . THR B 1 228 ? -17.469 -2.994 -11.039 1 91.44 228 THR B CA 1
ATOM 3707 C C . THR B 1 228 ? -18.016 -4.414 -11.148 1 91.44 228 THR B C 1
ATOM 3709 O O . THR B 1 228 ? -17.312 -5.32 -11.602 1 91.44 228 THR B O 1
ATOM 3712 N N . GLN B 1 229 ? -19.219 -4.57 -10.719 1 87.62 229 GLN B N 1
ATOM 3713 C CA . GLN B 1 229 ? -19.812 -5.895 -10.852 1 87.62 229 GLN B CA 1
ATOM 3714 C C . GLN B 1 229 ? -19.984 -6.285 -12.312 1 87.62 229 GLN B C 1
ATOM 3716 O O . GLN B 1 229 ? -19.781 -7.441 -12.68 1 87.62 229 GLN B O 1
ATOM 3721 N N . LEU B 1 230 ? -20.359 -5.355 -13.109 1 89.94 230 LEU B N 1
ATOM 3722 C CA . LEU B 1 230 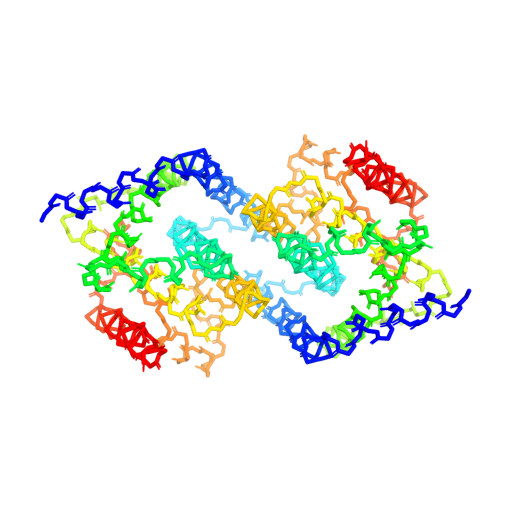? -20.484 -5.602 -14.539 1 89.94 230 LEU B CA 1
ATOM 3723 C C . LEU B 1 230 ? -19.141 -5.969 -15.148 1 89.94 230 LEU B C 1
ATOM 3725 O O . LEU B 1 230 ? -19.062 -6.859 -16 1 89.94 230 LEU B O 1
ATOM 3729 N N . LEU B 1 231 ? -18.156 -5.344 -14.703 1 88.62 231 LEU B N 1
ATOM 3730 C CA . LEU B 1 231 ? -16.812 -5.621 -15.211 1 88.62 231 LEU B CA 1
ATOM 3731 C C . LEU B 1 231 ? -16.359 -7.012 -14.797 1 88.62 231 LEU B C 1
ATOM 3733 O O . LEU B 1 231 ? -15.719 -7.723 -15.578 1 88.62 231 LEU B O 1
ATOM 3737 N N . ILE B 1 232 ? -16.641 -7.32 -13.602 1 84.94 232 ILE B N 1
ATOM 3738 C CA . ILE B 1 232 ? -16.266 -8.641 -13.094 1 84.94 232 ILE B CA 1
ATOM 3739 C C . ILE B 1 232 ? -16.984 -9.719 -13.898 1 84.94 232 ILE B C 1
ATOM 3741 O O . ILE B 1 232 ? -16.359 -10.68 -14.352 1 84.94 232 ILE B O 1
ATOM 3745 N N . LEU B 1 233 ? -18.266 -9.539 -14.117 1 82.56 233 LEU B N 1
ATOM 3746 C CA . LEU B 1 233 ? -19.062 -10.508 -14.859 1 82.56 233 LEU B CA 1
ATOM 3747 C C . LEU B 1 233 ? -18.609 -10.578 -16.312 1 82.56 233 LEU B C 1
ATOM 3749 O O . LEU B 1 233 ? -18.562 -11.664 -16.906 1 82.56 233 LEU B O 1
ATOM 3753 N N . GLY B 1 234 ? -18.297 -9.492 -16.859 1 83.12 234 GLY B N 1
ATOM 3754 C CA . GLY B 1 234 ? -17.812 -9.469 -18.234 1 83.12 234 GLY B CA 1
ATOM 3755 C C . GLY B 1 234 ? -16.484 -10.203 -18.406 1 83.12 234 GLY B C 1
ATOM 3756 O O . GLY B 1 234 ? -16.297 -10.906 -19.406 1 83.12 234 GLY B O 1
ATOM 3757 N N . THR B 1 235 ? -15.633 -10.023 -17.484 1 80.75 235 THR B N 1
ATOM 3758 C CA . THR B 1 235 ? -14.336 -10.68 -17.562 1 80.75 235 THR B CA 1
ATOM 3759 C C . THR B 1 235 ? -14.477 -12.18 -17.328 1 80.75 235 THR B C 1
ATOM 3761 O O . THR B 1 235 ? -13.789 -12.977 -17.969 1 80.75 235 THR B O 1
ATOM 3764 N N . LEU B 1 236 ? -15.328 -12.5 -16.453 1 75.75 236 LEU B N 1
ATOM 3765 C CA . LEU B 1 236 ? -15.547 -13.914 -16.172 1 75.75 236 LEU B CA 1
ATOM 3766 C C . LEU B 1 236 ? -16.203 -14.602 -17.375 1 75.75 236 LEU B C 1
ATOM 3768 O O . LEU B 1 236 ? -15.945 -15.781 -17.625 1 75.75 236 LEU B O 1
ATOM 3772 N N . GLN B 1 237 ? -16.922 -13.883 -18.031 1 72.81 237 GLN B N 1
ATOM 3773 C CA . GLN B 1 237 ? -17.594 -14.445 -19.203 1 72.81 237 GLN B CA 1
ATOM 3774 C C . GLN B 1 237 ? -16.656 -14.516 -20.406 1 72.81 237 GLN B C 1
ATOM 3776 O O . GLN B 1 237 ? -16.766 -15.414 -21.234 1 72.81 237 GLN B O 1
ATOM 3781 N N . LYS B 1 238 ? -15.859 -13.508 -20.578 1 64.56 238 LYS B N 1
ATOM 3782 C CA . LYS B 1 238 ? -14.961 -13.453 -21.734 1 64.56 238 LYS B CA 1
ATOM 3783 C C . LYS B 1 238 ? -13.945 -14.602 -21.688 1 64.56 238 LYS B C 1
ATOM 3785 O O . LYS B 1 238 ? -13.492 -15.07 -22.734 1 64.56 238 LYS B O 1
ATOM 3790 N N . GLU B 1 239 ? -13.484 -14.773 -20.625 1 56.44 239 GLU B N 1
ATOM 3791 C CA . GLU B 1 239 ? -12.508 -15.859 -20.625 1 56.44 239 GLU B CA 1
ATOM 3792 C C . GLU B 1 239 ? -13.164 -17.203 -20.906 1 56.44 239 GLU B C 1
ATOM 3794 O O . GLU B 1 239 ? -12.492 -18.234 -20.953 1 56.44 239 GLU B O 1
ATOM 3799 N N . LEU B 1 240 ? -14.516 -17.141 -21.078 1 42.5 240 LEU B N 1
ATOM 3800 C CA . LEU B 1 240 ? -15.172 -18.328 -21.609 1 42.5 240 LEU B CA 1
ATOM 3801 C C . LEU B 1 240 ? -15.211 -18.281 -23.125 1 42.5 240 LEU B C 1
ATOM 3803 O O . LEU B 1 240 ? -15.445 -17.219 -23.719 1 42.5 240 LEU B O 1
#

pLDDT: mean 80.06, std 10.97, range [42.06, 95.44]

Foldseek 3Di:
DVVLVVLLVVVCVVCVVVLVVLLVVLLVQLVCQLVVVCVVVVDDDLVLLLLSLLLSLLLSLLCQQAQVLLLVLLVCVVVCVLVVVVVDPDPPVSNVVSSLVNSLVSSVSSSVSSNVVSCVRSVAAWDDDPLLVVLVSLSNLLSNLNRNLLSLPDHSVVSNVVSVVVSVCSVPVACSSHDCVVDDPVSVVVNQLDLRNLSSQQNSCRTRVPHHNDPSSVVSSVVSSVVSSVSNVVSSVVVD/DVVLVVLLVVVCVVCVVVLVVLLVVLLVQLVCQLVVVCVVVVDDDLVLLLLSLLLSLLLSLLCQQAQVLLLVLLVCVVVCVLVVVVVDPDPPVSNVVSSLVNSLVSSVSSSVSSNVVSCVRSVAAWDDDPLLVVLVSLSNLLSNLNRNLLSLPDHSVVSNVVSVVVSVCSVPVACSSHDCVVDDPVSVVVNQLDLRNLSSQQNSCRTRVPHHNDPSSSVSSVVSSVVSVVSNVVSSVVVD

Sequence (480 aa):
MTQFFYLLRWNYLRQKNLFILFTLAQVLLSVSLLFGYPLVIGKMDTTTAYYLASGSVLMGVISIGCTISSPVIANAKSEGHVDYIRALPIPRILISLADLCIWLIAILPGVFFTFLLGCLRFSVQLNLSILSVFVMLLICLTMISLGFSIAYIFSQNIVTLMSQLILMIGLMFSPIMYPAGRLPDWLDQLYFLLPFVPSANLLRASFYRHGTVSLVDIGVLIFWIFLTQLLILGTLQKELMTQFFYLLRWNYLRQKNLFILFTLAQVLLSVSLLFGYPLVIGKMDTTTAYYLASGSVLMGVISIGCTISSPVIANAKSEGHVDYIRALPIPRILISLADLCIWLIAILPGVFFTFLLGCLRFSVQLNLSILSVFVMLLICLTMISLGFSIAYIFSQNIVTLMSQLILMIGLMFSPIMYPAGRLPDWLDQLYFLLPFVPSANLLRASFYRHGTVSLVDIGVLIFWIFLTQLLILGTLQKEL

Solvent-accessible surface area (backbone atoms only — not comparable to full-atom values): 23888 Å² total; per-residue (Å²): 112,68,64,55,53,48,50,37,48,50,55,42,66,72,33,47,71,51,40,57,51,47,27,49,50,28,38,51,49,24,52,34,44,65,58,21,45,55,52,63,50,67,70,86,43,77,69,50,43,52,24,39,42,35,25,30,38,48,49,34,46,39,43,48,27,24,35,48,43,11,35,47,50,13,42,40,43,71,74,39,48,51,58,52,50,66,68,38,98,53,64,65,68,53,51,56,48,41,51,49,50,52,52,52,59,48,47,47,61,23,44,51,51,31,51,52,50,33,32,69,71,62,68,50,67,78,43,87,43,72,63,29,52,51,48,50,51,51,44,47,50,28,30,30,35,47,12,45,28,43,18,70,71,42,54,46,64,54,24,45,50,49,25,50,48,50,51,47,40,51,69,39,61,34,56,34,58,41,74,58,87,61,53,58,68,74,57,47,57,54,38,60,69,36,59,60,39,29,41,37,46,40,44,23,14,39,31,52,68,51,67,65,75,50,67,63,36,53,47,44,37,53,49,50,34,51,52,24,48,50,49,40,54,50,50,63,49,58,80,96,111,67,64,54,53,48,49,39,48,50,55,41,66,72,34,48,73,53,42,56,50,48,27,50,49,28,40,50,50,24,51,34,44,64,59,21,45,55,52,63,49,68,70,85,45,76,69,48,44,52,25,38,43,36,24,32,37,47,49,34,43,39,42,49,28,24,35,48,44,11,34,46,51,12,43,41,43,72,74,39,49,51,58,54,51,65,69,39,98,52,65,64,68,52,51,56,48,39,51,50,49,52,53,53,58,47,45,45,61,24,44,52,52,32,50,51,47,35,31,68,70,62,68,50,68,78,43,87,45,74,65,28,53,52,49,49,50,50,45,48,49,31,29,30,34,48,12,45,28,43,17,69,74,41,54,45,62,55,25,46,50,49,25,51,48,49,51,46,42,50,68,40,59,34,56,36,59,40,73,58,87,61,51,59,66,75,57,47,59,54,39,61,68,35,61,60,40,30,43,37,47,40,44,23,14,39,30,51,67,51,66,66,75,48,66,64,37,53,49,45,37,51,49,50,34,51,53,22,49,50,50,39,52,49,52,63,49,60,81,95

Organism: Streptococcus thermophilus (strain ATCC BAA-250 / LMG 18311) (NCBI:txid264199)

Secondary structure (DSSP, 8-state):
-HHHHHHHHHHHHHHHHHHHHHHHHHHHHHHHHHHHHHHHH----HHHHHHHHHHHHHHHHHIIIIIIHHHHHHHHHHTTHHHHHHHSSS-HHHHHHHHHHHHHHHHHHHHHHHHHHHHHHH-PPP---HHHHHHHHHHHHHHHHHHHHHHHHS-HHHHHHHHHHHHHIIIIISTTSS-GGGS-HHHHHHHHHSSHHHHHHHHHHHHS--S---HHHHHHHHHHHHHHHHHHHHHHHHT-/-HHHHHHHHHHHHHHHHHHHHHHHHHHHHHHHHHHHHHHHH----HHHHHHHHHHHHHHHHHIIIIIIHHHHHHHHHHTTHHHHHHHSSS-HHHHHHHHHHHHHHHHHHHHHHHHHHHHHHH-PPP---HHHHHHHHHHHHHHHHHHHHHHHHS-HHHHHHHHHHHHHIIIIISTTSS-GGGS-HHHHHHHHHSSHHHHHHHHHHHHS--S---HHHHHHHHHHHHHHHHHHHHHHHHT-